Protein AF-A0A7V8SX41-F1 (afdb_monomer)

Sequence (369 aa):
MHSTVRRGIVLGGALMCFCGAIGSQVARRTRQGETAAGKKPERKPSAAEAYRLNTLGVAHLNQQRPADAQKYFEQALQADPKFAVARLNLGVALLGQQKLEAARAALTEATEQLPNDPYAWYNLGLALKDSGEPEKGIAAFQGVTKSRPNEADAYYFIGYLSTQLQKYDDAIAAFEKGLELNPVHASAEFGLARALQRKGDTEAARQHLARFQKITSEHLGTPFGAGYGDQGKFSTAELPVSTAMEVPAAIAVHFAPEASPFVSKSTGGTPLAIGASTGACFFDVDGDGRPDLFLVSGATDGASHLLRNLGNGRFEDITQAAGIHLAGSGLGCAAGDFDNDGKTDLAVCLSDGVRLLRNQGERKFEDVT

pLDDT: mean 84.29, std 21.95, range [24.81, 98.94]

Solvent-accessible surface area (backbone atoms only — not comparable to full-atom values): 20525 Å² total; per-residue (Å²): 134,80,88,80,93,82,91,88,90,84,89,86,88,81,84,90,82,91,78,91,78,93,74,89,82,78,82,80,78,80,79,81,85,78,90,69,88,67,74,78,76,78,77,68,71,33,65,71,55,17,52,52,29,28,52,51,14,46,53,30,41,78,67,75,33,27,75,62,13,33,55,26,15,53,51,12,35,72,32,30,78,80,45,42,59,32,36,30,32,31,12,46,22,26,44,75,66,68,39,38,72,62,11,36,53,32,13,52,58,15,28,73,72,35,78,73,41,48,44,30,23,36,41,32,15,50,29,25,50,76,65,72,37,40,74,60,14,36,53,24,22,50,51,23,39,71,69,38,76,80,45,29,66,40,26,29,51,36,12,53,34,28,44,77,70,66,37,34,69,64,12,36,56,25,12,51,54,12,37,72,65,33,82,48,44,22,50,29,30,44,50,32,15,53,30,32,43,77,73,63,43,54,66,64,14,51,53,28,40,52,49,24,51,48,26,51,76,69,66,65,25,71,58,64,52,89,54,90,48,39,63,39,88,44,47,42,67,71,77,77,76,78,69,73,67,83,71,68,79,78,77,88,80,79,92,70,91,76,87,66,81,43,65,45,71,69,93,86,64,79,85,83,80,73,71,58,63,52,24,66,33,75,45,48,68,78,72,81,82,49,64,17,41,37,37,27,9,46,36,73,84,27,55,42,43,36,30,44,51,74,54,95,72,30,24,36,83,40,26,70,82,17,60,57,84,53,71,30,27,25,61,31,52,48,70,46,50,86,86,69,82,83,45,62,18,38,42,36,37,37,80,90,46,73,41,37,32,44,47,78,50,98,50,30,42,43,82,74,106

Organism: NCBI:txid2741543

Structure (mmCIF, N/CA/C/O backbone):
data_AF-A0A7V8SX41-F1
#
_entry.id   AF-A0A7V8SX41-F1
#
loop_
_atom_site.group_PDB
_atom_site.id
_atom_site.type_symbol
_atom_site.label_atom_id
_atom_site.label_alt_id
_atom_site.label_comp_id
_atom_site.label_asym_id
_atom_site.label_entity_id
_atom_site.label_seq_id
_atom_site.pdbx_PDB_ins_code
_atom_site.Cartn_x
_atom_site.Cartn_y
_atom_site.Cartn_z
_atom_site.occupancy
_atom_site.B_iso_or_equiv
_atom_site.auth_seq_id
_atom_site.auth_comp_id
_atom_site.auth_asym_id
_atom_site.auth_atom_id
_atom_site.pdbx_PDB_model_num
ATOM 1 N N . MET A 1 1 ? 90.798 -10.617 -10.888 1.00 37.78 1 MET A N 1
ATOM 2 C CA . MET A 1 1 ? 91.376 -11.022 -12.187 1.00 37.78 1 MET A CA 1
ATOM 3 C C . MET A 1 1 ? 90.530 -10.400 -13.288 1.00 37.78 1 MET A C 1
ATOM 5 O O . MET A 1 1 ? 89.333 -10.624 -13.264 1.00 37.78 1 MET A O 1
ATOM 9 N N . HIS A 1 2 ? 91.176 -9.583 -14.136 1.00 36.97 2 HIS A N 1
ATOM 10 C CA . HIS A 1 2 ? 90.742 -8.970 -15.415 1.00 36.97 2 HIS A CA 1
ATOM 11 C C . HIS A 1 2 ? 89.414 -8.160 -15.424 1.00 36.97 2 HIS A C 1
ATOM 13 O O . HIS A 1 2 ? 88.357 -8.722 -15.191 1.00 36.97 2 HIS A O 1
ATOM 19 N N . SER A 1 3 ? 89.364 -6.816 -15.569 1.00 29.34 3 SER A N 1
ATOM 20 C CA . SER A 1 3 ? 89.922 -5.900 -16.611 1.00 29.34 3 SER A CA 1
ATOM 21 C C . SER A 1 3 ? 89.490 -6.356 -18.017 1.00 29.34 3 SER A C 1
ATOM 23 O O . SER A 1 3 ? 89.662 -7.529 -18.300 1.00 29.34 3 SER A O 1
ATOM 25 N N . THR A 1 4 ? 88.932 -5.570 -18.953 1.00 34.31 4 THR A N 1
ATOM 26 C CA . THR A 1 4 ? 89.328 -4.246 -19.509 1.00 34.31 4 THR A CA 1
ATOM 27 C C . THR A 1 4 ? 88.165 -3.807 -20.474 1.00 34.31 4 THR A C 1
ATOM 29 O O . THR A 1 4 ? 87.585 -4.682 -21.101 1.00 34.31 4 THR A O 1
ATOM 32 N N . VAL A 1 5 ? 87.661 -2.543 -20.507 1.00 33.12 5 VAL A N 1
ATOM 33 C CA . VAL A 1 5 ? 87.965 -1.447 -21.504 1.00 33.12 5 VAL A CA 1
ATOM 34 C C . VAL A 1 5 ? 87.219 -1.591 -22.864 1.00 33.12 5 VAL A C 1
ATOM 36 O O . VAL A 1 5 ? 87.057 -2.706 -23.315 1.00 33.12 5 VAL A O 1
ATOM 39 N N . ARG A 1 6 ? 86.735 -0.594 -23.644 1.00 30.06 6 ARG A N 1
ATOM 40 C CA . ARG A 1 6 ? 86.707 0.893 -23.707 1.00 30.06 6 ARG A CA 1
ATOM 41 C C . ARG A 1 6 ? 85.616 1.328 -24.724 1.00 30.06 6 ARG A C 1
ATOM 43 O O . ARG A 1 6 ? 85.453 0.686 -25.750 1.00 30.06 6 ARG A O 1
ATOM 50 N N . ARG A 1 7 ? 84.988 2.481 -24.449 1.00 32.50 7 ARG A N 1
ATOM 51 C CA . ARG A 1 7 ? 84.674 3.661 -25.308 1.00 32.50 7 ARG A CA 1
ATOM 52 C C . ARG A 1 7 ? 84.872 3.604 -26.842 1.00 32.50 7 ARG A C 1
ATOM 54 O O . ARG A 1 7 ? 85.958 3.280 -27.307 1.00 32.50 7 ARG A O 1
ATOM 61 N N . GLY A 1 8 ? 83.935 4.241 -27.561 1.00 28.25 8 GLY A N 1
ATOM 62 C CA . GLY A 1 8 ? 84.168 4.874 -28.870 1.00 28.25 8 GLY A CA 1
ATOM 63 C C . GLY A 1 8 ? 82.980 5.718 -29.361 1.00 28.25 8 GLY A C 1
ATOM 64 O O . GLY A 1 8 ? 81.971 5.166 -29.773 1.00 28.25 8 GLY A O 1
ATOM 65 N N . ILE A 1 9 ? 83.110 7.048 -29.301 1.00 31.70 9 ILE A N 1
ATOM 66 C CA . ILE A 1 9 ? 82.245 8.058 -29.943 1.00 31.70 9 ILE A CA 1
ATOM 67 C C . ILE A 1 9 ? 82.850 8.380 -31.314 1.00 31.70 9 ILE A C 1
ATOM 69 O O . ILE A 1 9 ? 84.061 8.585 -31.380 1.00 31.70 9 ILE A O 1
ATOM 73 N N . VAL A 1 10 ? 82.028 8.529 -32.361 1.00 29.11 10 VAL A N 1
ATOM 74 C CA . VAL A 1 10 ? 82.382 9.289 -33.574 1.00 29.11 10 VAL A CA 1
ATOM 75 C C . VAL A 1 10 ? 81.189 10.145 -34.011 1.00 29.11 10 VAL A C 1
ATOM 77 O O . VAL A 1 10 ? 80.094 9.639 -34.241 1.00 29.11 10 VAL A O 1
ATOM 80 N N . LEU A 1 11 ? 81.443 11.453 -34.097 1.00 28.59 11 LEU A N 1
ATOM 81 C CA . LEU A 1 11 ? 80.634 12.482 -34.747 1.00 28.59 11 LEU A CA 1
ATOM 82 C C . LEU A 1 11 ? 80.914 12.461 -36.260 1.00 28.59 11 LEU A C 1
ATOM 84 O O . LEU A 1 11 ? 82.073 12.363 -36.659 1.00 28.59 11 LEU A O 1
ATOM 88 N N . GLY A 1 12 ? 79.892 12.673 -37.085 1.00 26.98 12 GLY A N 1
ATOM 89 C CA . GLY A 1 12 ? 80.048 12.989 -38.505 1.00 26.98 12 GLY A CA 1
ATOM 90 C C . GLY A 1 12 ? 78.853 13.799 -38.995 1.00 26.98 12 GLY A C 1
ATOM 91 O O . GLY A 1 12 ? 77.747 13.277 -39.065 1.00 26.98 12 GLY A O 1
ATOM 92 N N . GLY A 1 13 ? 79.071 15.084 -39.277 1.00 26.47 13 GLY A N 1
ATOM 93 C CA . GLY A 1 13 ? 78.087 15.976 -39.887 1.00 26.47 13 GLY A CA 1
ATOM 94 C C . GLY A 1 13 ? 78.341 16.175 -41.383 1.00 26.47 13 GLY A C 1
ATOM 95 O O . GLY A 1 13 ? 79.489 16.184 -41.815 1.00 26.47 13 GLY A O 1
ATOM 96 N N . ALA A 1 14 ? 77.264 16.377 -42.143 1.00 28.36 14 ALA A N 1
ATOM 97 C CA . ALA A 1 14 ? 77.206 17.078 -43.433 1.00 28.36 14 ALA A CA 1
ATOM 98 C C . ALA A 1 14 ? 75.720 17.431 -43.672 1.00 28.36 14 ALA A C 1
ATOM 100 O O . ALA A 1 14 ? 74.865 16.558 -43.584 1.00 28.36 14 ALA A O 1
ATOM 101 N N . LEU A 1 15 ? 75.337 18.706 -43.593 1.00 27.06 15 LEU A N 1
ATOM 102 C CA . LEU A 1 15 ? 75.278 19.727 -44.652 1.00 27.06 15 LEU A CA 1
ATOM 103 C C . LEU A 1 15 ? 73.933 19.727 -45.410 1.00 27.06 15 LEU A C 1
ATOM 105 O O . LEU A 1 15 ? 73.472 18.715 -45.923 1.00 27.06 15 LEU A O 1
ATOM 109 N N . MET A 1 16 ? 73.315 20.911 -45.417 1.00 26.89 16 MET A N 1
ATOM 110 C CA . MET A 1 16 ? 71.996 21.251 -45.952 1.00 26.89 16 MET A CA 1
ATOM 111 C C . MET A 1 16 ? 71.805 20.934 -47.442 1.00 26.89 16 MET A C 1
ATOM 113 O O . MET A 1 16 ? 72.679 21.207 -48.261 1.00 26.89 16 MET A O 1
ATOM 117 N N . CYS A 1 17 ? 70.565 20.594 -47.804 1.00 25.22 17 CYS A N 1
ATOM 118 C CA . CYS A 1 17 ? 69.924 21.154 -48.994 1.00 25.22 17 CYS A CA 1
ATOM 119 C C . CYS A 1 17 ? 68.429 21.376 -48.729 1.00 25.22 17 CYS A C 1
ATOM 121 O O . CYS A 1 17 ? 67.676 20.442 -48.466 1.00 25.22 17 CYS A O 1
ATOM 123 N N . PHE A 1 18 ? 68.029 22.645 -48.781 1.00 24.81 18 PHE A N 1
ATOM 124 C CA . PHE A 1 18 ? 66.648 23.107 -48.824 1.00 24.81 18 PHE A CA 1
ATOM 125 C C . PHE A 1 18 ? 66.186 23.060 -50.285 1.00 24.81 18 PHE A C 1
ATOM 127 O O . PHE A 1 18 ? 66.821 23.672 -51.140 1.00 24.81 18 PHE A O 1
ATOM 134 N N . CYS A 1 19 ? 65.062 22.405 -50.570 1.00 28.03 19 CYS A N 1
ATOM 135 C CA . CYS A 1 19 ? 64.212 22.786 -51.694 1.00 28.03 19 CYS A CA 1
ATOM 136 C C . CYS A 1 19 ? 62.767 22.415 -51.349 1.00 28.03 19 CYS A C 1
ATOM 138 O O . CYS A 1 19 ? 62.472 21.270 -51.011 1.00 28.03 19 CYS A O 1
ATOM 140 N N . GLY A 1 20 ? 61.900 23.425 -51.318 1.00 27.50 20 GLY A N 1
ATOM 141 C CA . GLY A 1 20 ? 60.529 23.314 -50.846 1.00 27.50 20 GLY A CA 1
ATOM 142 C C . GLY A 1 20 ? 59.582 22.700 -51.873 1.00 27.50 20 GLY A C 1
ATOM 143 O O . GLY A 1 20 ? 59.744 22.873 -53.076 1.00 27.50 20 GLY A O 1
ATOM 144 N N . ALA A 1 21 ? 58.534 22.059 -51.366 1.00 29.72 21 ALA A N 1
ATOM 145 C CA . ALA A 1 21 ? 57.268 21.916 -52.065 1.00 29.72 21 ALA A CA 1
ATOM 146 C C . ALA A 1 21 ? 56.138 21.934 -51.028 1.00 29.72 21 ALA A C 1
ATOM 148 O O . ALA A 1 21 ? 56.124 21.163 -50.070 1.00 29.72 21 ALA A O 1
ATOM 149 N N . ILE A 1 22 ? 55.224 22.881 -51.215 1.00 37.16 22 ILE A N 1
ATOM 150 C CA . ILE A 1 22 ? 54.011 23.097 -50.429 1.00 37.16 22 ILE A CA 1
ATOM 151 C C . ILE A 1 22 ? 53.044 21.948 -50.739 1.00 37.16 22 ILE A C 1
ATOM 153 O O . ILE A 1 22 ? 52.670 21.753 -51.892 1.00 37.16 22 ILE A O 1
ATOM 157 N N . GLY A 1 23 ? 52.636 21.194 -49.717 1.00 29.03 23 GLY A N 1
ATOM 158 C CA . GLY A 1 23 ? 51.655 20.117 -49.834 1.00 29.03 23 GLY A CA 1
ATOM 159 C C . GLY A 1 23 ? 50.889 19.948 -48.525 1.00 29.03 23 GLY A C 1
ATOM 160 O O . GLY A 1 23 ? 51.463 19.608 -47.494 1.00 29.03 23 GLY A O 1
ATOM 161 N N . SER A 1 24 ? 49.593 20.232 -48.564 1.00 33.16 24 SER A N 1
ATOM 162 C CA . SER A 1 24 ? 48.642 20.143 -47.458 1.00 33.16 24 SER A CA 1
ATOM 163 C C . SER A 1 24 ? 48.528 18.713 -46.909 1.00 33.16 24 SER A C 1
ATOM 165 O O . SER A 1 24 ? 48.029 17.806 -47.573 1.00 33.16 24 SER A O 1
ATOM 167 N N . GLN A 1 25 ? 48.957 18.499 -45.662 1.00 29.45 25 GLN A N 1
ATOM 168 C CA . GLN A 1 25 ? 48.731 17.242 -44.946 1.00 29.45 25 GLN A CA 1
ATOM 169 C C . GLN A 1 25 ? 47.313 17.203 -44.362 1.00 29.45 25 GLN A C 1
ATOM 171 O O . GLN A 1 25 ? 47.050 17.718 -43.278 1.00 29.45 25 GLN A O 1
ATOM 176 N N . VAL A 1 26 ? 46.399 16.527 -45.061 1.00 33.28 26 VAL A N 1
ATOM 177 C CA . VAL A 1 26 ? 45.207 15.940 -44.438 1.00 33.28 26 VAL A CA 1
ATOM 178 C C . VAL A 1 26 ? 45.650 14.645 -43.758 1.00 33.28 26 VAL A C 1
ATOM 180 O O . VAL A 1 26 ? 45.923 13.639 -44.414 1.00 33.28 26 VAL A O 1
ATOM 183 N N . ALA A 1 27 ? 45.757 14.667 -42.431 1.00 29.22 27 ALA A N 1
ATOM 184 C CA . ALA A 1 27 ? 46.083 13.490 -41.638 1.00 29.22 27 ALA A CA 1
ATOM 185 C C . ALA A 1 27 ? 44.919 12.480 -41.667 1.00 29.22 27 ALA A C 1
ATOM 187 O O . ALA A 1 27 ? 43.944 12.594 -40.923 1.00 29.22 27 ALA A O 1
ATOM 188 N N . ARG A 1 28 ? 45.030 11.454 -42.520 1.00 31.25 28 ARG A N 1
ATOM 189 C CA . ARG A 1 28 ? 44.234 10.221 -42.436 1.00 31.25 28 ARG A CA 1
ATOM 190 C C . ARG A 1 28 ? 44.620 9.473 -41.156 1.00 31.25 28 ARG A C 1
ATOM 192 O O . ARG A 1 28 ? 45.661 8.827 -41.104 1.00 31.25 28 ARG A O 1
ATOM 199 N N . ARG A 1 29 ? 43.769 9.520 -40.127 1.00 30.20 29 ARG A N 1
ATOM 200 C CA . ARG A 1 29 ? 43.806 8.545 -39.026 1.00 30.20 29 ARG A CA 1
ATOM 201 C C . ARG A 1 29 ? 43.088 7.272 -39.471 1.00 30.20 29 ARG A C 1
ATOM 203 O O . ARG A 1 29 ? 41.865 7.191 -39.423 1.00 30.20 29 ARG A O 1
ATOM 210 N N . THR A 1 30 ? 43.855 6.273 -39.888 1.00 29.78 30 THR A N 1
ATOM 211 C CA . THR A 1 30 ? 43.428 4.870 -39.903 1.00 29.78 30 THR A CA 1
ATOM 212 C C . THR A 1 30 ? 43.164 4.423 -38.464 1.00 29.78 30 THR A C 1
ATOM 214 O O . THR A 1 30 ? 44.101 4.292 -37.681 1.00 29.78 30 THR A O 1
ATOM 217 N N . ARG A 1 31 ? 41.895 4.204 -38.095 1.00 30.98 31 ARG A N 1
ATOM 218 C CA . ARG A 1 31 ? 41.553 3.407 -36.908 1.00 30.98 31 ARG A CA 1
ATOM 219 C C . ARG A 1 31 ? 41.558 1.941 -37.327 1.00 30.98 31 ARG A C 1
ATOM 221 O O . ARG A 1 31 ? 40.654 1.502 -38.032 1.00 30.98 31 ARG A O 1
ATOM 228 N N . GLN A 1 32 ? 42.598 1.216 -36.928 1.00 30.19 32 GLN A N 1
ATOM 229 C CA . GLN A 1 32 ? 42.550 -0.239 -36.859 1.00 30.19 32 GLN A CA 1
ATOM 230 C C . GLN A 1 32 ? 41.503 -0.624 -35.809 1.00 30.19 32 GLN A C 1
ATOM 232 O O . GLN A 1 32 ? 41.494 -0.079 -34.705 1.00 30.19 32 GLN A O 1
ATOM 237 N N . GLY A 1 33 ? 40.576 -1.494 -36.204 1.00 35.00 33 GLY A N 1
ATOM 238 C CA . GLY A 1 33 ? 39.597 -2.089 -35.313 1.00 35.00 33 GLY A CA 1
ATOM 239 C C . GLY A 1 33 ? 40.255 -3.187 -34.493 1.00 35.00 33 GLY A C 1
ATOM 240 O O . GLY A 1 33 ? 40.707 -4.183 -35.048 1.00 35.00 33 GLY A O 1
ATOM 241 N N . GLU A 1 34 ? 40.271 -3.006 -33.179 1.00 32.78 34 GLU A N 1
ATOM 242 C CA . GLU A 1 34 ? 40.421 -4.104 -32.236 1.00 32.78 34 GLU A CA 1
ATOM 243 C C . GLU A 1 34 ? 39.027 -4.471 -31.730 1.00 32.78 34 GLU A C 1
ATOM 245 O O . GLU A 1 34 ? 38.341 -3.701 -31.056 1.00 32.78 34 GLU A O 1
ATOM 250 N N . THR A 1 35 ? 38.591 -5.665 -32.117 1.00 38.78 35 THR A N 1
ATOM 251 C CA . THR A 1 35 ? 37.441 -6.372 -31.565 1.00 38.78 35 THR A CA 1
ATOM 252 C C . THR A 1 35 ? 37.752 -6.777 -30.127 1.00 38.78 35 THR A C 1
ATOM 254 O O . THR A 1 35 ? 38.242 -7.875 -29.873 1.00 38.78 35 THR A O 1
ATOM 257 N N . ALA A 1 36 ? 37.466 -5.894 -29.175 1.00 33.69 36 ALA A N 1
ATOM 258 C CA . ALA A 1 36 ? 37.322 -6.272 -27.779 1.00 33.69 36 ALA A CA 1
ATOM 259 C C . ALA A 1 36 ? 35.832 -6.500 -27.513 1.00 33.69 36 ALA A C 1
ATOM 261 O O . ALA A 1 36 ? 35.051 -5.550 -27.444 1.00 33.69 36 ALA A O 1
ATOM 262 N N . ALA A 1 37 ? 35.434 -7.766 -27.375 1.00 40.91 37 ALA A N 1
ATOM 263 C CA . ALA A 1 37 ? 34.178 -8.139 -26.740 1.00 40.91 37 ALA A CA 1
ATOM 264 C C . ALA A 1 37 ? 34.237 -7.670 -25.277 1.00 40.91 37 ALA A C 1
ATOM 266 O O . ALA A 1 37 ? 34.663 -8.394 -24.377 1.00 40.91 37 ALA A O 1
ATOM 267 N N . GLY A 1 38 ? 33.911 -6.398 -25.059 1.00 35.31 38 GLY A N 1
ATOM 268 C CA . GLY A 1 38 ? 33.841 -5.805 -23.738 1.00 35.31 38 GLY A CA 1
ATOM 269 C C . GLY A 1 38 ? 32.698 -6.455 -22.977 1.00 35.31 38 GLY A C 1
ATOM 270 O O . GLY A 1 38 ? 31.545 -6.374 -23.399 1.00 35.31 38 GLY A O 1
ATOM 271 N N . LYS A 1 39 ? 33.009 -7.086 -21.840 1.00 38.44 39 LYS A N 1
ATOM 272 C CA . LYS A 1 39 ? 32.013 -7.321 -20.792 1.00 38.44 39 LYS A CA 1
ATOM 273 C C . LYS A 1 39 ? 31.237 -6.014 -20.605 1.00 38.44 39 LYS A C 1
ATOM 275 O O . LYS A 1 39 ? 31.874 -4.973 -20.426 1.00 38.44 39 LYS A O 1
ATOM 280 N N . LYS A 1 40 ? 29.897 -6.067 -20.698 1.00 38.22 40 LYS A N 1
ATOM 281 C CA . LYS A 1 40 ? 29.022 -4.920 -20.404 1.00 38.22 40 LYS A CA 1
ATOM 282 C C . LYS A 1 40 ? 29.550 -4.267 -19.120 1.00 38.22 40 LYS A C 1
ATOM 284 O O . LYS A 1 40 ? 29.739 -5.000 -18.146 1.00 38.22 40 LYS A O 1
ATOM 289 N N . PRO A 1 41 ? 29.854 -2.958 -19.111 1.00 38.97 41 PRO A N 1
ATOM 290 C CA . PRO A 1 41 ? 30.299 -2.312 -17.889 1.00 38.97 41 PRO A CA 1
ATOM 291 C C . PRO A 1 41 ? 29.215 -2.539 -16.838 1.00 38.97 41 PRO A C 1
ATOM 293 O O . PRO A 1 41 ? 28.048 -2.233 -17.092 1.00 38.97 41 PRO A O 1
ATOM 296 N N . GLU A 1 42 ? 29.586 -3.125 -15.697 1.00 41.72 42 GLU A N 1
ATOM 297 C CA . GLU A 1 42 ? 28.719 -3.171 -14.520 1.00 41.72 42 GLU A CA 1
ATOM 298 C C . GLU A 1 42 ? 28.193 -1.752 -14.299 1.00 41.72 42 GLU A C 1
ATOM 300 O O . GLU A 1 42 ? 28.967 -0.815 -14.066 1.00 41.72 42 GLU A O 1
ATOM 305 N N . ARG A 1 43 ? 26.877 -1.568 -14.473 1.00 52.75 43 ARG A N 1
ATOM 306 C CA . ARG A 1 43 ? 26.229 -0.292 -14.178 1.00 52.75 43 ARG A CA 1
ATOM 307 C C . ARG A 1 43 ? 26.520 -0.012 -12.712 1.00 52.75 43 ARG A C 1
ATOM 309 O O . ARG A 1 43 ? 26.102 -0.777 -11.848 1.00 52.75 43 ARG A O 1
ATOM 316 N N . LYS A 1 44 ? 27.257 1.068 -12.436 1.00 56.09 44 LYS A N 1
ATOM 317 C CA . LYS A 1 44 ? 27.446 1.531 -11.060 1.00 56.09 44 LYS A CA 1
ATOM 318 C C . LYS A 1 44 ? 26.067 1.656 -10.395 1.00 56.09 44 LYS A C 1
ATOM 320 O 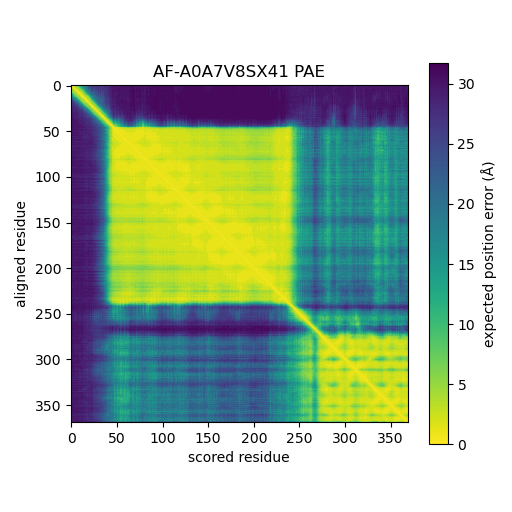O . LYS A 1 44 ? 25.143 2.121 -11.074 1.00 56.09 44 LYS A O 1
ATOM 325 N N . PRO A 1 45 ? 25.940 1.295 -9.105 1.00 60.31 45 PRO A N 1
ATOM 326 C CA . PRO A 1 45 ? 24.772 1.632 -8.303 1.00 60.31 45 PRO A CA 1
ATOM 327 C C . PRO A 1 45 ? 24.389 3.086 -8.573 1.00 60.31 45 PRO A C 1
ATOM 329 O O . PRO A 1 45 ? 25.218 3.989 -8.435 1.00 60.31 45 PRO A O 1
ATOM 332 N N . SER A 1 46 ? 23.183 3.298 -9.085 1.00 77.12 46 SER A N 1
ATOM 333 C CA . SER A 1 46 ? 22.700 4.623 -9.454 1.00 77.12 46 SER A CA 1
ATOM 334 C C . SER A 1 46 ? 21.308 4.803 -8.882 1.00 77.12 46 SER A C 1
ATOM 336 O O . SER A 1 46 ? 20.528 3.852 -8.853 1.00 77.12 46 SER A O 1
ATOM 338 N N . ALA A 1 47 ? 20.984 6.025 -8.461 1.00 82.75 47 ALA A N 1
ATOM 339 C CA . ALA A 1 47 ? 19.649 6.355 -7.975 1.00 82.75 47 ALA A CA 1
ATOM 340 C C . ALA A 1 47 ? 18.570 5.931 -8.989 1.00 82.75 47 ALA A C 1
ATOM 342 O O . ALA A 1 47 ? 17.577 5.325 -8.614 1.00 82.75 47 ALA A O 1
ATOM 343 N N . ALA A 1 48 ? 18.806 6.128 -10.292 1.00 84.88 48 ALA A N 1
ATOM 344 C CA . ALA A 1 48 ? 17.887 5.685 -11.343 1.00 84.88 48 ALA A CA 1
ATOM 345 C C . ALA A 1 48 ? 17.602 4.170 -11.302 1.00 84.88 48 ALA A C 1
ATOM 347 O O . ALA A 1 48 ? 16.461 3.751 -11.493 1.00 84.88 48 ALA A O 1
ATOM 348 N N . GLU A 1 49 ? 18.616 3.350 -11.016 1.00 87.06 49 GLU A N 1
ATOM 349 C CA . GLU A 1 49 ? 18.443 1.903 -10.870 1.00 87.06 49 GLU A CA 1
ATOM 350 C C . GLU A 1 49 ? 17.655 1.551 -9.603 1.00 87.06 49 GLU A C 1
ATOM 352 O O . GLU A 1 49 ? 16.748 0.725 -9.668 1.00 87.06 49 GLU A O 1
ATOM 357 N N . ALA A 1 50 ? 17.923 2.222 -8.477 1.00 91.75 50 ALA A N 1
ATOM 358 C CA . ALA A 1 50 ? 17.158 2.035 -7.245 1.00 91.75 50 ALA A CA 1
ATOM 359 C C . ALA A 1 50 ? 15.666 2.364 -7.442 1.00 91.75 50 ALA A C 1
ATOM 361 O O . ALA A 1 50 ? 14.800 1.590 -7.033 1.00 91.75 50 ALA A O 1
ATOM 362 N N . TYR A 1 51 ? 15.356 3.462 -8.141 1.00 91.75 51 TYR A N 1
ATOM 363 C CA . TYR A 1 51 ? 13.983 3.845 -8.490 1.00 91.75 51 TYR A CA 1
ATOM 364 C C . TYR A 1 51 ? 13.307 2.794 -9.375 1.00 91.75 51 TYR A C 1
ATOM 366 O O . TYR A 1 51 ? 12.192 2.370 -9.074 1.00 91.75 51 TYR A O 1
ATOM 374 N N . ARG A 1 52 ? 13.987 2.333 -10.433 1.00 90.19 52 ARG A N 1
ATOM 375 C CA . ARG A 1 52 ? 13.472 1.290 -11.332 1.00 90.19 52 ARG A CA 1
ATOM 376 C C . ARG A 1 52 ? 13.161 -0.004 -10.573 1.00 90.19 52 ARG A C 1
ATOM 378 O O . ARG A 1 52 ? 12.081 -0.567 -10.743 1.00 90.19 52 ARG A O 1
ATOM 385 N N . LEU A 1 53 ? 14.088 -0.458 -9.728 1.00 95.25 53 LEU A N 1
ATOM 386 C CA . LEU A 1 53 ? 13.931 -1.657 -8.903 1.00 95.25 53 LEU A CA 1
ATOM 387 C C . LEU A 1 53 ? 12.776 -1.508 -7.909 1.00 95.25 53 LEU A C 1
ATOM 389 O O . LEU A 1 53 ? 11.960 -2.417 -7.790 1.00 95.25 53 LEU A O 1
ATOM 393 N N . ASN A 1 54 ? 12.639 -0.350 -7.259 1.00 95.94 54 ASN A N 1
ATOM 394 C CA . ASN A 1 54 ? 11.500 -0.093 -6.386 1.00 95.94 54 ASN A CA 1
ATOM 395 C C . ASN A 1 54 ? 10.170 -0.159 -7.153 1.00 95.94 54 ASN A C 1
ATOM 397 O O . ASN A 1 54 ? 9.238 -0.810 -6.692 1.00 95.94 54 ASN A O 1
ATOM 401 N N . THR A 1 55 ? 10.077 0.460 -8.332 1.00 94.69 55 THR A N 1
ATOM 402 C CA . THR A 1 55 ? 8.859 0.406 -9.156 1.00 94.69 55 THR A CA 1
ATOM 403 C C . THR A 1 55 ? 8.489 -1.028 -9.540 1.00 94.69 55 THR A C 1
ATOM 405 O O . THR A 1 55 ? 7.316 -1.393 -9.454 1.00 94.69 55 THR A O 1
ATOM 408 N N . LEU A 1 56 ? 9.468 -1.872 -9.884 1.00 95.00 56 LEU A N 1
ATOM 409 C CA . LEU A 1 56 ? 9.225 -3.302 -10.109 1.00 95.00 56 LEU A CA 1
ATOM 410 C C . LEU A 1 56 ? 8.721 -4.003 -8.842 1.00 95.00 56 LEU A C 1
ATOM 412 O O . LEU A 1 56 ? 7.747 -4.749 -8.902 1.00 95.00 56 LEU A O 1
ATOM 416 N N . GLY A 1 57 ? 9.327 -3.730 -7.684 1.00 97.44 57 GLY A N 1
ATOM 417 C CA . GLY A 1 57 ? 8.864 -4.272 -6.406 1.00 97.44 57 GLY A CA 1
ATOM 418 C C . GLY A 1 57 ? 7.402 -3.920 -6.112 1.00 97.44 57 GLY A C 1
ATOM 419 O O . GLY A 1 57 ? 6.617 -4.794 -5.742 1.00 97.44 57 GLY A O 1
ATOM 420 N N . VAL A 1 58 ? 6.998 -2.668 -6.354 1.00 97.19 58 VAL A N 1
ATOM 421 C CA . VAL A 1 58 ? 5.598 -2.229 -6.212 1.00 97.19 58 VAL A CA 1
ATOM 422 C C . VAL A 1 58 ? 4.682 -2.987 -7.177 1.00 97.19 58 VAL A C 1
ATOM 424 O O . VAL A 1 58 ? 3.618 -3.456 -6.770 1.00 97.19 58 VAL A O 1
ATOM 427 N N . ALA A 1 59 ? 5.098 -3.182 -8.433 1.00 95.31 59 ALA A N 1
ATOM 428 C CA . ALA A 1 59 ? 4.331 -3.963 -9.403 1.00 95.31 59 ALA A CA 1
ATOM 429 C C . ALA A 1 59 ? 4.125 -5.419 -8.944 1.00 95.31 59 ALA A C 1
ATOM 431 O O . ALA A 1 59 ? 3.019 -5.949 -9.059 1.00 95.31 59 ALA A O 1
ATOM 432 N N . HIS A 1 60 ? 5.146 -6.050 -8.356 1.00 96.31 60 HIS A N 1
ATOM 433 C CA . HIS A 1 60 ? 5.024 -7.391 -7.779 1.00 96.31 60 HIS A CA 1
ATOM 434 C C . HIS A 1 60 ? 4.074 -7.439 -6.572 1.00 96.31 60 HIS A C 1
ATOM 436 O O . HIS A 1 60 ? 3.307 -8.396 -6.451 1.00 96.31 60 HIS A O 1
ATOM 442 N N . LEU A 1 61 ? 4.058 -6.416 -5.709 1.00 96.62 61 LEU A N 1
ATOM 443 C CA . LEU A 1 61 ? 3.075 -6.334 -4.620 1.00 96.62 61 LEU A CA 1
ATOM 444 C C . LEU A 1 61 ? 1.644 -6.195 -5.132 1.00 96.62 61 LEU A C 1
ATOM 446 O O . LEU A 1 61 ? 0.759 -6.894 -4.646 1.00 96.62 61 LEU A O 1
ATOM 450 N N . ASN A 1 62 ? 1.426 -5.372 -6.157 1.00 94.81 62 ASN A N 1
ATOM 451 C CA . ASN A 1 62 ? 0.109 -5.217 -6.780 1.00 94.81 62 ASN A CA 1
ATOM 452 C C . ASN A 1 62 ? -0.399 -6.525 -7.413 1.00 94.81 62 ASN A C 1
ATOM 454 O O . ASN A 1 62 ? -1.602 -6.716 -7.556 1.00 94.81 62 ASN A O 1
ATOM 458 N N . GLN A 1 63 ? 0.506 -7.450 -7.736 1.00 94.94 63 GLN A N 1
ATOM 459 C CA . GLN A 1 63 ? 0.188 -8.804 -8.195 1.00 94.94 63 GLN A CA 1
ATOM 460 C C . GLN A 1 63 ? 0.090 -9.829 -7.050 1.00 94.94 63 GLN A C 1
ATOM 462 O O . GLN A 1 63 ? 0.084 -11.029 -7.309 1.00 94.94 63 GLN A O 1
ATOM 467 N N . GLN A 1 64 ? 0.045 -9.385 -5.789 1.00 95.00 64 GLN A N 1
ATOM 468 C CA . GLN A 1 64 ? 0.007 -10.240 -4.595 1.00 95.00 64 GLN A CA 1
ATOM 469 C C . GLN A 1 64 ? 1.220 -11.192 -4.497 1.00 95.00 64 GLN A C 1
ATOM 471 O O . GLN A 1 64 ? 1.121 -12.298 -3.965 1.00 95.00 64 GLN A O 1
ATOM 476 N N . ARG A 1 65 ? 2.396 -10.765 -4.991 1.00 97.06 65 ARG A N 1
ATOM 477 C CA . ARG A 1 65 ? 3.664 -11.523 -4.945 1.00 97.06 65 ARG A CA 1
ATOM 478 C C . ARG A 1 65 ? 4.690 -10.863 -4.013 1.00 97.06 65 ARG A C 1
ATOM 480 O O . ARG A 1 65 ? 5.725 -10.373 -4.475 1.00 97.06 65 ARG A O 1
ATOM 487 N N . PRO A 1 66 ? 4.465 -10.856 -2.686 1.00 97.50 66 PRO A N 1
ATOM 488 C CA . PRO A 1 66 ? 5.306 -10.101 -1.758 1.00 97.50 66 PRO A CA 1
ATOM 489 C C . PRO A 1 66 ? 6.730 -10.665 -1.620 1.00 97.50 66 PRO A C 1
ATOM 491 O O . PRO A 1 66 ? 7.666 -9.908 -1.378 1.00 97.50 66 PRO A O 1
ATOM 494 N N . ALA A 1 67 ? 6.929 -11.970 -1.838 1.00 97.81 67 ALA A N 1
ATOM 495 C CA . ALA A 1 67 ? 8.260 -12.582 -1.825 1.00 97.81 67 ALA A CA 1
ATOM 496 C C . ALA A 1 67 ? 9.127 -12.154 -3.024 1.00 97.81 67 ALA A C 1
ATOM 498 O O . ALA A 1 67 ? 10.341 -12.015 -2.883 1.00 97.81 67 ALA A O 1
ATOM 499 N N . ASP A 1 68 ? 8.522 -11.926 -4.194 1.00 96.69 68 ASP A N 1
ATOM 500 C CA . ASP A 1 68 ? 9.243 -11.395 -5.354 1.00 96.69 68 ASP A CA 1
ATOM 501 C C . ASP A 1 68 ? 9.524 -9.904 -5.176 1.00 96.69 68 ASP A C 1
ATOM 503 O O . ASP A 1 68 ? 10.648 -9.461 -5.401 1.00 96.69 68 ASP A O 1
ATOM 507 N N . ALA A 1 69 ? 8.544 -9.151 -4.671 1.00 98.25 69 ALA A N 1
ATOM 508 C CA . ALA A 1 69 ? 8.714 -7.738 -4.360 1.00 98.25 69 ALA A CA 1
ATOM 509 C C . ALA A 1 69 ? 9.857 -7.479 -3.366 1.00 98.25 69 ALA A C 1
ATOM 511 O O . ALA A 1 69 ? 10.671 -6.583 -3.591 1.00 98.25 69 ALA A O 1
ATOM 512 N N . GLN A 1 70 ? 9.967 -8.301 -2.312 1.00 98.56 70 GLN A N 1
ATOM 513 C CA . GLN A 1 70 ? 11.053 -8.223 -1.329 1.00 98.56 70 GLN A CA 1
ATOM 514 C C . GLN A 1 70 ? 12.432 -8.208 -2.009 1.00 98.56 70 GLN A C 1
ATOM 516 O O . GLN A 1 70 ? 13.252 -7.348 -1.693 1.00 98.56 70 GLN A O 1
ATOM 521 N N . LYS A 1 71 ? 12.668 -9.110 -2.974 1.00 98.31 71 LYS A N 1
ATOM 522 C CA . LYS A 1 71 ? 13.953 -9.204 -3.691 1.00 98.31 71 LYS A CA 1
ATOM 523 C C . LYS A 1 71 ? 14.289 -7.891 -4.399 1.00 98.31 71 LYS A C 1
ATOM 525 O O . LYS A 1 71 ? 15.430 -7.439 -4.349 1.00 98.31 71 LYS A O 1
ATOM 530 N N . TYR A 1 72 ? 13.303 -7.268 -5.044 1.00 98.12 72 TYR A N 1
ATOM 531 C CA . TYR A 1 72 ? 13.501 -6.005 -5.753 1.00 98.12 72 TYR A CA 1
ATOM 532 C C . TYR A 1 72 ? 13.757 -4.831 -4.806 1.00 98.12 72 TYR A C 1
ATOM 534 O O . TYR A 1 72 ? 14.621 -4.008 -5.097 1.00 98.12 72 TYR A O 1
ATOM 542 N N . PHE A 1 73 ? 13.079 -4.762 -3.657 1.00 98.44 73 PHE A N 1
ATOM 543 C CA . PHE A 1 73 ? 13.351 -3.714 -2.667 1.00 98.44 73 PHE A CA 1
ATOM 544 C C . PHE A 1 73 ? 14.725 -3.874 -2.010 1.00 98.44 73 PHE A C 1
ATOM 546 O O . PHE A 1 73 ? 15.426 -2.885 -1.813 1.00 98.44 73 PHE A O 1
ATOM 553 N N . GLU A 1 74 ? 15.160 -5.105 -1.737 1.00 98.25 74 GLU A N 1
ATOM 554 C CA . GLU A 1 74 ? 16.520 -5.376 -1.261 1.00 98.25 74 GLU A CA 1
ATOM 555 C C . GLU A 1 74 ? 17.572 -4.949 -2.293 1.00 98.25 74 GLU A C 1
ATOM 557 O O . GLU A 1 74 ? 18.548 -4.293 -1.936 1.00 98.25 74 GLU A O 1
ATOM 562 N N . GLN A 1 75 ? 17.358 -5.244 -3.579 1.00 97.06 75 GLN A N 1
ATOM 563 C CA . GLN A 1 75 ? 18.231 -4.764 -4.656 1.00 97.06 75 GLN A CA 1
ATOM 564 C C . GLN A 1 75 ? 18.203 -3.232 -4.777 1.00 97.06 75 GLN A C 1
ATOM 566 O O . GLN A 1 75 ? 19.248 -2.615 -4.983 1.00 97.06 75 GLN A O 1
ATOM 571 N N . ALA A 1 76 ? 17.038 -2.597 -4.609 1.00 96.38 76 ALA A N 1
ATOM 572 C CA . ALA A 1 76 ? 16.921 -1.141 -4.610 1.00 96.38 76 ALA A CA 1
ATOM 573 C C . ALA A 1 76 ? 17.737 -0.513 -3.469 1.00 96.38 76 ALA A C 1
ATOM 575 O O . ALA A 1 76 ? 18.448 0.462 -3.696 1.00 96.38 76 ALA A O 1
ATOM 576 N N . LEU A 1 77 ? 17.707 -1.109 -2.274 1.00 96.19 77 LEU A N 1
ATOM 577 C CA . LEU A 1 77 ? 18.494 -0.671 -1.116 1.00 96.19 77 LEU A CA 1
ATOM 578 C C . LEU A 1 77 ? 19.989 -1.005 -1.238 1.00 96.19 77 LEU A C 1
ATOM 580 O O . LEU A 1 77 ? 20.818 -0.306 -0.665 1.00 96.19 77 LEU A O 1
ATOM 584 N N . GLN A 1 78 ? 20.366 -2.036 -1.997 1.00 96.44 78 GLN A N 1
ATOM 585 C CA . GLN A 1 78 ? 21.767 -2.255 -2.376 1.00 96.44 78 GLN A CA 1
ATOM 586 C C . GLN A 1 78 ? 22.257 -1.167 -3.341 1.00 96.44 78 GLN A C 1
ATOM 588 O O . GLN A 1 78 ? 23.407 -0.736 -3.248 1.00 96.44 78 GLN A O 1
ATOM 593 N N . ALA A 1 79 ? 21.392 -0.717 -4.257 1.00 92.75 79 ALA A N 1
ATOM 594 C CA . ALA A 1 79 ? 21.705 0.342 -5.210 1.00 92.75 79 ALA A CA 1
ATOM 595 C C . ALA A 1 79 ? 21.756 1.736 -4.552 1.00 92.75 79 ALA A C 1
ATOM 597 O O . ALA A 1 79 ? 22.635 2.535 -4.879 1.00 92.75 79 ALA A O 1
ATOM 598 N N . ASP A 1 80 ? 20.843 2.011 -3.618 1.00 93.38 80 ASP A N 1
ATOM 599 C CA . ASP A 1 80 ? 20.819 3.210 -2.781 1.00 93.38 80 ASP A CA 1
ATOM 600 C C . ASP A 1 80 ? 20.355 2.878 -1.343 1.00 93.38 80 ASP A C 1
ATOM 602 O O . ASP A 1 80 ? 19.153 2.829 -1.065 1.00 93.38 80 ASP A O 1
ATOM 606 N N . PRO A 1 81 ? 21.292 2.701 -0.390 1.00 93.19 81 PRO A N 1
ATOM 607 C CA . PRO A 1 81 ? 20.962 2.378 1.002 1.00 93.19 81 PRO A CA 1
ATOM 608 C C . PRO A 1 81 ? 20.151 3.445 1.751 1.00 93.19 81 PRO A C 1
ATOM 610 O O . PRO A 1 81 ? 19.605 3.156 2.820 1.00 93.19 81 PRO A O 1
ATOM 613 N N . LYS A 1 82 ? 20.090 4.679 1.229 1.00 92.25 82 LYS A N 1
ATOM 614 C CA . LYS A 1 82 ? 19.333 5.797 1.813 1.00 92.25 82 LYS A CA 1
ATOM 615 C C . LYS A 1 82 ? 17.950 5.962 1.185 1.00 92.25 82 LYS A C 1
ATOM 617 O O . LYS A 1 82 ? 17.256 6.931 1.493 1.00 92.25 82 LYS A O 1
ATOM 622 N N . PHE A 1 83 ? 17.538 5.047 0.307 1.00 94.56 83 PHE A N 1
ATOM 623 C CA . PHE A 1 83 ? 16.257 5.150 -0.370 1.00 94.56 83 PHE A CA 1
ATOM 624 C C . PHE A 1 83 ? 15.096 4.774 0.562 1.00 94.56 83 PHE A C 1
ATOM 626 O O . PHE A 1 83 ? 14.626 3.635 0.597 1.00 94.56 83 PHE A O 1
ATOM 633 N N . ALA A 1 84 ? 14.621 5.760 1.324 1.00 95.50 84 ALA A N 1
ATOM 634 C CA . ALA A 1 84 ? 13.623 5.574 2.373 1.00 95.50 84 ALA A CA 1
ATOM 635 C C . ALA A 1 84 ? 12.312 4.931 1.882 1.00 95.50 84 ALA A C 1
ATOM 637 O O . ALA A 1 84 ? 11.757 4.071 2.564 1.00 95.50 84 ALA A O 1
ATOM 638 N N . VAL A 1 85 ? 11.849 5.282 0.675 1.00 96.62 85 VAL A N 1
ATOM 639 C CA . VAL A 1 85 ? 10.637 4.692 0.072 1.00 96.62 85 VAL A CA 1
ATOM 640 C C . VAL A 1 85 ? 10.826 3.194 -0.204 1.00 96.62 85 VAL A C 1
ATOM 642 O O . VAL A 1 85 ? 9.935 2.399 0.082 1.00 96.62 85 VAL A O 1
ATOM 645 N N . ALA A 1 86 ? 12.006 2.765 -0.665 1.00 97.38 86 ALA A N 1
ATOM 646 C CA . ALA A 1 86 ? 12.293 1.338 -0.834 1.00 97.38 86 ALA A CA 1
ATOM 647 C C . ALA A 1 86 ? 12.343 0.593 0.508 1.00 97.38 86 ALA A C 1
ATOM 649 O O . ALA A 1 86 ? 11.897 -0.551 0.588 1.00 97.38 86 ALA A O 1
ATOM 650 N N . ARG A 1 87 ? 12.821 1.240 1.580 1.00 98.31 87 ARG A N 1
ATOM 651 C CA . ARG A 1 87 ? 12.780 0.682 2.942 1.00 98.31 87 ARG A CA 1
ATOM 652 C C . ARG A 1 87 ? 11.350 0.497 3.444 1.00 98.31 87 ARG A C 1
ATOM 654 O O . ARG A 1 87 ? 11.019 -0.568 3.964 1.00 98.31 87 ARG A O 1
ATOM 661 N N . LEU A 1 88 ? 10.510 1.514 3.265 1.00 98.44 88 LEU A N 1
ATOM 662 C CA . LEU A 1 88 ? 9.084 1.458 3.575 1.00 98.44 88 LEU A CA 1
ATOM 663 C C . LEU A 1 88 ? 8.430 0.284 2.846 1.00 98.44 88 LEU A C 1
ATOM 665 O O . LEU A 1 88 ? 7.812 -0.574 3.475 1.00 98.44 88 LEU A O 1
ATOM 669 N N . ASN A 1 89 ? 8.638 0.198 1.533 1.00 98.62 89 ASN A N 1
ATOM 670 C CA . ASN A 1 89 ? 8.038 -0.832 0.695 1.00 98.62 89 ASN A CA 1
ATOM 671 C C . ASN A 1 89 ? 8.552 -2.243 1.008 1.00 98.62 89 ASN A C 1
ATOM 673 O O . ASN A 1 89 ? 7.779 -3.202 0.967 1.00 98.62 89 ASN A O 1
ATOM 677 N N . LEU A 1 90 ? 9.828 -2.379 1.388 1.00 98.75 90 LEU A N 1
ATOM 678 C CA . LEU A 1 90 ? 10.367 -3.622 1.936 1.00 98.75 90 LEU A CA 1
ATOM 679 C C . LEU A 1 90 ? 9.587 -4.042 3.188 1.00 98.75 90 LEU A C 1
ATOM 681 O O . LEU A 1 90 ? 9.173 -5.194 3.296 1.00 98.75 90 LEU A O 1
ATOM 685 N N . GLY A 1 91 ? 9.337 -3.103 4.101 1.00 98.44 91 GLY A N 1
ATOM 686 C CA . GLY A 1 91 ? 8.511 -3.320 5.285 1.00 98.44 91 GLY A CA 1
ATOM 687 C C . GLY A 1 91 ? 7.104 -3.827 4.957 1.00 98.44 91 GLY A C 1
ATOM 688 O O . GLY A 1 91 ? 6.656 -4.819 5.532 1.00 98.44 91 GLY A O 1
ATOM 689 N N . VAL A 1 92 ? 6.444 -3.214 3.972 1.00 98.50 92 VAL A N 1
ATOM 690 C CA . VAL A 1 92 ? 5.120 -3.637 3.481 1.00 98.50 92 VAL A CA 1
ATOM 691 C C . VAL A 1 92 ? 5.162 -5.051 2.887 1.00 98.50 92 VAL A C 1
ATOM 693 O O . VAL A 1 92 ? 4.317 -5.890 3.204 1.00 98.50 92 VAL A O 1
ATOM 696 N N . ALA A 1 93 ? 6.178 -5.366 2.079 1.00 98.56 93 ALA A N 1
ATOM 697 C CA . ALA A 1 93 ? 6.352 -6.702 1.509 1.00 98.56 93 ALA A CA 1
ATOM 698 C C . ALA A 1 93 ? 6.630 -7.779 2.568 1.00 98.56 93 ALA A C 1
ATOM 700 O O . ALA A 1 93 ? 6.187 -8.920 2.428 1.00 98.56 93 ALA A O 1
ATOM 701 N N . LEU A 1 94 ? 7.355 -7.439 3.635 1.00 98.62 94 LEU A N 1
ATOM 702 C CA . LEU A 1 94 ? 7.598 -8.336 4.765 1.00 98.62 94 LEU A CA 1
ATOM 703 C C . LEU A 1 94 ? 6.322 -8.565 5.583 1.00 98.62 94 LEU A C 1
ATOM 705 O O . LEU A 1 94 ? 6.058 -9.700 5.987 1.00 98.62 94 LEU A O 1
ATOM 709 N N . LEU A 1 95 ? 5.502 -7.527 5.766 1.00 97.38 95 LEU A N 1
ATOM 710 C CA . LEU A 1 95 ? 4.206 -7.630 6.437 1.00 97.38 95 LEU A CA 1
ATOM 711 C C . LEU A 1 95 ? 3.249 -8.553 5.666 1.00 97.38 95 LEU A C 1
ATOM 713 O O . LEU A 1 95 ? 2.670 -9.466 6.253 1.00 97.38 95 LEU A O 1
ATOM 717 N N . GLY A 1 96 ? 3.175 -8.411 4.337 1.00 96.12 96 GLY A N 1
ATOM 718 C CA . GLY A 1 96 ? 2.405 -9.313 3.469 1.00 96.12 96 GLY A CA 1
ATOM 719 C C . GLY A 1 96 ? 2.867 -10.778 3.514 1.00 96.12 96 GLY A C 1
ATOM 720 O O . GLY A 1 96 ? 2.101 -11.680 3.193 1.00 96.12 96 GLY A O 1
ATOM 721 N N . GLN A 1 97 ? 4.102 -11.037 3.956 1.00 97.25 97 GLN A N 1
ATOM 722 C CA . GLN A 1 97 ? 4.646 -12.382 4.188 1.00 97.25 97 GLN A CA 1
ATOM 723 C C . GLN A 1 97 ? 4.519 -12.857 5.643 1.00 97.25 97 GLN A C 1
ATOM 725 O O . GLN A 1 97 ? 5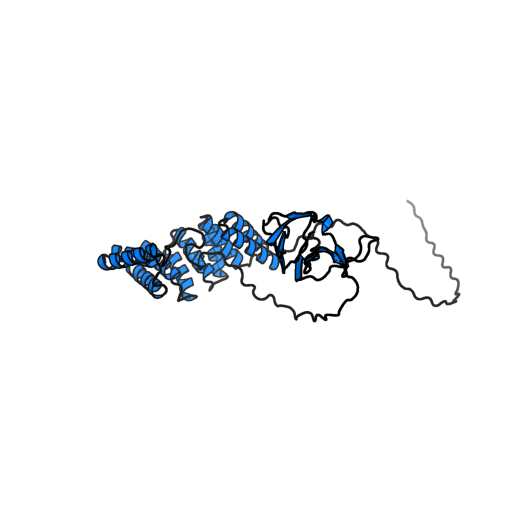.054 -13.913 5.975 1.00 97.25 97 GLN A O 1
ATOM 730 N N . GLN A 1 98 ? 3.875 -12.082 6.524 1.00 96.31 98 GLN A N 1
ATOM 731 C CA . GLN A 1 98 ? 3.794 -12.349 7.967 1.00 96.31 98 GLN A CA 1
ATOM 732 C C . GLN A 1 98 ? 5.169 -12.423 8.663 1.00 96.31 98 GLN A C 1
ATOM 734 O O . GLN A 1 98 ? 5.319 -13.004 9.737 1.00 96.31 98 GLN A O 1
ATOM 739 N N . LYS A 1 99 ? 6.200 -11.790 8.086 1.00 98.00 99 LYS A N 1
ATOM 740 C CA . LYS A 1 99 ? 7.536 -11.658 8.688 1.00 98.00 99 LYS A CA 1
ATOM 741 C C . LYS A 1 99 ? 7.563 -10.449 9.629 1.00 98.00 99 LYS A C 1
ATOM 743 O O . LYS A 1 99 ? 8.272 -9.476 9.380 1.00 98.00 99 LYS A O 1
ATOM 748 N N . LEU A 1 100 ? 6.762 -10.515 10.693 1.00 97.38 100 LEU A N 1
ATOM 749 C CA . LEU A 1 100 ? 6.386 -9.369 11.533 1.00 97.38 100 LEU A CA 1
ATOM 750 C C . LEU A 1 100 ? 7.580 -8.620 12.137 1.00 97.38 100 LEU A C 1
ATOM 752 O O . LEU A 1 100 ? 7.664 -7.401 12.021 1.00 97.38 100 LEU A O 1
ATOM 756 N N . GLU A 1 101 ? 8.547 -9.341 12.703 1.00 97.75 101 GLU A N 1
ATOM 757 C CA . GLU A 1 101 ? 9.728 -8.733 13.331 1.00 97.75 101 GLU A CA 1
ATOM 758 C C . GLU A 1 101 ? 10.592 -7.959 12.322 1.00 97.75 101 GLU A C 1
ATOM 760 O O . GLU A 1 101 ? 11.022 -6.835 12.590 1.00 97.75 101 GLU A O 1
ATOM 765 N N . ALA A 1 102 ? 10.800 -8.531 11.131 1.00 98.38 102 ALA A N 1
ATOM 766 C CA . ALA A 1 102 ? 11.554 -7.886 10.060 1.00 98.38 102 ALA A CA 1
ATOM 767 C C . ALA A 1 102 ? 10.783 -6.696 9.466 1.00 98.38 102 ALA A C 1
ATOM 769 O O . ALA A 1 102 ? 11.378 -5.655 9.192 1.00 98.38 102 ALA A O 1
ATOM 770 N N . ALA A 1 103 ? 9.460 -6.829 9.311 1.00 98.44 103 ALA A N 1
ATOM 771 C CA . ALA A 1 103 ? 8.592 -5.745 8.865 1.00 98.44 103 ALA A CA 1
ATOM 772 C C . ALA A 1 103 ? 8.647 -4.562 9.838 1.00 98.44 103 ALA A C 1
ATOM 774 O O . ALA A 1 103 ? 8.899 -3.435 9.415 1.00 98.44 103 ALA A O 1
ATOM 775 N N . ARG A 1 104 ? 8.495 -4.821 11.145 1.00 98.38 104 ARG A N 1
ATOM 776 C CA . ARG A 1 104 ? 8.587 -3.803 12.199 1.00 98.38 104 ARG A CA 1
ATOM 777 C C . ARG A 1 104 ? 9.926 -3.075 12.139 1.00 98.38 104 ARG A C 1
ATOM 779 O O . ARG A 1 104 ? 9.930 -1.851 12.124 1.00 98.38 104 ARG A O 1
ATOM 786 N N . ALA A 1 105 ? 11.040 -3.805 12.051 1.00 98.25 105 ALA A N 1
ATOM 787 C CA . ALA A 1 105 ? 12.371 -3.204 11.966 1.00 98.25 105 ALA A CA 1
ATOM 788 C C . ALA A 1 105 ? 12.521 -2.280 10.743 1.00 98.25 105 ALA A C 1
ATOM 790 O O . ALA A 1 105 ? 12.910 -1.123 10.896 1.00 98.25 105 ALA A O 1
ATOM 791 N N . ALA A 1 106 ? 12.152 -2.755 9.548 1.00 98.38 106 ALA A N 1
ATOM 792 C CA . ALA A 1 106 ? 12.240 -1.965 8.319 1.00 98.38 106 ALA A CA 1
ATOM 793 C C . ALA A 1 106 ? 11.340 -0.716 8.357 1.00 98.38 106 ALA A C 1
ATOM 795 O O . ALA A 1 106 ? 11.760 0.361 7.936 1.00 98.38 106 ALA A O 1
ATOM 796 N N . LEU A 1 107 ? 10.122 -0.844 8.894 1.00 98.62 107 LEU A N 1
ATOM 797 C CA . LEU A 1 107 ? 9.157 0.253 8.997 1.00 98.62 107 LEU A CA 1
ATOM 798 C C . LEU A 1 107 ? 9.549 1.280 10.062 1.00 98.62 107 LEU A C 1
ATOM 800 O O . LEU A 1 107 ? 9.384 2.473 9.830 1.00 98.62 107 LEU A O 1
ATOM 804 N N . THR A 1 108 ? 10.121 0.854 11.191 1.00 98.50 108 THR A N 1
ATOM 805 C CA . THR A 1 108 ? 10.713 1.778 12.171 1.00 98.50 108 THR A CA 1
ATOM 806 C C . THR A 1 108 ? 11.818 2.606 11.517 1.00 98.50 108 THR A C 1
ATOM 808 O O . THR A 1 108 ? 11.767 3.835 11.551 1.00 98.50 108 THR A O 1
ATOM 811 N N . GLU A 1 109 ? 12.749 1.958 10.817 1.00 98.00 109 GLU A N 1
ATOM 812 C CA . GLU A 1 109 ? 13.837 2.659 10.128 1.00 98.00 109 GLU A CA 1
ATOM 813 C C . GLU A 1 109 ? 13.315 3.581 9.001 1.00 98.00 109 GLU A C 1
ATOM 815 O O . GLU A 1 109 ? 13.900 4.627 8.720 1.00 98.00 109 GLU A O 1
ATOM 820 N N . ALA A 1 110 ? 12.197 3.225 8.355 1.00 97.75 110 ALA A N 1
ATOM 821 C CA . ALA A 1 110 ? 11.524 4.090 7.387 1.00 97.75 110 ALA A CA 1
ATOM 822 C C . ALA A 1 110 ? 10.913 5.335 8.055 1.00 97.75 110 ALA A C 1
ATOM 824 O O . ALA A 1 110 ? 11.094 6.438 7.544 1.00 97.75 110 ALA A O 1
ATOM 825 N N . THR A 1 111 ? 10.255 5.201 9.216 1.00 97.31 111 THR A N 1
ATOM 826 C CA . THR A 1 111 ? 9.697 6.354 9.957 1.00 97.31 111 THR A CA 1
ATOM 827 C C . THR A 1 111 ? 10.764 7.322 10.466 1.00 97.31 111 THR A C 1
ATOM 829 O O . THR A 1 111 ? 10.496 8.514 10.583 1.00 97.31 111 THR A O 1
ATOM 832 N N . GLU A 1 112 ? 11.989 6.854 10.716 1.00 97.06 112 GLU A N 1
ATOM 833 C CA . GLU A 1 112 ? 13.115 7.725 11.081 1.00 97.06 112 GLU A CA 1
ATOM 834 C C . GLU A 1 112 ? 13.556 8.621 9.912 1.00 97.06 112 GLU A C 1
ATOM 836 O O . GLU A 1 112 ? 13.923 9.778 10.115 1.00 97.06 112 GLU A O 1
ATOM 841 N N . GLN A 1 113 ? 13.495 8.106 8.681 1.00 95.31 113 GLN A N 1
ATOM 842 C CA . GLN A 1 113 ? 13.857 8.850 7.467 1.00 95.31 113 GLN A CA 1
ATOM 843 C C . GLN A 1 113 ? 12.697 9.672 6.908 1.00 95.31 113 GLN A C 1
ATOM 845 O O . GLN A 1 113 ? 12.916 10.694 6.259 1.00 95.31 113 GLN A O 1
ATOM 850 N N . LEU A 1 114 ? 11.468 9.236 7.181 1.00 95.25 114 LEU A N 1
ATOM 851 C CA . LEU A 1 114 ? 10.227 9.836 6.712 1.00 95.25 114 LEU A CA 1
ATOM 852 C C . LEU A 1 114 ? 9.323 10.210 7.904 1.00 95.25 114 LEU A C 1
ATOM 854 O O . LEU A 1 114 ? 8.212 9.694 8.033 1.00 95.25 114 LEU A O 1
ATOM 858 N N . PRO A 1 115 ? 9.750 11.135 8.786 1.00 96.00 115 PRO A N 1
ATOM 859 C CA . PRO A 1 115 ? 9.079 11.387 10.065 1.00 96.00 115 PRO A CA 1
ATOM 860 C C . PRO A 1 115 ? 7.652 11.935 9.949 1.00 96.00 115 PRO A C 1
ATOM 862 O O . PRO A 1 115 ? 6.907 11.876 10.922 1.00 96.00 115 PRO A O 1
ATOM 865 N N . ASN A 1 116 ? 7.249 12.445 8.782 1.00 94.06 116 ASN A N 1
ATOM 866 C CA . ASN A 1 116 ? 5.905 12.976 8.534 1.00 94.06 116 ASN A CA 1
ATOM 867 C C . ASN A 1 116 ? 5.133 12.187 7.466 1.00 94.06 116 ASN A C 1
ATOM 869 O O . ASN A 1 116 ? 4.044 12.613 7.069 1.00 94.06 116 ASN A O 1
ATOM 873 N N . ASP A 1 117 ? 5.686 11.075 6.975 1.00 95.81 117 ASP A N 1
ATOM 874 C CA . ASP A 1 117 ? 5.056 10.312 5.906 1.00 95.81 117 ASP A CA 1
ATOM 875 C C . ASP A 1 117 ? 3.934 9.405 6.442 1.00 95.81 117 ASP A C 1
ATOM 877 O O . ASP A 1 117 ? 4.174 8.576 7.326 1.00 95.81 117 ASP A O 1
ATOM 881 N N . PRO A 1 118 ? 2.692 9.543 5.945 1.00 96.88 118 PRO A N 1
ATOM 882 C CA . PRO A 1 118 ? 1.587 8.735 6.430 1.00 96.88 118 PRO A CA 1
ATOM 883 C C . PRO A 1 118 ? 1.722 7.252 6.069 1.00 96.88 118 PRO A C 1
ATOM 885 O O . PRO A 1 118 ? 1.278 6.441 6.873 1.00 96.88 118 PRO A O 1
ATOM 888 N N . TYR A 1 119 ? 2.334 6.865 4.942 1.00 97.62 119 TYR A N 1
ATOM 889 C CA . TYR A 1 119 ? 2.505 5.446 4.600 1.00 97.62 119 TYR A CA 1
ATOM 890 C C . TYR A 1 119 ? 3.447 4.756 5.592 1.00 97.62 119 TYR A C 1
ATOM 892 O O . TYR A 1 119 ? 3.144 3.655 6.059 1.00 97.62 119 TYR A O 1
ATOM 900 N N . ALA A 1 120 ? 4.551 5.406 5.972 1.00 97.75 120 ALA A N 1
ATOM 901 C CA . ALA A 1 120 ? 5.533 4.863 6.907 1.00 97.75 120 ALA A CA 1
ATOM 902 C C . ALA A 1 120 ? 4.891 4.584 8.273 1.00 97.75 120 ALA A C 1
ATOM 904 O O . ALA A 1 120 ? 4.941 3.463 8.786 1.00 97.75 120 ALA A O 1
ATOM 905 N N . TRP A 1 121 ? 4.231 5.599 8.838 1.00 98.62 121 TRP A N 1
ATOM 906 C CA . TRP A 1 121 ? 3.583 5.504 10.146 1.00 98.62 121 TRP A CA 1
ATOM 907 C C . TRP A 1 121 ? 2.390 4.546 10.151 1.00 98.62 121 TRP A C 1
ATOM 909 O O . TRP A 1 121 ? 2.206 3.802 11.115 1.00 98.62 121 TRP A O 1
ATOM 919 N N . TYR A 1 122 ? 1.601 4.521 9.076 1.00 98.75 122 TYR A N 1
ATOM 920 C CA . TYR A 1 122 ? 0.443 3.640 8.968 1.00 98.75 122 TYR A CA 1
ATOM 921 C C . TYR A 1 122 ? 0.853 2.170 8.904 1.00 98.75 122 TYR A C 1
ATOM 923 O O . TYR A 1 122 ? 0.345 1.352 9.671 1.00 98.75 122 TYR A O 1
ATOM 931 N N . ASN A 1 123 ? 1.819 1.832 8.045 1.00 98.56 123 ASN A N 1
ATOM 932 C CA . ASN A 1 123 ? 2.307 0.460 7.930 1.00 98.56 123 ASN A CA 1
ATOM 933 C C . ASN A 1 123 ? 3.049 0.010 9.190 1.00 98.56 123 ASN A C 1
ATOM 935 O O . ASN A 1 123 ? 2.890 -1.141 9.597 1.00 98.56 123 ASN A O 1
ATOM 939 N N . LEU A 1 124 ? 3.790 0.901 9.866 1.00 98.69 124 LEU A N 1
ATOM 940 C CA . LEU A 1 124 ? 4.348 0.598 11.187 1.00 98.69 124 LEU A CA 1
ATOM 941 C C . LEU A 1 124 ? 3.234 0.261 12.193 1.00 98.69 124 LEU A C 1
ATOM 943 O O . LEU A 1 124 ? 3.352 -0.715 12.932 1.00 98.69 124 LEU A O 1
ATOM 947 N N . GLY A 1 125 ? 2.134 1.021 12.190 1.00 98.56 125 GLY A N 1
ATOM 948 C CA . GLY A 1 125 ? 0.953 0.739 13.007 1.00 98.56 125 GLY A CA 1
ATOM 949 C C . GLY A 1 125 ? 0.340 -0.634 12.723 1.00 98.56 125 GLY A C 1
ATOM 950 O O . GLY A 1 125 ? 0.018 -1.364 13.662 1.00 98.56 125 GLY A O 1
ATOM 951 N N . LEU A 1 126 ? 0.241 -1.027 11.448 1.00 98.50 126 LEU A N 1
ATOM 952 C CA . LEU A 1 126 ? -0.223 -2.362 11.052 1.00 98.50 126 LEU A CA 1
ATOM 953 C C . LEU A 1 126 ? 0.731 -3.470 11.518 1.00 98.50 126 LEU A C 1
ATOM 955 O O . LEU A 1 126 ? 0.276 -4.456 12.093 1.00 98.50 126 LEU A O 1
ATOM 959 N N . ALA A 1 127 ? 2.042 -3.292 11.348 1.00 98.31 127 ALA A N 1
ATOM 960 C CA . ALA A 1 127 ? 3.032 -4.260 11.815 1.00 98.31 127 ALA A CA 1
ATOM 961 C C . ALA A 1 127 ? 2.993 -4.433 13.342 1.00 98.31 127 ALA A C 1
ATOM 963 O O . ALA A 1 127 ? 3.068 -5.557 13.834 1.00 98.31 127 ALA A O 1
ATOM 964 N N . LEU A 1 128 ? 2.824 -3.345 14.101 1.00 98.62 128 LEU A N 1
ATOM 965 C CA . LEU A 1 128 ? 2.701 -3.377 15.564 1.00 98.62 128 LEU A CA 1
ATOM 966 C C . LEU A 1 128 ? 1.385 -4.016 16.026 1.00 98.62 128 LEU A C 1
ATOM 968 O O . LEU A 1 128 ? 1.388 -4.780 16.990 1.00 98.62 128 LEU A O 1
ATOM 972 N N . LYS A 1 129 ? 0.276 -3.760 15.319 1.00 97.81 129 LYS A N 1
ATOM 973 C CA . LYS A 1 129 ? -1.004 -4.454 15.529 1.00 97.81 129 LYS A CA 1
ATOM 974 C C . LYS A 1 129 ? -0.830 -5.964 15.379 1.00 97.81 129 LYS A C 1
ATOM 976 O O . LYS A 1 129 ? -1.239 -6.711 16.264 1.00 97.81 129 LYS A O 1
ATOM 981 N N . ASP A 1 130 ? -0.213 -6.401 14.285 1.00 96.56 130 ASP A N 1
ATOM 982 C CA . ASP A 1 130 ? -0.047 -7.828 13.987 1.00 96.56 130 ASP A CA 1
ATOM 983 C C . ASP A 1 130 ? 0.999 -8.490 14.897 1.00 96.56 130 ASP A C 1
ATOM 985 O O . ASP A 1 130 ? 0.884 -9.673 15.209 1.00 96.56 130 ASP A O 1
ATOM 989 N N . SER A 1 131 ? 1.962 -7.714 15.408 1.00 95.75 131 SER A N 1
ATOM 990 C CA . SER A 1 131 ? 2.947 -8.155 16.412 1.00 95.75 131 SER A CA 1
ATOM 991 C C . SER A 1 131 ? 2.386 -8.219 17.841 1.00 95.75 131 SER A C 1
ATOM 993 O O . SER A 1 131 ? 3.093 -8.635 18.755 1.00 95.75 131 SER A O 1
ATOM 995 N N . GLY A 1 132 ? 1.131 -7.807 18.065 1.00 96.25 132 GLY A N 1
ATOM 996 C CA . GLY A 1 132 ? 0.517 -7.807 19.394 1.00 96.25 132 GLY A CA 1
ATOM 997 C C . GLY A 1 132 ? 1.039 -6.706 20.323 1.00 96.25 132 GLY A C 1
ATOM 998 O O . GLY A 1 132 ? 1.048 -6.890 21.538 1.00 96.25 132 GLY A O 1
ATOM 999 N N . GLU A 1 133 ? 1.456 -5.561 19.772 1.00 98.00 133 GLU A N 1
ATOM 1000 C CA . GLU A 1 133 ? 1.970 -4.399 20.512 1.00 98.00 133 GLU A CA 1
ATOM 1001 C C . GLU A 1 133 ? 1.001 -3.195 20.427 1.00 98.00 133 GLU A C 1
ATOM 1003 O O . GLU A 1 133 ? 1.317 -2.174 19.800 1.00 98.00 133 GLU A O 1
ATOM 1008 N N . PRO A 1 134 ? -0.203 -3.284 21.028 1.00 98.25 134 PRO 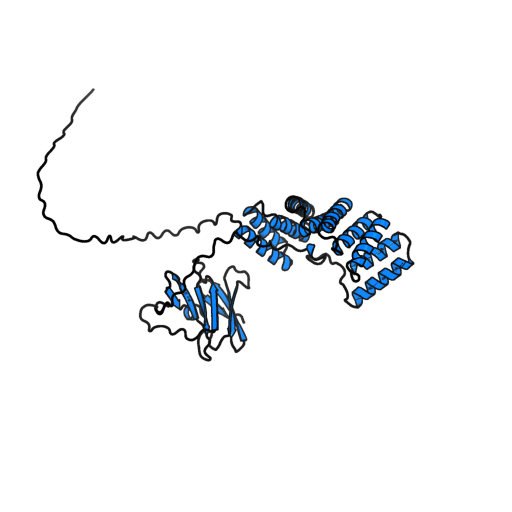A N 1
ATOM 1009 C CA . PRO A 1 134 ? -1.292 -2.334 20.797 1.00 98.25 134 PRO A CA 1
ATOM 1010 C C . PRO A 1 134 ? -0.982 -0.893 21.220 1.00 98.25 134 PRO A C 1
ATOM 1012 O O . PRO A 1 134 ? -1.342 0.027 20.490 1.00 98.25 134 PRO A O 1
ATOM 1015 N N . GLU A 1 135 ? -0.284 -0.646 22.333 1.00 98.50 135 GLU A N 1
ATOM 1016 C CA . GLU A 1 135 ? 0.071 0.721 22.746 1.00 98.50 135 GLU A CA 1
ATOM 1017 C C . GLU A 1 135 ? 0.984 1.411 21.730 1.00 98.50 135 GLU A C 1
ATOM 1019 O O . GLU A 1 135 ? 0.785 2.582 21.397 1.00 98.50 135 GLU A O 1
ATOM 1024 N N . LYS A 1 136 ? 1.976 0.681 21.208 1.00 98.56 136 LYS A N 1
ATOM 1025 C CA . LYS A 1 136 ? 2.882 1.207 20.183 1.00 98.56 136 LYS A CA 1
ATOM 1026 C C . LYS A 1 136 ? 2.144 1.401 18.861 1.00 98.56 136 LYS A C 1
ATOM 1028 O O . LYS A 1 136 ? 2.355 2.413 18.197 1.00 98.56 136 LYS A O 1
ATOM 1033 N N . GLY A 1 137 ? 1.256 0.472 18.499 1.00 98.69 137 GLY A N 1
ATOM 1034 C CA . GLY A 1 137 ? 0.408 0.598 17.315 1.00 98.69 137 GLY A CA 1
ATOM 1035 C C . GLY A 1 137 ? -0.470 1.853 17.364 1.00 98.69 137 GLY A C 1
ATOM 1036 O O . GLY A 1 137 ? -0.511 2.605 16.393 1.00 98.69 137 GLY A O 1
ATOM 1037 N N . ILE A 1 138 ? -1.089 2.148 18.516 1.00 98.88 138 ILE A N 1
ATOM 1038 C CA . ILE A 1 138 ? -1.858 3.386 18.726 1.00 98.88 138 ILE A CA 1
ATOM 1039 C C . ILE A 1 138 ? -0.975 4.616 18.497 1.00 98.88 138 ILE A C 1
ATOM 1041 O O . ILE A 1 138 ? -1.380 5.523 17.771 1.00 98.88 138 ILE A O 1
ATOM 1045 N N . ALA A 1 139 ? 0.238 4.644 19.061 1.00 98.56 139 ALA A N 1
ATOM 1046 C CA . ALA A 1 139 ? 1.166 5.759 18.866 1.00 98.56 139 ALA A CA 1
ATOM 1047 C C . ALA A 1 139 ? 1.552 5.950 17.386 1.00 98.56 139 ALA A C 1
ATOM 1049 O O . ALA A 1 139 ? 1.648 7.086 16.919 1.00 98.56 139 ALA A O 1
ATOM 1050 N N . ALA A 1 140 ? 1.716 4.858 16.634 1.00 98.69 140 ALA A N 1
ATOM 1051 C CA . ALA A 1 140 ? 2.018 4.920 15.208 1.00 98.69 140 ALA A CA 1
ATOM 1052 C C . ALA A 1 140 ? 0.845 5.487 14.386 1.00 98.69 140 ALA A C 1
ATOM 1054 O O . ALA A 1 140 ? 1.040 6.415 13.599 1.00 98.69 140 ALA A O 1
ATOM 1055 N N . PHE A 1 141 ? -0.392 5.039 14.632 1.00 98.81 141 PHE A N 1
ATOM 1056 C CA . PHE A 1 141 ? -1.578 5.611 13.977 1.00 98.81 141 PHE A CA 1
ATOM 1057 C C . PHE A 1 141 ? -1.852 7.061 14.396 1.00 98.81 141 PHE A C 1
ATOM 1059 O O . PHE A 1 141 ? -2.301 7.861 13.578 1.00 98.81 141 PHE A O 1
ATOM 1066 N N . GLN A 1 142 ? -1.511 7.453 15.626 1.00 98.50 142 GLN A N 1
ATOM 1067 C CA . GLN A 1 142 ? -1.506 8.863 16.030 1.00 98.50 142 GLN A CA 1
ATOM 1068 C C . GLN A 1 142 ? -0.457 9.689 15.266 1.00 98.50 142 GLN A C 1
ATOM 1070 O O . GLN A 1 142 ? -0.653 10.883 15.051 1.00 98.50 142 GLN A O 1
ATOM 1075 N N . GLY A 1 143 ? 0.652 9.081 14.835 1.00 97.69 143 GLY A N 1
ATOM 1076 C CA . GLY A 1 143 ? 1.595 9.691 13.893 1.00 97.69 143 GLY A CA 1
ATOM 1077 C C . GLY A 1 143 ? 0.924 10.052 12.565 1.00 97.69 143 GLY A C 1
ATOM 1078 O O . GLY A 1 143 ? 1.088 11.169 12.076 1.00 97.69 143 GLY A O 1
ATOM 1079 N N . VAL A 1 144 ? 0.077 9.156 12.046 1.00 98.44 144 VAL A N 1
ATOM 1080 C CA . VAL A 1 144 ? -0.721 9.404 10.833 1.00 98.44 144 VAL A CA 1
ATOM 1081 C C . VAL A 1 144 ? -1.714 10.542 11.050 1.00 98.44 144 VAL A C 1
ATOM 1083 O O . VAL A 1 144 ? -1.775 11.451 10.230 1.00 98.44 144 VAL A O 1
ATOM 1086 N N . THR A 1 145 ? -2.462 10.555 12.158 1.00 97.81 145 THR A N 1
ATOM 1087 C CA . THR A 1 145 ? -3.472 11.607 12.396 1.00 97.81 145 THR A CA 1
ATOM 1088 C C . THR A 1 145 ? -2.860 12.989 12.643 1.00 97.81 145 THR A C 1
ATOM 1090 O O . THR A 1 145 ? -3.522 13.997 12.406 1.00 97.81 145 THR A O 1
ATOM 1093 N N . LYS A 1 146 ? -1.584 13.074 13.046 1.00 96.38 146 LYS A N 1
ATOM 1094 C CA . LYS A 1 146 ? -0.849 14.349 13.127 1.00 96.38 146 LYS A CA 1
ATOM 1095 C C . LYS A 1 146 ? -0.565 14.952 11.751 1.00 96.38 146 LYS A C 1
ATOM 1097 O O . LYS A 1 146 ? -0.712 16.160 11.589 1.00 96.38 146 LYS A O 1
ATOM 1102 N N . SER A 1 147 ? -0.153 14.144 10.771 1.00 94.62 147 SER A N 1
ATOM 1103 C CA . SER A 1 147 ? 0.136 14.628 9.411 1.00 94.62 147 SER A CA 1
ATOM 1104 C C . SER A 1 147 ? -1.108 14.663 8.516 1.00 94.62 147 SER A C 1
ATOM 1106 O O . SER A 1 147 ? -1.197 15.487 7.604 1.00 94.62 147 SER A O 1
ATOM 1108 N N . ARG A 1 148 ? -2.088 13.792 8.782 1.00 96.50 148 ARG A N 1
ATOM 1109 C CA . ARG A 1 148 ? -3.359 13.642 8.063 1.00 96.50 148 ARG A CA 1
ATOM 1110 C C . ARG A 1 148 ? -4.526 13.575 9.063 1.00 96.50 148 ARG A C 1
ATOM 1112 O O . ARG A 1 148 ? -5.058 12.497 9.318 1.00 96.50 148 ARG A O 1
ATOM 1119 N N . PRO A 1 149 ? -4.979 14.722 9.603 1.00 96.12 149 PRO A N 1
ATOM 1120 C CA . PRO A 1 149 ? -6.053 14.760 10.605 1.00 96.12 149 PRO A CA 1
ATOM 1121 C C . PRO A 1 149 ? -7.415 14.280 10.086 1.00 96.12 149 PRO A C 1
ATOM 1123 O O . PRO A 1 149 ? -8.285 13.946 10.882 1.00 96.12 149 PRO A O 1
ATOM 1126 N N . ASN A 1 150 ? -7.597 14.206 8.765 1.00 96.38 150 ASN A N 1
ATOM 1127 C CA . ASN A 1 150 ? -8.833 13.746 8.130 1.00 96.38 150 ASN A CA 1
ATOM 1128 C C . ASN A 1 150 ? -8.743 12.280 7.658 1.00 96.38 150 ASN A C 1
ATOM 1130 O O . ASN A 1 150 ? -9.434 11.895 6.717 1.00 96.38 150 ASN A O 1
ATOM 1134 N N . GLU A 1 151 ? -7.872 11.468 8.266 1.00 97.44 151 GLU A N 1
ATOM 1135 C CA . GLU A 1 151 ? -7.714 10.053 7.922 1.00 97.44 151 GLU A CA 1
ATOM 1136 C C . GLU A 1 151 ? -8.588 9.147 8.799 1.00 97.44 151 GLU A C 1
ATOM 1138 O O . GLU A 1 151 ? -8.174 8.722 9.879 1.00 97.44 151 GLU A O 1
ATOM 1143 N N . ALA A 1 152 ? -9.799 8.833 8.328 1.00 98.12 152 ALA A N 1
ATOM 1144 C CA . ALA A 1 152 ? -10.767 8.012 9.061 1.00 98.12 152 ALA A CA 1
ATOM 1145 C C . ALA A 1 152 ? -10.207 6.634 9.466 1.00 98.12 152 ALA A C 1
ATOM 1147 O O . ALA A 1 152 ? -10.391 6.199 10.605 1.00 98.12 152 ALA A O 1
ATOM 1148 N N . ASP A 1 153 ? -9.469 5.980 8.567 1.00 98.31 153 ASP A N 1
ATOM 1149 C CA . ASP A 1 153 ? -8.956 4.624 8.776 1.00 98.31 153 ASP A CA 1
ATOM 1150 C C . ASP A 1 153 ? -7.949 4.559 9.941 1.00 98.31 153 ASP A C 1
ATOM 1152 O O . ASP A 1 153 ? -7.906 3.584 10.693 1.00 98.31 153 ASP A O 1
ATOM 1156 N N . ALA A 1 154 ? -7.159 5.620 10.145 1.00 98.44 154 ALA A N 1
ATOM 1157 C CA . ALA A 1 154 ? -6.229 5.703 11.271 1.00 98.44 154 ALA A CA 1
ATOM 1158 C C . ALA A 1 154 ? -6.982 5.763 12.612 1.00 98.44 154 ALA A C 1
ATOM 1160 O O . ALA A 1 154 ? -6.598 5.090 13.571 1.00 98.44 154 ALA A O 1
ATOM 1161 N N . TYR A 1 155 ? -8.093 6.505 12.673 1.00 98.81 155 TYR A N 1
ATOM 1162 C CA . TYR A 1 155 ? -8.965 6.532 13.850 1.00 98.81 155 TYR A CA 1
ATOM 1163 C C . TYR A 1 155 ? -9.648 5.184 14.100 1.00 98.81 155 TYR A C 1
ATOM 1165 O O . TYR A 1 155 ? -9.728 4.753 15.252 1.00 98.81 155 TYR A O 1
ATOM 1173 N N . TYR A 1 156 ? -10.056 4.470 13.044 1.00 98.81 156 TYR A N 1
ATOM 1174 C CA . TYR A 1 156 ? -10.531 3.092 13.178 1.00 98.81 156 TYR A CA 1
ATOM 1175 C C . TYR A 1 156 ? -9.480 2.200 13.854 1.00 98.81 156 TYR A C 1
ATOM 1177 O O . TYR A 1 156 ? -9.805 1.493 14.810 1.00 98.81 156 TYR A O 1
ATOM 1185 N N . PHE A 1 157 ? -8.222 2.235 13.405 1.00 98.81 157 PHE A N 1
ATOM 1186 C CA . PHE A 1 157 ? -7.187 1.378 13.985 1.00 98.81 157 PHE A CA 1
ATOM 1187 C C . PHE A 1 157 ? -6.831 1.760 15.425 1.00 98.81 157 PHE A C 1
ATOM 1189 O O . PHE A 1 157 ? -6.610 0.867 16.246 1.00 98.81 157 PHE A O 1
ATOM 1196 N N . ILE A 1 158 ? -6.863 3.051 15.771 1.00 98.88 158 ILE A N 1
ATOM 1197 C CA . ILE A 1 158 ? -6.760 3.498 17.169 1.00 98.88 158 ILE A CA 1
ATOM 1198 C C . ILE A 1 158 ? -7.896 2.882 17.997 1.00 98.88 158 ILE A C 1
ATOM 1200 O O . ILE A 1 158 ? -7.631 2.274 19.032 1.00 98.88 158 ILE A O 1
ATOM 1204 N N . GLY A 1 159 ? -9.146 2.961 17.528 1.00 98.81 159 GLY A N 1
ATOM 1205 C CA . GLY A 1 159 ? -10.293 2.377 18.228 1.00 98.81 159 GLY A CA 1
ATOM 1206 C C . GLY A 1 159 ? -10.213 0.853 18.363 1.00 98.81 159 GLY A C 1
ATOM 1207 O O . GLY A 1 159 ? -10.513 0.286 19.421 1.00 98.81 159 GLY A O 1
ATOM 1208 N N . TYR A 1 160 ? -9.741 0.175 17.315 1.00 98.69 160 TYR A N 1
ATOM 1209 C CA . TYR A 1 160 ? -9.525 -1.269 17.302 1.00 98.69 160 TYR A CA 1
ATOM 1210 C C . TYR A 1 160 ? -8.519 -1.698 18.378 1.00 98.69 160 TYR A C 1
ATOM 1212 O O . TYR A 1 160 ? -8.820 -2.588 19.177 1.00 98.69 160 TYR A O 1
ATOM 1220 N N . LEU A 1 161 ? -7.357 -1.043 18.437 1.00 98.81 161 LEU A N 1
ATOM 1221 C CA . LEU A 1 161 ? -6.305 -1.353 19.407 1.00 98.81 161 LEU A CA 1
ATOM 1222 C C . LEU A 1 161 ? -6.712 -0.959 20.836 1.00 98.81 161 LEU A C 1
ATOM 1224 O O . LEU A 1 161 ? -6.498 -1.733 21.768 1.00 98.81 161 LEU A O 1
ATOM 1228 N N . SER A 1 162 ? -7.397 0.174 21.020 1.00 98.81 162 SER A N 1
ATOM 1229 C CA . SER A 1 162 ? -7.967 0.559 22.321 1.00 98.81 162 SER A CA 1
ATOM 1230 C C . SER A 1 162 ? -8.985 -0.465 22.831 1.00 98.81 162 SER A C 1
ATOM 1232 O O . SER A 1 162 ? -9.029 -0.754 24.027 1.00 98.81 162 SER A O 1
ATOM 1234 N N . THR A 1 163 ? -9.754 -1.092 21.931 1.00 98.44 163 THR A N 1
ATOM 1235 C CA . THR A 1 163 ? -10.661 -2.195 22.291 1.00 98.44 163 THR A CA 1
ATOM 1236 C C . THR A 1 163 ? -9.893 -3.422 22.789 1.00 98.44 163 THR A C 1
ATOM 1238 O O . THR A 1 163 ? -10.332 -4.052 23.750 1.00 98.44 163 THR A O 1
ATOM 1241 N N . GLN A 1 164 ? -8.752 -3.768 22.175 1.00 97.69 164 GLN A N 1
ATOM 1242 C CA . GLN A 1 164 ? -7.902 -4.876 22.645 1.00 97.69 164 GLN A CA 1
ATOM 1243 C C . GLN A 1 164 ? -7.339 -4.610 24.047 1.00 97.69 164 GLN A C 1
ATOM 1245 O O . GLN A 1 164 ? -7.237 -5.532 24.851 1.00 97.69 164 GLN A O 1
ATOM 1250 N N . LEU A 1 165 ? -7.062 -3.343 24.358 1.00 98.19 165 LEU A N 1
ATOM 1251 C CA . LEU A 1 165 ? -6.641 -2.881 25.682 1.00 98.19 165 LEU A CA 1
ATOM 1252 C C . LEU A 1 165 ? -7.789 -2.715 26.686 1.00 98.19 165 LEU A C 1
ATOM 1254 O O . LEU A 1 165 ? -7.558 -2.251 27.799 1.00 98.19 165 LEU A O 1
ATOM 1258 N N . GLN A 1 166 ? -9.024 -3.052 26.300 1.00 97.94 166 GLN A N 1
ATOM 1259 C CA . GLN A 1 166 ? -10.237 -2.857 27.105 1.00 97.94 166 GLN A CA 1
ATOM 1260 C C . GLN A 1 166 ? -10.489 -1.393 27.518 1.00 97.94 166 GLN A C 1
ATOM 1262 O O . GLN A 1 166 ? -11.283 -1.121 28.419 1.00 97.94 166 GLN A O 1
ATOM 1267 N N . LYS A 1 167 ? -9.866 -0.431 26.828 1.00 98.50 167 LYS A N 1
ATOM 1268 C CA . LYS A 1 167 ? -10.094 1.009 26.995 1.00 98.50 167 LYS A CA 1
ATOM 1269 C C . LYS A 1 167 ? -11.296 1.421 26.152 1.00 98.50 167 LYS A C 1
ATOM 1271 O O . LYS A 1 167 ? -11.159 2.034 25.096 1.00 98.50 167 LYS A O 1
ATOM 1276 N N . TYR A 1 168 ? -12.484 0.996 26.578 1.00 98.56 168 TYR A N 1
ATOM 1277 C CA . TYR A 1 168 ? -13.692 1.122 25.759 1.00 98.56 168 TYR A CA 1
ATOM 1278 C C . TYR A 1 168 ? -14.105 2.577 25.510 1.00 98.56 168 TYR A C 1
ATOM 1280 O O . TYR A 1 168 ? -14.593 2.868 24.424 1.00 98.56 168 TYR A O 1
ATOM 1288 N N . ASP A 1 169 ? -13.864 3.488 26.455 1.00 98.62 169 ASP A N 1
ATOM 1289 C CA . ASP A 1 169 ? -14.132 4.921 26.265 1.00 98.62 169 ASP A CA 1
ATOM 1290 C C . ASP A 1 169 ? -13.260 5.524 25.158 1.00 98.62 169 ASP A C 1
ATOM 1292 O O . ASP A 1 169 ? -13.781 6.136 24.225 1.00 98.62 169 ASP A O 1
ATOM 1296 N N . ASP A 1 170 ? -11.951 5.264 25.203 1.00 98.62 170 ASP A N 1
ATOM 1297 C CA . ASP A 1 170 ? -11.007 5.700 24.168 1.00 98.62 170 ASP A CA 1
ATOM 1298 C C . ASP A 1 170 ? -11.342 5.072 22.807 1.00 98.62 170 ASP A C 1
ATOM 1300 O O . ASP A 1 170 ? -11.228 5.719 21.765 1.00 98.62 170 ASP A O 1
ATOM 1304 N N . ALA A 1 171 ? -11.766 3.802 22.809 1.00 98.88 171 ALA A N 1
ATOM 1305 C CA . ALA A 1 171 ? -12.165 3.101 21.597 1.00 98.88 171 ALA A CA 1
ATOM 1306 C C . ALA A 1 171 ? -13.398 3.736 20.945 1.00 98.88 171 ALA A C 1
ATOM 1308 O O . ALA A 1 171 ? -13.383 3.989 19.742 1.00 98.88 171 ALA A O 1
ATOM 1309 N N . ILE A 1 172 ? -14.440 4.014 21.736 1.00 98.88 172 ILE A N 1
ATOM 1310 C CA . ILE A 1 172 ? -15.671 4.668 21.278 1.00 98.88 172 ILE A CA 1
ATOM 1311 C C . ILE A 1 172 ? -15.343 6.032 20.670 1.00 98.88 172 ILE A C 1
ATOM 1313 O O . ILE A 1 172 ? -15.688 6.263 19.515 1.00 98.88 172 ILE A O 1
ATOM 1317 N N . ALA A 1 173 ? -14.591 6.877 21.384 1.00 98.81 173 ALA A N 1
ATOM 1318 C CA . ALA A 1 173 ? -14.225 8.208 20.900 1.00 98.81 173 ALA A CA 1
ATOM 1319 C C . ALA A 1 173 ? -13.440 8.159 19.575 1.00 98.81 173 ALA A C 1
ATOM 1321 O O . ALA A 1 173 ? -13.669 8.966 18.672 1.00 98.81 173 ALA A O 1
ATOM 1322 N N . ALA A 1 174 ? -12.525 7.195 19.428 1.00 98.88 174 ALA A N 1
ATOM 1323 C CA . ALA A 1 174 ? -11.776 7.013 18.190 1.00 98.88 174 ALA A CA 1
ATOM 1324 C C . ALA A 1 174 ? -12.674 6.540 17.035 1.00 98.88 174 ALA A C 1
ATOM 1326 O O . ALA A 1 174 ? -12.597 7.096 15.940 1.00 98.88 174 ALA A O 1
ATOM 1327 N N . PHE A 1 175 ? -13.561 5.565 17.260 1.00 98.94 175 PHE A N 1
ATOM 1328 C CA . PHE A 1 175 ? -14.488 5.120 16.217 1.00 98.94 175 PHE A CA 1
ATOM 1329 C C . PHE A 1 175 ? -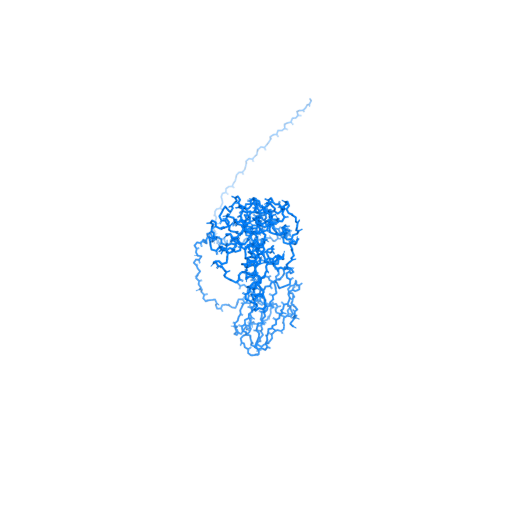15.472 6.217 15.805 1.00 98.94 175 PHE A C 1
ATOM 1331 O O . PHE A 1 175 ? -15.683 6.410 14.610 1.00 98.94 175 PHE A O 1
ATOM 1338 N N . GLU A 1 176 ? -16.024 6.969 16.758 1.00 98.88 176 GLU A N 1
ATOM 1339 C CA . GLU A 1 176 ? -16.890 8.120 16.481 1.00 98.88 176 GLU A CA 1
ATOM 1340 C C . GLU A 1 176 ? -16.163 9.169 15.638 1.00 98.88 176 GLU A C 1
ATOM 1342 O O . GLU A 1 176 ? -16.722 9.656 14.656 1.00 98.88 176 GLU A O 1
ATOM 1347 N N . LYS A 1 177 ? -14.888 9.455 15.940 1.00 98.75 177 LYS A N 1
ATOM 1348 C CA . LYS A 1 177 ? -14.093 10.376 15.122 1.00 98.75 177 LYS A CA 1
ATOM 1349 C C . LYS A 1 177 ? -13.872 9.854 13.701 1.00 98.75 177 LYS A C 1
ATOM 1351 O O . LYS A 1 177 ? -13.962 10.620 12.744 1.00 98.75 177 LYS A O 1
ATOM 1356 N N . GLY A 1 178 ? -13.609 8.555 13.550 1.00 98.62 178 GLY A N 1
ATOM 1357 C CA . GLY A 1 178 ? -13.520 7.909 12.240 1.00 98.62 178 GLY A CA 1
ATOM 1358 C C . GLY A 1 178 ? -14.825 8.020 11.443 1.00 98.62 178 GLY A C 1
ATOM 1359 O O . GLY A 1 178 ? -14.789 8.334 10.256 1.00 98.62 178 GLY A O 1
ATOM 1360 N N . LEU A 1 179 ? -15.974 7.836 12.101 1.00 98.75 179 LEU A N 1
ATOM 1361 C CA . LEU A 1 179 ? -17.304 7.931 11.487 1.00 98.75 179 LEU A CA 1
ATOM 1362 C C . LEU A 1 179 ? -17.734 9.371 11.178 1.00 98.75 179 LEU A C 1
ATOM 1364 O O . LEU A 1 179 ? -18.472 9.588 10.222 1.00 98.75 179 LEU A O 1
ATOM 1368 N N . GLU A 1 180 ? -17.248 10.362 11.928 1.00 98.62 180 GLU A N 1
ATOM 1369 C CA . GLU A 1 180 ? -17.413 11.780 11.584 1.00 98.62 180 GLU A CA 1
ATOM 1370 C C . GLU A 1 180 ? -16.733 12.103 10.242 1.00 98.62 180 GLU A C 1
ATOM 1372 O O . GLU A 1 180 ? -17.285 12.829 9.418 1.00 98.62 180 GLU A O 1
ATOM 1377 N N . LEU A 1 181 ? -15.545 11.534 10.011 1.00 98.25 181 LEU A N 1
ATOM 1378 C CA . LEU A 1 181 ? -14.767 11.728 8.785 1.00 98.25 181 LEU A CA 1
ATOM 1379 C C . LEU A 1 181 ? -15.279 10.875 7.615 1.00 98.25 181 LEU A C 1
ATOM 1381 O O . LEU A 1 181 ? -15.248 11.320 6.468 1.00 98.25 181 LEU A O 1
ATOM 1385 N N . ASN A 1 182 ? -15.741 9.653 7.893 1.00 98.19 182 ASN A N 1
ATOM 1386 C CA . ASN A 1 182 ? -16.325 8.741 6.915 1.00 98.19 182 ASN A CA 1
ATOM 1387 C C . ASN A 1 182 ? -17.573 8.037 7.491 1.00 98.19 182 ASN A C 1
ATOM 1389 O O . ASN A 1 182 ? -17.456 6.958 8.082 1.00 98.19 182 ASN A O 1
ATOM 1393 N N . PRO A 1 183 ? -18.781 8.588 7.258 1.00 98.00 183 PRO A N 1
ATOM 1394 C CA . PRO A 1 183 ? -20.032 8.040 7.793 1.00 98.00 183 PRO A CA 1
ATOM 1395 C C . PRO A 1 183 ? -20.424 6.646 7.282 1.00 98.00 183 PRO A C 1
ATOM 1397 O O . PRO A 1 183 ? -21.350 6.045 7.820 1.00 98.00 183 PRO A O 1
ATOM 1400 N N . VAL A 1 184 ? -19.766 6.132 6.236 1.00 97.81 184 VAL A N 1
ATOM 1401 C CA . VAL A 1 184 ? -20.014 4.788 5.677 1.00 97.81 184 VAL A CA 1
ATOM 1402 C C . VAL A 1 184 ? -18.853 3.824 5.941 1.00 97.81 184 VAL A C 1
ATOM 1404 O O . VAL A 1 184 ? -18.743 2.776 5.304 1.00 97.81 184 VAL A O 1
ATOM 1407 N N . HIS A 1 185 ? -17.980 4.139 6.903 1.00 98.50 185 HIS A N 1
ATOM 1408 C CA . HIS A 1 185 ? -16.871 3.269 7.278 1.00 98.50 185 HIS A CA 1
ATOM 1409 C C . HIS A 1 185 ? -17.372 2.007 8.005 1.00 98.50 185 HIS A C 1
ATOM 1411 O O . HIS A 1 185 ? -17.464 1.960 9.233 1.00 98.50 185 HIS A O 1
ATOM 1417 N N . ALA A 1 186 ? -17.615 0.933 7.247 1.00 98.25 186 ALA A N 1
ATOM 1418 C CA . ALA A 1 186 ? -18.177 -0.325 7.749 1.00 98.25 186 ALA A CA 1
ATOM 1419 C C . ALA A 1 186 ? -17.429 -0.883 8.977 1.00 98.25 186 ALA A C 1
ATOM 1421 O O . ALA A 1 186 ? -18.047 -1.197 9.995 1.00 98.25 186 ALA A O 1
ATOM 1422 N N . SER A 1 187 ? -16.094 -0.962 8.927 1.00 98.38 187 SER A N 1
ATOM 1423 C CA . SER A 1 187 ? -15.313 -1.498 10.053 1.00 98.38 187 SER A CA 1
ATOM 1424 C C . SER A 1 187 ? -15.444 -0.654 11.329 1.00 98.38 187 SER A C 1
ATOM 1426 O O . SER A 1 187 ? -15.443 -1.218 12.421 1.00 98.38 187 SER A O 1
ATOM 1428 N N . ALA A 1 188 ? -15.586 0.672 11.216 1.00 98.69 188 ALA A N 1
ATOM 1429 C CA . ALA A 1 188 ? -15.740 1.565 12.362 1.00 98.69 188 ALA A CA 1
ATOM 1430 C C . ALA A 1 188 ? -17.133 1.448 12.991 1.00 98.69 188 ALA A C 1
ATOM 1432 O O . ALA A 1 188 ? -17.215 1.374 14.212 1.00 98.69 188 ALA A O 1
ATOM 1433 N N . GLU A 1 189 ? -18.200 1.308 12.194 1.00 98.81 189 GLU A N 1
ATOM 1434 C CA . GLU A 1 189 ? -19.545 0.992 12.709 1.00 98.81 189 GLU A CA 1
ATOM 1435 C C . GLU A 1 189 ? -19.547 -0.324 13.502 1.00 98.81 189 GLU A C 1
ATOM 1437 O O . GLU A 1 189 ? -20.042 -0.395 14.629 1.00 98.81 189 GLU A O 1
ATOM 1442 N N . PHE A 1 190 ? -18.924 -1.372 12.953 1.00 98.75 190 PHE A N 1
ATOM 1443 C CA . PHE A 1 190 ? -18.813 -2.658 13.642 1.00 98.75 190 PHE A CA 1
ATOM 1444 C C . PHE A 1 190 ? -17.948 -2.572 14.912 1.00 98.75 190 PHE A C 1
ATOM 1446 O O . PHE A 1 190 ? -18.301 -3.127 15.958 1.00 98.75 190 PHE A O 1
ATOM 1453 N N . GLY A 1 191 ? -16.819 -1.862 14.838 1.00 98.69 191 GLY A N 1
ATOM 1454 C CA . GLY A 1 191 ? -15.923 -1.622 15.967 1.00 98.69 191 GLY A CA 1
ATOM 1455 C C . GLY A 1 191 ? -16.613 -0.874 17.107 1.00 98.69 191 GLY A C 1
ATOM 1456 O O . GLY A 1 191 ? -16.543 -1.317 18.257 1.00 98.69 191 GLY A O 1
ATOM 1457 N N . LEU A 1 192 ? -17.342 0.195 16.776 1.00 98.88 192 LEU A N 1
ATOM 1458 C CA . LEU A 1 192 ? -18.115 1.000 17.716 1.00 98.88 192 LEU A CA 1
ATOM 1459 C C . LEU A 1 192 ? -19.217 0.177 18.381 1.00 98.88 192 LEU A C 1
ATOM 1461 O O . LEU A 1 192 ? -19.303 0.156 19.609 1.00 98.88 192 LEU A O 1
ATOM 1465 N N . ALA A 1 193 ? -19.992 -0.582 17.600 1.00 98.75 193 ALA A N 1
ATOM 1466 C CA . ALA A 1 193 ? -21.015 -1.477 18.134 1.00 98.75 193 ALA A CA 1
ATOM 1467 C C . ALA A 1 193 ? -20.435 -2.455 19.171 1.00 98.75 193 ALA A C 1
ATOM 1469 O O . ALA A 1 193 ? -20.991 -2.636 20.257 1.00 98.75 193 ALA A O 1
ATOM 1470 N N . ARG A 1 194 ? -19.276 -3.053 18.871 1.00 98.56 194 ARG A N 1
ATOM 1471 C CA . ARG A 1 194 ? -18.596 -3.987 19.777 1.00 98.56 194 ARG A CA 1
ATOM 1472 C C . ARG A 1 194 ? -18.086 -3.299 21.046 1.00 98.56 194 ARG A C 1
ATOM 1474 O O . ARG A 1 194 ? -18.216 -3.871 22.129 1.00 98.56 194 ARG A O 1
ATOM 1481 N N . ALA A 1 195 ? -17.508 -2.105 20.930 1.00 98.62 195 ALA A N 1
ATOM 1482 C CA . ALA A 1 195 ? -17.019 -1.342 22.077 1.00 98.62 195 ALA A CA 1
ATOM 1483 C C . ALA A 1 195 ? -18.172 -0.914 23.006 1.00 98.62 195 ALA A C 1
ATOM 1485 O O . ALA A 1 195 ? -18.095 -1.140 24.214 1.00 98.62 195 ALA A O 1
ATOM 1486 N N . LEU A 1 196 ? -19.280 -0.414 22.445 1.00 98.69 196 LEU A N 1
ATOM 1487 C CA . LEU A 1 196 ? -20.501 -0.063 23.183 1.00 98.69 196 LEU A CA 1
ATOM 1488 C C . LEU A 1 196 ? -21.102 -1.274 23.903 1.00 98.69 196 LEU A C 1
ATOM 1490 O O . LEU A 1 196 ? -21.406 -1.201 25.093 1.00 98.69 196 LEU A O 1
ATOM 1494 N N . GLN A 1 197 ? -21.181 -2.424 23.225 1.00 98.19 197 GLN A N 1
ATOM 1495 C CA . GLN A 1 197 ? -21.669 -3.661 23.833 1.00 98.19 197 GLN A CA 1
ATOM 1496 C C . GLN A 1 197 ? -20.810 -4.079 25.034 1.00 98.19 197 GLN A C 1
ATOM 1498 O O . GLN A 1 197 ? -21.344 -4.486 26.064 1.00 98.19 197 GLN A O 1
ATOM 1503 N N . ARG A 1 198 ? -19.479 -3.980 24.923 1.00 97.69 198 ARG A N 1
ATOM 1504 C CA . ARG A 1 198 ? -18.549 -4.305 26.019 1.00 97.69 198 ARG A CA 1
ATOM 1505 C C . ARG A 1 198 ? -18.631 -3.317 27.182 1.00 97.69 198 ARG A C 1
ATOM 1507 O O . ARG A 1 198 ? -18.416 -3.727 28.318 1.00 97.69 198 ARG A O 1
ATOM 1514 N N . LYS A 1 199 ? -18.991 -2.063 26.908 1.00 96.25 199 LYS A N 1
ATOM 1515 C CA . LYS A 1 199 ? -19.274 -1.030 27.913 1.00 96.25 199 LYS A CA 1
ATOM 1516 C C . LYS A 1 199 ? -20.661 -1.185 28.566 1.00 96.25 199 LYS A C 1
ATOM 1518 O O . LYS A 1 199 ? -20.917 -0.581 29.602 1.00 96.25 199 LYS A O 1
ATOM 1523 N N . GLY A 1 200 ? -21.539 -2.012 27.994 1.00 96.94 200 GLY A N 1
ATOM 1524 C CA . GLY A 1 200 ? -22.889 -2.286 28.496 1.00 96.94 200 GLY A CA 1
ATOM 1525 C C . GLY A 1 200 ? -24.001 -1.478 27.818 1.00 96.94 200 GLY A C 1
ATOM 1526 O O . GLY A 1 200 ? -25.176 -1.725 28.093 1.00 96.94 200 GLY A O 1
ATOM 1527 N N . ASP A 1 201 ? -23.670 -0.578 26.889 1.00 97.69 201 ASP A N 1
ATOM 1528 C CA . ASP A 1 201 ? -24.654 0.180 26.110 1.00 97.69 201 ASP A CA 1
ATOM 1529 C C . ASP A 1 201 ? -25.190 -0.665 24.945 1.00 97.69 201 ASP A C 1
ATOM 1531 O O . ASP A 1 201 ? -24.779 -0.570 23.786 1.00 97.69 201 ASP A O 1
ATOM 1535 N N . THR A 1 202 ? -26.095 -1.576 25.293 1.00 97.12 202 THR A N 1
ATOM 1536 C CA . THR A 1 202 ? -26.635 -2.574 24.361 1.00 97.12 202 THR A CA 1
ATOM 1537 C C . THR A 1 202 ? -27.550 -1.948 23.306 1.00 97.12 202 THR A C 1
ATOM 1539 O O . THR A 1 202 ? -27.665 -2.480 22.200 1.00 97.12 202 THR A O 1
ATOM 1542 N N . GLU A 1 203 ? -28.203 -0.829 23.628 1.00 98.19 203 GLU A N 1
ATOM 1543 C CA . GLU A 1 203 ? -29.117 -0.156 22.707 1.00 98.19 203 GLU A CA 1
ATOM 1544 C C . GLU A 1 203 ? -28.342 0.539 21.588 1.00 98.19 203 GLU A C 1
ATOM 1546 O O . GLU A 1 203 ? -28.571 0.241 20.413 1.00 98.19 203 GLU A O 1
ATOM 1551 N N . ALA A 1 204 ? -27.364 1.382 21.939 1.00 98.31 204 ALA A N 1
ATOM 1552 C CA . ALA A 1 204 ? -26.520 2.047 20.951 1.00 98.31 204 ALA A CA 1
ATOM 1553 C C . ALA A 1 204 ? -25.729 1.024 20.117 1.00 98.31 204 ALA A C 1
ATOM 1555 O O . ALA A 1 204 ? -25.659 1.137 18.891 1.00 98.31 204 ALA A O 1
ATOM 1556 N N . ALA A 1 205 ? -25.224 -0.045 20.747 1.00 98.69 205 ALA A N 1
ATOM 1557 C CA . ALA A 1 205 ? -24.549 -1.130 20.037 1.00 98.69 205 ALA A CA 1
ATOM 1558 C C . ALA A 1 205 ? -25.421 -1.756 18.935 1.00 98.69 205 ALA A C 1
ATOM 1560 O O . ALA A 1 205 ? -24.944 -1.992 17.824 1.00 98.69 205 ALA A O 1
ATOM 1561 N N . ARG A 1 206 ? -26.712 -1.998 19.210 1.00 98.69 206 ARG A N 1
ATOM 1562 C CA . ARG A 1 206 ? -27.642 -2.559 18.218 1.00 98.69 206 ARG A CA 1
ATOM 1563 C C . ARG A 1 206 ? -27.860 -1.608 17.044 1.00 98.69 206 ARG A C 1
ATOM 1565 O O . ARG A 1 206 ? -27.943 -2.066 15.906 1.00 98.69 206 ARG A O 1
ATOM 1572 N N . GLN A 1 207 ? -27.928 -0.304 17.304 1.00 98.56 207 GLN A N 1
ATOM 1573 C CA . GLN A 1 207 ? -28.106 0.709 16.262 1.00 98.56 207 GLN A CA 1
ATOM 1574 C C . GLN A 1 207 ? -26.903 0.762 15.311 1.00 98.56 207 GLN A C 1
ATOM 1576 O O . GLN A 1 207 ? -27.087 0.714 14.095 1.00 98.56 207 GLN A O 1
ATOM 1581 N N . HIS A 1 208 ? -25.680 0.787 15.844 1.00 98.69 208 HIS A N 1
ATOM 1582 C CA . HIS A 1 208 ? -24.456 0.771 15.034 1.00 98.69 208 HIS A CA 1
ATOM 1583 C C . HIS A 1 208 ? -24.269 -0.556 14.283 1.00 98.69 208 HIS A C 1
ATOM 1585 O O . HIS A 1 208 ? -23.887 -0.571 13.113 1.00 98.69 208 HIS A O 1
ATOM 1591 N N . LEU A 1 209 ? -24.656 -1.686 14.886 1.00 98.69 209 LEU A N 1
ATOM 1592 C CA . LEU A 1 209 ? -24.657 -2.970 14.182 1.00 98.69 209 LEU A CA 1
ATOM 1593 C C . LEU A 1 209 ? -25.646 -2.984 13.003 1.00 98.69 209 LEU A C 1
ATOM 1595 O O . LEU A 1 209 ? -25.317 -3.499 11.934 1.00 98.69 209 LEU A O 1
ATOM 1599 N N . ALA A 1 210 ? -26.833 -2.391 13.163 1.00 98.69 210 ALA A N 1
ATOM 1600 C CA . ALA A 1 210 ? -27.795 -2.248 12.071 1.00 98.69 210 ALA A CA 1
ATOM 1601 C C . ALA A 1 210 ? -27.261 -1.335 10.950 1.00 98.69 210 ALA A C 1
ATOM 1603 O O . ALA A 1 210 ? -27.458 -1.630 9.771 1.00 98.69 210 ALA A O 1
ATOM 1604 N N . ARG A 1 211 ? -26.529 -0.264 11.292 1.00 98.50 211 ARG A N 1
ATOM 1605 C CA . ARG A 1 211 ? -25.837 0.588 10.305 1.00 98.50 211 ARG A CA 1
ATOM 1606 C C . ARG A 1 211 ? -24.769 -0.186 9.542 1.00 98.50 211 ARG A C 1
ATOM 1608 O O . ARG A 1 211 ? -24.764 -0.132 8.317 1.00 98.50 211 ARG A O 1
ATOM 1615 N N . PHE A 1 212 ? -23.932 -0.962 10.230 1.00 98.62 212 PHE A N 1
ATOM 1616 C CA . PHE A 1 212 ? -22.959 -1.853 9.594 1.00 98.62 212 PHE A CA 1
ATOM 1617 C C . PHE A 1 212 ? -23.622 -2.825 8.601 1.00 98.62 212 PHE A C 1
ATOM 1619 O O . PHE A 1 212 ? -23.176 -2.950 7.458 1.00 98.62 212 PHE A O 1
ATOM 1626 N N . GLN A 1 213 ? -24.715 -3.483 9.004 1.00 98.38 213 GLN A N 1
ATOM 1627 C CA . GLN A 1 213 ? -25.473 -4.388 8.131 1.00 98.38 213 GLN A CA 1
ATOM 1628 C C . GLN A 1 213 ? -26.031 -3.662 6.904 1.00 98.38 213 GLN A C 1
ATOM 1630 O O . GLN A 1 213 ? -25.945 -4.177 5.790 1.00 98.38 213 GLN A O 1
ATOM 1635 N N . LYS A 1 214 ? -26.560 -2.449 7.083 1.00 98.44 214 LYS A N 1
ATOM 1636 C CA . LYS A 1 214 ? -27.045 -1.626 5.974 1.00 98.44 214 LYS A CA 1
ATOM 1637 C C . LYS A 1 214 ? -25.915 -1.254 5.011 1.00 98.44 214 LYS A C 1
ATOM 1639 O O . LYS A 1 214 ? -26.032 -1.511 3.821 1.00 98.44 214 LYS A O 1
ATOM 1644 N N . ILE A 1 215 ? -24.803 -0.722 5.523 1.00 98.38 215 ILE A N 1
ATOM 1645 C CA . ILE A 1 215 ? -23.638 -0.318 4.717 1.00 98.38 215 ILE A CA 1
ATOM 1646 C C . ILE A 1 215 ? -23.126 -1.481 3.865 1.00 98.38 215 ILE A C 1
ATOM 1648 O O . ILE A 1 215 ? -22.828 -1.297 2.687 1.00 98.38 215 ILE A O 1
ATOM 1652 N N . THR A 1 216 ? -23.042 -2.675 4.450 1.00 97.62 216 THR A N 1
ATOM 1653 C CA . THR A 1 216 ? -22.512 -3.859 3.764 1.00 97.62 216 THR A CA 1
ATOM 1654 C C . THR A 1 216 ? -23.503 -4.479 2.780 1.00 97.62 216 THR A C 1
ATOM 1656 O O . THR A 1 216 ? -23.099 -4.839 1.678 1.00 97.62 216 THR A O 1
ATOM 1659 N N . SER A 1 217 ? -24.790 -4.570 3.130 1.00 97.81 217 SER A N 1
ATOM 1660 C CA . SER A 1 217 ? -25.826 -5.122 2.238 1.00 97.81 217 SER A CA 1
ATOM 1661 C C . SER A 1 217 ? -26.175 -4.209 1.060 1.00 97.81 217 SER A C 1
ATOM 1663 O O . SER A 1 217 ? -26.517 -4.704 -0.008 1.00 97.81 217 SER A O 1
ATOM 1665 N N . GLU A 1 218 ? -26.050 -2.891 1.230 1.00 97.88 218 GLU A N 1
ATOM 1666 C CA . GLU A 1 218 ? -26.274 -1.894 0.176 1.00 97.88 218 GLU A CA 1
ATOM 1667 C C . GLU A 1 218 ? -24.978 -1.501 -0.562 1.00 97.88 218 GLU A C 1
ATOM 1669 O O . GLU A 1 218 ? -25.000 -0.609 -1.405 1.00 97.88 218 GLU A O 1
ATOM 1674 N N . HIS A 1 219 ? -23.846 -2.152 -0.261 1.00 95.75 219 HIS A N 1
ATOM 1675 C CA . HIS A 1 219 ? -22.532 -1.877 -0.865 1.00 95.75 219 HIS A CA 1
ATOM 1676 C C . HIS A 1 219 ? -22.068 -0.410 -0.751 1.00 95.75 219 HIS A C 1
ATOM 1678 O O . HIS A 1 219 ? -21.342 0.091 -1.607 1.00 95.75 219 HIS A O 1
ATOM 1684 N N . LEU A 1 220 ? -22.455 0.278 0.327 1.00 96.25 220 LEU A N 1
ATOM 1685 C CA . LEU A 1 220 ? -22.037 1.658 0.609 1.00 96.25 220 LEU A CA 1
ATOM 1686 C C . LEU A 1 220 ? -20.598 1.737 1.136 1.00 96.25 220 LEU A C 1
ATOM 1688 O O . LEU A 1 220 ? -19.967 2.788 1.068 1.00 96.25 220 LEU A O 1
ATOM 1692 N N . GLY A 1 221 ? -20.087 0.631 1.676 1.00 93.44 221 GLY A N 1
ATOM 1693 C CA . GLY A 1 221 ? -18.734 0.521 2.200 1.00 93.44 221 GLY A CA 1
ATOM 1694 C C . GLY A 1 221 ? -18.351 -0.934 2.445 1.00 93.44 221 GLY A C 1
ATOM 1695 O O . GLY A 1 221 ? -19.193 -1.776 2.761 1.00 93.44 221 GLY A O 1
ATOM 1696 N N . THR A 1 222 ? -17.065 -1.234 2.299 1.00 94.06 222 THR A N 1
ATOM 1697 C CA . THR A 1 222 ? -16.512 -2.573 2.513 1.00 94.06 222 THR A CA 1
ATOM 1698 C C . THR A 1 222 ? -15.812 -2.647 3.868 1.00 94.06 222 THR A C 1
ATOM 1700 O O . THR A 1 222 ? -15.057 -1.735 4.212 1.00 94.06 222 THR A O 1
ATOM 1703 N N . PRO A 1 223 ? -16.036 -3.707 4.665 1.00 95.81 223 PRO A N 1
ATOM 1704 C CA . PRO A 1 223 ? -15.222 -3.941 5.846 1.00 95.81 223 PRO A CA 1
ATOM 1705 C C . PRO A 1 223 ? -13.781 -4.238 5.425 1.00 95.81 223 PRO A C 1
ATOM 1707 O O . PRO A 1 223 ? -13.542 -4.770 4.341 1.00 95.81 223 PRO A O 1
ATOM 1710 N N . PHE A 1 224 ? -12.828 -3.915 6.293 1.00 96.56 224 PHE A N 1
ATOM 1711 C CA . PHE A 1 224 ? -11.426 -4.210 6.028 1.00 96.56 224 PHE A CA 1
ATOM 1712 C C . PHE A 1 224 ? -11.188 -5.713 5.942 1.00 96.56 224 PHE A C 1
ATOM 1714 O O . PHE A 1 224 ? -11.645 -6.485 6.791 1.00 96.56 224 PHE A O 1
ATOM 1721 N N . GLY A 1 225 ? -10.442 -6.096 4.912 1.00 93.25 225 GLY A N 1
ATOM 1722 C CA . GLY A 1 225 ? -9.857 -7.418 4.760 1.00 93.25 225 GLY A CA 1
ATOM 1723 C C . GLY A 1 225 ? -8.469 -7.495 5.393 1.00 93.25 225 GLY A C 1
ATOM 1724 O O . GLY A 1 225 ? -7.981 -6.548 6.008 1.00 93.25 225 GLY A O 1
ATOM 1725 N N . ALA A 1 226 ? -7.831 -8.652 5.240 1.00 86.38 226 ALA A N 1
ATOM 1726 C CA . ALA A 1 226 ? -6.449 -8.878 5.665 1.00 86.38 226 ALA A CA 1
ATOM 1727 C C . ALA A 1 226 ? -5.451 -8.826 4.492 1.00 86.38 226 ALA A C 1
ATOM 1729 O O . ALA A 1 226 ? -4.249 -8.959 4.716 1.00 86.38 226 ALA A O 1
ATOM 1730 N N . GLY A 1 227 ? -5.933 -8.670 3.253 1.00 88.56 227 GLY A N 1
ATOM 1731 C CA . GLY A 1 227 ? -5.099 -8.627 2.060 1.00 88.56 227 GLY A CA 1
ATOM 1732 C C . GLY A 1 227 ? -4.316 -7.323 1.923 1.00 88.56 227 GLY A C 1
ATOM 1733 O O . GLY A 1 227 ? -4.609 -6.307 2.559 1.00 88.56 227 GLY A O 1
ATOM 1734 N N . TYR A 1 228 ? -3.298 -7.356 1.064 1.00 93.00 228 TYR A N 1
ATOM 1735 C CA . TYR A 1 228 ? -2.543 -6.165 0.684 1.00 93.00 228 TYR A CA 1
ATOM 1736 C C . TYR A 1 228 ? -3.476 -5.131 0.034 1.00 93.00 228 TYR A C 1
ATOM 1738 O O . TYR A 1 228 ? -4.115 -5.433 -0.973 1.00 93.00 228 TYR A O 1
ATOM 1746 N N . GLY A 1 229 ? -3.542 -3.928 0.615 1.00 92.62 229 GLY A N 1
ATOM 1747 C CA . GLY A 1 229 ? -4.436 -2.844 0.189 1.00 92.62 229 GLY A CA 1
ATOM 1748 C C . GLY A 1 229 ? -5.827 -2.849 0.836 1.00 92.62 229 GLY A C 1
ATOM 1749 O O . GLY A 1 229 ? -6.510 -1.828 0.798 1.00 92.62 229 GLY A O 1
ATOM 1750 N N . ASP A 1 230 ? -6.236 -3.941 1.489 1.00 94.88 230 ASP A N 1
ATOM 1751 C CA . ASP A 1 230 ? -7.582 -4.065 2.070 1.00 94.88 230 ASP A CA 1
ATOM 1752 C C . ASP A 1 230 ? -7.751 -3.291 3.384 1.00 94.88 230 ASP A C 1
ATOM 1754 O O . ASP A 1 230 ? -8.871 -3.101 3.854 1.00 94.88 230 ASP A O 1
ATOM 1758 N N . GLN A 1 231 ? -6.643 -2.882 4.006 1.00 95.56 231 GLN A N 1
ATOM 1759 C CA . GLN A 1 231 ? -6.600 -2.206 5.303 1.00 95.56 231 GLN A CA 1
ATOM 1760 C C . GLN A 1 231 ? -6.432 -0.694 5.139 1.00 95.56 231 GLN A C 1
ATOM 1762 O O . GLN A 1 231 ? -5.766 -0.080 5.956 1.00 95.56 231 GLN A O 1
ATOM 1767 N N . GLY A 1 232 ? -6.981 -0.102 4.076 1.00 94.62 232 GLY A N 1
ATOM 1768 C CA . GLY A 1 232 ? -6.932 1.341 3.822 1.00 94.62 232 GLY A CA 1
ATOM 1769 C C . GLY A 1 232 ? -5.829 1.762 2.851 1.00 94.62 232 GLY A C 1
ATOM 1770 O O . GLY A 1 232 ? -4.870 1.031 2.593 1.00 94.62 232 GLY A O 1
ATOM 1771 N N . LYS A 1 233 ? -5.948 2.973 2.299 1.00 93.44 233 LYS A N 1
ATOM 1772 C CA . LYS A 1 233 ? -5.094 3.451 1.188 1.00 93.44 233 LYS A CA 1
ATOM 1773 C C . LYS A 1 233 ? -3.601 3.526 1.520 1.00 93.44 233 LYS A C 1
ATOM 1775 O O . LYS A 1 233 ? -2.776 3.453 0.621 1.00 93.44 233 LYS A O 1
ATOM 1780 N N . PHE A 1 234 ? -3.253 3.689 2.796 1.00 96.50 234 PHE A N 1
ATOM 1781 C CA . PHE A 1 234 ? -1.862 3.746 3.243 1.00 96.50 234 PHE A CA 1
ATOM 1782 C C . PHE A 1 234 ? -1.270 2.366 3.543 1.00 96.50 234 PHE A C 1
ATOM 1784 O O . PHE A 1 234 ? -0.090 2.284 3.855 1.00 96.50 234 PHE A O 1
ATOM 1791 N N . SER A 1 235 ? -2.051 1.287 3.431 1.00 96.50 235 SER A N 1
ATOM 1792 C CA . SER A 1 235 ? -1.561 -0.091 3.590 1.00 96.50 235 SER A CA 1
ATOM 1793 C C . SER A 1 235 ? -0.841 -0.640 2.349 1.00 96.50 235 SER A C 1
ATOM 1795 O O . SER A 1 235 ? -0.330 -1.760 2.370 1.00 96.50 235 SER A O 1
ATOM 1797 N N . THR A 1 236 ? -0.806 0.125 1.253 1.00 96.38 236 THR A N 1
ATOM 1798 C CA . THR A 1 236 ? -0.099 -0.246 0.024 1.00 96.38 236 THR A CA 1
ATOM 1799 C C . THR A 1 236 ? 1.332 0.278 0.018 1.00 96.38 236 THR A C 1
ATOM 1801 O O . THR A 1 236 ? 1.680 1.208 0.745 1.00 96.38 236 THR A O 1
ATOM 1804 N N . ALA A 1 237 ? 2.159 -0.292 -0.855 1.00 95.06 237 ALA A N 1
ATOM 1805 C CA . ALA A 1 237 ? 3.462 0.265 -1.167 1.00 95.06 237 ALA A CA 1
ATOM 1806 C C . ALA A 1 237 ? 3.332 1.602 -1.910 1.00 95.06 237 ALA A C 1
ATOM 1808 O O . ALA A 1 237 ? 2.384 1.833 -2.666 1.00 95.06 237 ALA A O 1
ATOM 1809 N N . GLU A 1 238 ? 4.310 2.472 -1.697 1.00 92.00 238 GLU A N 1
ATOM 1810 C CA . GLU A 1 238 ? 4.380 3.803 -2.275 1.00 92.00 238 GLU A CA 1
ATOM 1811 C C . GLU A 1 238 ? 5.261 3.797 -3.534 1.00 92.00 238 GLU A C 1
ATOM 1813 O O . GLU A 1 238 ? 6.379 3.269 -3.550 1.00 92.00 238 GLU A O 1
ATOM 1818 N N . LEU A 1 239 ? 4.774 4.419 -4.611 1.00 87.50 239 LEU A N 1
ATOM 1819 C CA . LEU A 1 239 ? 5.641 4.787 -5.727 1.00 87.50 239 LEU A CA 1
ATOM 1820 C C . LEU A 1 239 ? 6.400 6.062 -5.356 1.00 87.50 239 LEU A C 1
ATOM 1822 O O . LEU A 1 239 ? 5.768 7.036 -4.949 1.00 87.50 239 LEU A O 1
ATOM 1826 N N . PRO A 1 240 ? 7.730 6.100 -5.532 1.00 78.06 240 PRO A N 1
ATOM 1827 C CA . PRO A 1 240 ? 8.509 7.270 -5.192 1.00 78.06 240 PRO A CA 1
ATOM 1828 C C . PRO A 1 240 ? 8.025 8.422 -6.062 1.00 78.06 240 PRO A C 1
ATOM 1830 O O . PRO A 1 240 ? 8.027 8.336 -7.295 1.00 78.06 240 PRO A O 1
ATOM 1833 N N . VAL A 1 241 ? 7.615 9.516 -5.425 1.00 68.81 241 VAL A N 1
ATOM 1834 C CA . VAL A 1 241 ? 7.419 10.768 -6.145 1.00 68.81 241 VAL A CA 1
ATOM 1835 C C . VAL A 1 241 ? 8.776 11.101 -6.747 1.00 68.81 241 VAL A C 1
ATOM 1837 O O . VAL A 1 241 ? 9.760 11.200 -6.015 1.00 68.81 241 VAL A O 1
ATOM 1840 N N . SER A 1 242 ? 8.856 11.214 -8.076 1.00 55.38 242 SER A N 1
ATOM 1841 C CA . SER A 1 242 ? 10.062 11.718 -8.725 1.00 55.38 242 SER A CA 1
ATOM 1842 C C . SER A 1 242 ? 10.261 13.136 -8.205 1.00 55.38 242 SER A C 1
ATOM 1844 O O . SER A 1 242 ? 9.644 14.083 -8.691 1.00 55.38 242 SER A O 1
ATOM 1846 N N . THR A 1 243 ? 11.055 13.290 -7.145 1.00 48.78 243 THR A N 1
ATOM 1847 C CA . THR A 1 243 ? 11.580 14.591 -6.769 1.00 48.78 243 THR A CA 1
ATOM 1848 C C . THR A 1 243 ? 12.350 15.012 -7.990 1.00 48.78 243 THR A C 1
ATOM 1850 O O . THR A 1 243 ? 13.293 14.305 -8.354 1.00 48.78 243 THR A O 1
ATOM 1853 N N . ALA A 1 244 ? 11.847 16.050 -8.662 1.00 46.59 244 ALA A N 1
ATOM 1854 C CA . ALA A 1 244 ? 12.376 16.559 -9.910 1.00 46.59 244 ALA A CA 1
ATOM 1855 C C . ALA A 1 244 ? 13.892 16.397 -9.877 1.00 46.59 244 ALA A C 1
ATOM 1857 O O . ALA A 1 244 ? 14.569 17.071 -9.098 1.00 46.59 244 ALA A O 1
ATOM 1858 N N . MET A 1 245 ? 14.414 15.440 -10.657 1.00 52.62 245 MET A N 1
ATOM 1859 C CA . MET A 1 245 ? 15.828 15.486 -10.998 1.00 52.62 245 MET A CA 1
ATOM 1860 C C . MET A 1 245 ? 16.052 16.927 -11.426 1.00 52.62 245 MET A C 1
ATOM 1862 O O . MET A 1 245 ? 15.219 17.432 -12.181 1.00 52.62 245 MET A O 1
ATOM 1866 N N . GLU A 1 246 ? 17.069 17.607 -10.895 1.00 50.62 246 GLU A N 1
ATOM 1867 C CA . GLU A 1 246 ? 17.416 18.934 -11.393 1.00 50.62 246 GLU A CA 1
ATOM 1868 C C . GLU A 1 246 ? 17.535 18.802 -12.908 1.00 50.62 246 GLU A C 1
ATOM 1870 O O . GLU A 1 246 ? 18.477 18.188 -13.410 1.00 50.62 246 GLU A O 1
ATOM 1875 N N . VAL A 1 247 ? 16.502 19.249 -13.627 1.00 58.41 247 VAL A N 1
ATOM 1876 C CA . VAL A 1 247 ? 16.455 19.100 -15.070 1.00 58.41 247 VAL A CA 1
ATOM 1877 C C . VAL A 1 247 ? 17.467 20.129 -15.534 1.00 58.41 247 VAL A C 1
ATOM 1879 O O . VAL A 1 247 ? 17.234 21.325 -15.323 1.00 58.41 247 VAL A O 1
ATOM 1882 N N . PRO A 1 248 ? 18.624 19.710 -16.080 1.00 65.62 248 PRO A N 1
ATOM 1883 C CA . PRO A 1 248 ? 19.571 20.674 -16.605 1.00 65.62 248 PRO A CA 1
ATOM 1884 C C . PRO A 1 248 ? 18.838 21.536 -17.631 1.00 65.62 248 PRO A C 1
ATOM 1886 O O . PRO A 1 248 ? 17.872 21.078 -18.249 1.00 65.62 248 PRO A O 1
ATOM 1889 N N . ALA A 1 249 ? 19.276 22.786 -17.790 1.00 78.75 249 ALA A N 1
ATOM 1890 C CA . ALA A 1 249 ? 18.671 23.699 -18.752 1.00 78.75 249 ALA A CA 1
ATOM 1891 C C . ALA A 1 249 ? 18.420 22.965 -20.077 1.00 78.75 249 ALA A C 1
ATOM 1893 O O . ALA A 1 249 ? 19.318 22.281 -20.579 1.00 78.75 249 ALA A O 1
ATOM 1894 N N . ALA A 1 250 ? 17.186 23.060 -20.586 1.00 74.12 250 ALA A N 1
ATOM 1895 C CA . ALA A 1 250 ? 16.783 22.357 -21.794 1.00 74.12 250 ALA A CA 1
ATOM 1896 C C . ALA A 1 250 ? 17.836 22.587 -22.883 1.00 74.12 250 ALA A C 1
ATOM 1898 O O . ALA A 1 250 ? 18.200 23.731 -23.171 1.00 74.12 250 ALA A O 1
ATOM 1899 N N . ILE A 1 251 ? 18.355 21.500 -23.457 1.00 76.94 251 ILE A N 1
ATOM 1900 C CA . ILE A 1 251 ? 19.291 21.598 -24.575 1.00 76.94 251 ILE A CA 1
ATOM 1901 C C . ILE A 1 251 ? 18.561 22.371 -25.672 1.00 76.94 251 ILE A C 1
ATOM 1903 O O . ILE A 1 251 ? 17.465 21.979 -26.068 1.00 76.94 251 ILE A O 1
ATOM 1907 N N . ALA A 1 252 ? 19.138 23.479 -26.138 1.00 79.44 252 ALA A N 1
ATOM 1908 C CA . ALA A 1 252 ? 18.570 24.235 -27.244 1.00 79.44 252 ALA A CA 1
ATOM 1909 C C . ALA A 1 252 ? 18.573 23.345 -28.498 1.00 79.44 252 ALA A C 1
ATOM 1911 O O . ALA A 1 252 ? 19.608 23.150 -29.135 1.00 79.44 252 ALA A O 1
ATOM 1912 N N . VAL A 1 253 ? 17.419 22.754 -28.815 1.00 80.12 253 VAL A N 1
ATOM 1913 C CA . VAL A 1 253 ? 17.231 21.927 -30.008 1.00 80.12 253 VAL A CA 1
ATOM 1914 C C . VAL A 1 253 ? 16.801 22.834 -31.152 1.00 80.12 253 VAL A C 1
ATOM 1916 O O . VAL A 1 253 ? 15.751 23.473 -31.096 1.00 80.12 253 VAL A O 1
ATOM 1919 N N . HIS A 1 254 ? 17.607 22.872 -32.209 1.00 80.19 254 HIS A N 1
ATOM 1920 C CA . HIS A 1 254 ? 17.229 23.489 -33.473 1.00 80.19 254 HIS A CA 1
ATOM 1921 C C . HIS A 1 254 ? 16.773 22.396 -34.433 1.00 80.19 254 HIS A C 1
ATOM 1923 O O . HIS A 1 254 ? 17.568 21.553 -34.846 1.00 80.19 254 HIS A O 1
ATOM 1929 N N . PHE A 1 255 ? 15.492 22.416 -34.792 1.00 76.31 255 PHE A N 1
ATOM 1930 C CA . PHE A 1 255 ? 14.977 21.561 -35.852 1.00 76.31 255 PHE A CA 1
ATOM 1931 C C . PHE A 1 255 ? 15.345 22.177 -37.200 1.00 76.31 255 PHE A C 1
ATOM 1933 O O . PHE A 1 255 ? 14.920 23.288 -37.519 1.00 76.31 255 PHE A O 1
ATOM 1940 N N . ALA A 1 256 ? 16.137 21.455 -37.985 1.00 76.81 256 ALA A N 1
ATOM 1941 C CA . ALA A 1 256 ? 16.355 21.747 -39.393 1.00 76.81 256 ALA A CA 1
ATOM 1942 C C . ALA A 1 256 ? 15.694 20.632 -40.217 1.00 76.81 256 ALA A C 1
ATOM 1944 O O . ALA A 1 256 ? 15.840 19.461 -39.860 1.00 76.81 256 ALA A O 1
ATOM 1945 N N . PRO A 1 257 ? 14.955 20.957 -41.290 1.00 69.50 257 PRO A N 1
ATOM 1946 C CA . PRO A 1 257 ? 14.441 19.935 -42.189 1.00 69.50 257 PRO A CA 1
ATOM 1947 C C . PRO A 1 257 ? 15.615 19.202 -42.854 1.00 69.50 257 PRO A C 1
ATOM 1949 O O . PRO A 1 257 ? 16.407 19.817 -43.565 1.00 69.50 257 PRO A O 1
ATOM 1952 N N . GLU A 1 258 ? 15.717 17.892 -42.634 1.00 65.69 258 GLU A N 1
ATOM 1953 C CA . GLU A 1 258 ? 16.660 17.019 -43.337 1.00 65.69 258 GLU A CA 1
ATOM 1954 C C . GLU A 1 258 ? 15.914 16.327 -44.481 1.00 65.69 258 GLU A C 1
ATOM 1956 O O . GLU A 1 258 ? 15.071 15.460 -44.260 1.00 65.69 258 GLU A O 1
ATOM 1961 N N . ALA A 1 259 ? 16.190 16.756 -45.713 1.00 63.84 259 ALA A N 1
ATOM 1962 C CA . ALA A 1 259 ? 15.554 16.211 -46.913 1.00 63.84 259 ALA A CA 1
ATOM 1963 C C . ALA A 1 259 ? 16.273 14.963 -47.458 1.00 63.84 259 ALA A C 1
ATOM 1965 O O . ALA A 1 259 ? 15.784 14.332 -48.398 1.00 63.84 259 ALA A O 1
ATOM 1966 N N . SER A 1 260 ? 17.435 14.603 -46.899 1.00 62.72 260 SER A N 1
ATOM 1967 C CA . SER A 1 260 ? 18.148 13.389 -47.290 1.00 62.72 260 SER A CA 1
ATOM 1968 C C . SER A 1 260 ? 17.412 12.147 -46.773 1.00 62.72 260 SER A C 1
ATOM 1970 O O . SER A 1 260 ? 16.993 12.123 -45.615 1.00 62.72 260 SER A O 1
ATOM 1972 N N . PRO A 1 261 ? 17.274 11.078 -47.576 1.00 60.34 261 PRO A N 1
ATOM 1973 C CA . PRO A 1 261 ? 16.704 9.825 -47.095 1.00 60.34 261 PRO A CA 1
ATOM 1974 C C . PRO A 1 261 ? 17.557 9.265 -45.945 1.00 60.34 261 PRO A C 1
ATOM 1976 O O . PRO A 1 261 ? 18.709 8.880 -46.144 1.00 60.34 261 PRO A O 1
ATOM 1979 N N . PHE A 1 262 ? 16.986 9.226 -44.737 1.00 66.38 262 PHE A N 1
ATOM 1980 C CA . PHE A 1 262 ? 17.651 8.748 -43.516 1.00 66.38 262 PHE A CA 1
ATOM 1981 C C . PHE A 1 262 ? 17.637 7.215 -43.382 1.00 66.38 262 PHE A C 1
ATOM 1983 O O . PHE A 1 262 ? 18.340 6.641 -42.550 1.00 66.38 262 PHE A O 1
ATOM 1990 N N . VAL A 1 263 ? 16.874 6.520 -44.229 1.00 59.34 263 VAL A N 1
ATOM 1991 C CA . VAL A 1 263 ? 16.869 5.054 -44.289 1.00 59.34 263 VAL A CA 1
ATOM 1992 C C . VAL A 1 263 ? 17.879 4.598 -45.334 1.00 59.34 263 VAL A C 1
ATOM 1994 O O . VAL A 1 263 ? 17.709 4.783 -46.540 1.00 59.34 263 VAL A O 1
ATOM 1997 N N . SER A 1 264 ? 18.989 4.056 -44.842 1.00 53.16 264 SER A N 1
ATOM 1998 C CA . SER A 1 264 ? 20.086 3.555 -45.655 1.00 53.16 264 SER A CA 1
ATOM 1999 C C . SER A 1 264 ? 19.779 2.163 -46.203 1.00 53.16 264 SER A C 1
ATOM 2001 O O . SER A 1 264 ? 19.175 1.320 -45.546 1.00 53.16 264 SER A O 1
ATOM 2003 N N . LYS A 1 265 ? 20.208 1.944 -47.444 1.00 55.06 265 LYS A N 1
ATOM 2004 C CA . LYS A 1 265 ? 19.988 0.716 -48.206 1.00 55.06 265 LYS A CA 1
ATOM 2005 C C . LYS A 1 265 ? 20.664 -0.494 -47.545 1.00 55.06 265 LYS A C 1
ATOM 2007 O O . LYS A 1 265 ? 21.846 -0.420 -47.219 1.00 55.06 265 LYS A O 1
ATOM 2012 N N . SER A 1 266 ? 19.995 -1.646 -47.563 1.00 45.69 266 SER A N 1
ATOM 2013 C CA . SER A 1 266 ? 20.685 -2.911 -47.848 1.00 45.69 266 SER A CA 1
ATOM 2014 C C . SER A 1 266 ? 21.294 -2.795 -49.255 1.00 45.69 266 SER A C 1
ATOM 2016 O O . SER A 1 266 ? 20.623 -2.363 -50.196 1.00 45.69 266 SER A O 1
ATOM 2018 N N . THR A 1 267 ? 22.597 -3.044 -49.393 1.00 40.31 267 THR A N 1
ATOM 2019 C CA . THR A 1 267 ? 23.393 -2.780 -50.607 1.00 40.31 267 THR A CA 1
ATOM 2020 C C . THR A 1 267 ? 22.674 -3.177 -51.907 1.00 40.31 267 THR A C 1
ATOM 2022 O O . THR A 1 267 ? 22.542 -4.360 -52.196 1.00 40.31 267 THR A O 1
ATOM 2025 N N . GLY A 1 268 ? 22.257 -2.185 -52.714 1.00 46.75 268 GLY A N 1
ATOM 2026 C CA . GLY A 1 268 ?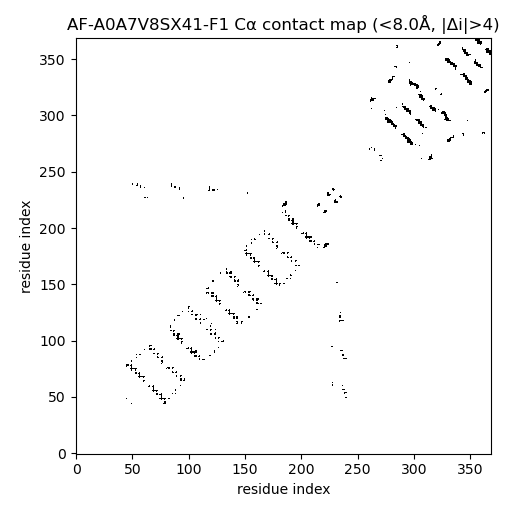 21.785 -2.379 -54.098 1.00 46.75 268 GLY A CA 1
ATOM 2027 C C . GLY A 1 268 ? 20.326 -2.011 -54.423 1.00 46.75 268 GLY A C 1
ATOM 2028 O O . GLY A 1 268 ? 19.994 -1.951 -55.601 1.00 46.75 268 GLY A O 1
ATOM 2029 N N . GLY A 1 269 ? 19.463 -1.715 -53.443 1.00 48.72 269 GLY A N 1
ATOM 2030 C CA . GLY A 1 269 ? 18.026 -1.459 -53.687 1.00 48.72 269 GLY A CA 1
ATOM 2031 C C . GLY A 1 269 ? 17.624 -0.019 -54.065 1.00 48.72 269 GLY A C 1
ATOM 2032 O O . GLY A 1 269 ? 18.372 0.943 -53.838 1.00 48.72 269 GLY A O 1
ATOM 2033 N N . THR A 1 270 ? 16.422 0.142 -54.636 1.00 51.41 270 THR A N 1
ATOM 2034 C CA . THR A 1 270 ? 15.688 1.419 -54.774 1.00 51.41 270 THR A CA 1
ATOM 2035 C C . THR A 1 270 ? 15.381 2.033 -53.397 1.00 51.41 270 THR A C 1
ATOM 2037 O O . THR A 1 270 ? 15.246 1.287 -52.430 1.00 51.41 270 THR A O 1
ATOM 2040 N N . PRO A 1 271 ? 15.288 3.373 -53.266 1.00 54.62 271 PRO A N 1
ATOM 2041 C CA . PRO A 1 271 ? 14.900 4.019 -52.010 1.00 54.62 271 PRO A CA 1
ATOM 2042 C C . PRO A 1 271 ? 13.552 3.484 -51.512 1.00 54.62 271 PRO A C 1
ATOM 2044 O O . PRO A 1 271 ? 12.592 3.443 -52.282 1.00 54.62 271 PRO A O 1
ATOM 2047 N N . LEU A 1 272 ? 13.484 3.079 -50.242 1.00 61.25 272 LEU A N 1
ATOM 2048 C CA . LEU A 1 272 ? 12.231 2.673 -49.615 1.00 61.25 272 LEU A CA 1
ATOM 2049 C C . LEU A 1 272 ? 11.375 3.923 -49.369 1.00 61.25 272 LEU A C 1
ATOM 2051 O O . LEU A 1 272 ? 11.771 4.816 -48.620 1.00 61.25 272 LEU A O 1
ATOM 2055 N N . ALA A 1 273 ? 10.213 3.999 -50.014 1.00 65.94 273 ALA A N 1
ATOM 2056 C CA . ALA A 1 273 ? 9.233 5.043 -49.751 1.00 65.94 273 ALA A CA 1
ATOM 2057 C C . ALA A 1 273 ? 8.384 4.626 -48.543 1.00 65.94 273 ALA A C 1
ATOM 2059 O O . ALA A 1 273 ? 7.474 3.820 -48.679 1.00 65.94 273 ALA A O 1
ATOM 2060 N N . ILE A 1 274 ? 8.685 5.185 -47.371 1.00 71.44 274 ILE A N 1
ATOM 2061 C CA . ILE A 1 274 ? 8.028 4.849 -46.090 1.00 71.44 274 ILE A CA 1
ATOM 2062 C C . ILE A 1 274 ? 6.563 5.329 -46.011 1.00 71.44 274 ILE A C 1
ATOM 2064 O O . ILE A 1 274 ? 5.839 5.008 -45.075 1.00 71.44 274 ILE A O 1
ATOM 2068 N N . GLY A 1 275 ? 6.075 6.028 -47.041 1.00 74.38 275 GLY A N 1
ATOM 2069 C CA . GLY A 1 275 ? 4.689 6.485 -47.115 1.00 74.38 275 GLY A CA 1
ATOM 2070 C C . GLY A 1 275 ? 4.330 7.475 -46.003 1.00 74.38 275 GLY A C 1
ATOM 2071 O O . GLY A 1 275 ? 5.182 7.948 -45.251 1.00 74.38 275 GLY A O 1
ATOM 2072 N N . ALA A 1 276 ? 3.050 7.834 -45.921 1.00 82.25 276 ALA A N 1
ATOM 2073 C CA . ALA A 1 276 ? 2.549 8.617 -44.799 1.00 82.25 276 ALA A CA 1
ATOM 2074 C C . ALA A 1 276 ? 2.469 7.728 -43.551 1.00 82.25 276 ALA A C 1
ATOM 2076 O O . ALA A 1 276 ? 1.979 6.602 -43.629 1.00 82.25 276 ALA A O 1
ATOM 2077 N N . SER A 1 277 ? 2.905 8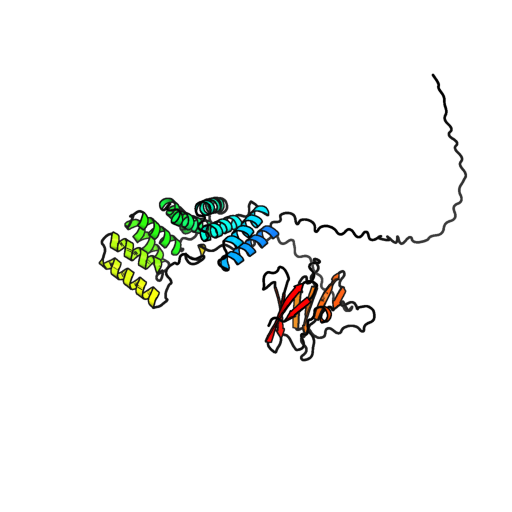.253 -42.406 1.00 85.00 277 SER A N 1
ATOM 2078 C CA . SER A 1 277 ? 2.816 7.578 -41.110 1.00 85.00 277 SER A CA 1
ATOM 2079 C C . SER A 1 277 ? 1.927 8.371 -40.154 1.00 85.00 277 SER A C 1
ATOM 2081 O O . SER A 1 277 ? 1.952 9.602 -40.148 1.00 85.00 277 SER A O 1
ATOM 2083 N N . THR A 1 278 ? 1.125 7.660 -39.366 1.00 91.25 278 THR A N 1
ATOM 2084 C CA . THR A 1 278 ? 0.167 8.212 -38.388 1.00 91.25 278 THR A CA 1
ATOM 2085 C C . THR A 1 278 ? 0.620 8.028 -36.942 1.00 91.25 278 THR A C 1
ATOM 2087 O O . THR A 1 278 ? 0.064 8.658 -36.047 1.00 91.25 278 THR A O 1
ATOM 2090 N N . GLY A 1 279 ? 1.648 7.212 -36.703 1.00 91.31 279 GLY A N 1
ATOM 2091 C CA . GLY A 1 279 ? 2.176 6.943 -35.373 1.00 91.31 279 GLY A CA 1
ATOM 2092 C C . GLY A 1 279 ? 3.590 6.382 -35.409 1.00 91.31 279 GLY A C 1
ATOM 2093 O O . GLY A 1 279 ? 3.990 5.740 -36.379 1.00 91.31 279 GLY A O 1
ATOM 2094 N N . ALA A 1 280 ? 4.338 6.624 -34.336 1.00 94.38 280 ALA A N 1
ATOM 2095 C CA . ALA A 1 280 ? 5.723 6.204 -34.198 1.00 94.38 280 ALA A CA 1
ATOM 2096 C C . ALA A 1 280 ? 6.010 5.710 -32.776 1.00 94.38 280 ALA A C 1
ATOM 2098 O O . ALA A 1 280 ? 5.547 6.316 -31.810 1.00 94.38 280 ALA A O 1
ATOM 2099 N N . CYS A 1 281 ? 6.818 4.658 -32.656 1.00 95.88 281 CYS A N 1
ATOM 2100 C CA . CYS A 1 281 ? 7.330 4.155 -31.384 1.00 95.88 281 CYS A CA 1
ATOM 2101 C C . CYS A 1 281 ? 8.849 4.091 -31.419 1.00 95.88 281 CYS A C 1
ATOM 2103 O O . CYS A 1 281 ? 9.426 3.574 -32.375 1.00 95.88 281 CYS A O 1
ATOM 2105 N N . PHE A 1 282 ? 9.479 4.585 -30.355 1.00 95.00 282 PHE A N 1
ATOM 2106 C CA . PHE A 1 282 ? 10.917 4.477 -30.146 1.00 95.00 282 PHE A CA 1
ATOM 2107 C C . PHE A 1 282 ? 11.199 3.453 -29.054 1.00 95.00 282 PHE A C 1
ATOM 2109 O O . PHE A 1 282 ? 10.690 3.588 -27.942 1.00 95.00 282 PHE A O 1
ATOM 2116 N N . PHE A 1 283 ? 12.012 2.450 -29.363 1.00 93.56 283 PHE A N 1
ATOM 2117 C CA . PHE A 1 283 ? 12.454 1.429 -28.413 1.00 93.56 283 PHE A CA 1
ATOM 2118 C C . PHE A 1 283 ? 13.726 0.756 -28.929 1.00 93.56 283 PHE A C 1
ATOM 2120 O O . PHE A 1 283 ? 14.045 0.875 -30.103 1.00 93.56 283 PHE A O 1
ATOM 2127 N N . ASP A 1 284 ? 14.471 0.091 -28.055 1.00 91.81 284 ASP A N 1
ATOM 2128 C CA . ASP A 1 284 ? 15.723 -0.587 -28.407 1.00 91.81 284 ASP A CA 1
ATOM 2129 C C . ASP A 1 284 ? 15.438 -2.074 -28.678 1.00 91.81 284 ASP A C 1
ATOM 2131 O O . ASP A 1 284 ? 15.239 -2.855 -27.745 1.00 91.81 284 ASP A O 1
ATOM 2135 N N . VAL A 1 285 ? 15.337 -2.457 -29.955 1.00 91.31 285 VAL A N 1
ATOM 2136 C CA . VAL A 1 285 ? 14.907 -3.802 -30.376 1.00 91.31 285 VAL A CA 1
ATOM 2137 C C . VAL A 1 285 ? 15.972 -4.865 -30.126 1.00 91.31 285 VAL A C 1
ATOM 2139 O O . VAL A 1 285 ? 15.640 -6.042 -29.969 1.00 91.31 285 VAL A O 1
ATOM 2142 N N . ASP A 1 286 ? 17.250 -4.480 -30.115 1.00 87.88 286 ASP A N 1
ATOM 2143 C CA . ASP A 1 286 ? 18.378 -5.405 -29.979 1.00 87.88 286 ASP A CA 1
ATOM 2144 C C . ASP A 1 286 ? 19.274 -5.150 -28.758 1.00 87.88 286 ASP A C 1
ATOM 2146 O O . ASP A 1 286 ? 20.249 -5.878 -28.542 1.00 87.88 286 ASP A O 1
ATOM 2150 N N . GLY A 1 287 ? 18.905 -4.192 -27.910 1.00 85.19 287 GLY A N 1
ATOM 2151 C CA . GLY A 1 287 ? 19.587 -3.886 -26.659 1.00 85.19 287 GLY A CA 1
ATOM 2152 C C . GLY A 1 287 ? 20.945 -3.213 -26.860 1.00 85.19 287 GLY A C 1
ATOM 2153 O O . GLY A 1 287 ? 21.810 -3.326 -25.978 1.00 85.19 287 GLY A O 1
ATOM 2154 N N . ASP A 1 288 ? 21.180 -2.584 -28.017 1.00 86.81 288 ASP A N 1
ATOM 2155 C CA . ASP A 1 288 ? 22.452 -1.946 -28.362 1.00 86.81 288 ASP A CA 1
ATOM 2156 C C . ASP A 1 288 ? 22.604 -0.514 -27.808 1.00 86.81 288 ASP A C 1
ATOM 2158 O O . ASP A 1 288 ? 23.674 0.102 -27.921 1.00 86.81 288 ASP A O 1
ATOM 2162 N N . GLY A 1 289 ? 21.565 -0.019 -27.132 1.00 86.06 289 GLY A N 1
ATOM 2163 C CA . GLY A 1 289 ? 21.490 1.290 -26.501 1.00 86.06 289 GLY A CA 1
ATOM 2164 C C . GLY A 1 289 ? 21.098 2.416 -27.455 1.00 86.06 289 GLY A C 1
ATOM 2165 O O . GLY A 1 289 ? 21.075 3.574 -27.026 1.00 86.06 289 GLY A O 1
ATOM 2166 N N . ARG A 1 290 ? 20.814 2.125 -28.731 1.00 88.62 290 ARG A N 1
ATOM 2167 C CA . ARG A 1 290 ? 20.256 3.091 -29.681 1.00 88.62 290 ARG A CA 1
ATOM 2168 C C . ARG A 1 290 ? 18.765 2.814 -29.865 1.00 88.62 290 ARG A C 1
ATOM 2170 O O . ARG A 1 290 ? 18.403 1.705 -30.221 1.00 88.62 290 ARG A O 1
ATOM 2177 N N . PRO A 1 291 ? 17.890 3.815 -29.675 1.00 91.62 291 PRO A N 1
ATOM 2178 C CA . PRO A 1 291 ? 16.478 3.629 -29.960 1.00 91.62 291 PRO A CA 1
ATOM 2179 C C . PRO A 1 291 ? 16.270 3.448 -31.466 1.00 91.62 291 PRO A C 1
ATOM 2181 O O . PRO A 1 291 ? 16.690 4.290 -32.271 1.00 91.62 291 PRO A O 1
ATOM 2184 N N . ASP A 1 292 ? 15.607 2.355 -31.812 1.00 94.62 292 ASP A N 1
ATOM 2185 C CA . ASP A 1 292 ? 15.042 2.042 -33.115 1.00 94.62 292 ASP A CA 1
ATOM 2186 C C . ASP A 1 292 ? 13.669 2.701 -33.266 1.00 94.62 292 ASP A C 1
ATOM 2188 O O . ASP A 1 292 ? 13.118 3.268 -32.318 1.00 94.62 292 ASP A O 1
ATOM 2192 N N . LEU A 1 293 ? 13.126 2.667 -34.480 1.00 94.81 293 LEU A N 1
ATOM 2193 C CA . LEU A 1 293 ? 11.909 3.382 -34.837 1.00 94.81 293 LEU A CA 1
ATOM 2194 C C . LEU A 1 293 ? 10.914 2.443 -35.515 1.00 94.81 293 LEU A C 1
ATOM 2196 O O . LEU A 1 293 ? 11.174 1.940 -36.603 1.00 94.81 293 LEU A O 1
ATOM 2200 N N . PHE A 1 294 ? 9.748 2.257 -34.909 1.00 95.56 294 PHE A N 1
ATOM 2201 C CA . PHE A 1 294 ? 8.608 1.622 -35.558 1.00 95.56 294 PHE A CA 1
ATOM 2202 C C . PHE A 1 294 ? 7.629 2.680 -36.056 1.00 95.56 294 PHE A C 1
ATOM 2204 O O . PHE A 1 294 ? 7.238 3.558 -35.291 1.00 95.56 294 PHE A O 1
ATOM 2211 N N . LEU A 1 295 ? 7.236 2.599 -37.325 1.00 94.50 295 LEU A N 1
ATOM 2212 C CA . LEU A 1 295 ? 6.320 3.523 -37.984 1.00 94.50 295 LEU A CA 1
ATOM 2213 C C . LEU A 1 295 ? 5.044 2.802 -38.383 1.00 94.50 295 LEU A C 1
ATOM 2215 O O . LEU A 1 295 ? 5.076 1.819 -39.120 1.00 94.50 295 LEU A O 1
ATOM 2219 N N . VAL A 1 296 ? 3.918 3.344 -37.937 1.00 94.31 296 VAL A N 1
ATOM 2220 C CA . VAL A 1 296 ? 2.586 2.868 -38.299 1.00 94.31 296 VAL A CA 1
ATOM 2221 C C . VAL A 1 296 ? 2.164 3.533 -39.596 1.00 94.31 296 VAL A C 1
ATOM 2223 O O . VAL A 1 296 ? 2.249 4.761 -39.717 1.00 94.31 296 VAL A O 1
ATOM 2226 N N . SER A 1 297 ? 1.725 2.732 -40.565 1.00 91.88 297 SER A N 1
ATOM 2227 C CA . SER A 1 297 ? 1.270 3.250 -41.853 1.00 91.88 297 SER A CA 1
ATOM 2228 C C . SER A 1 297 ? -0.026 4.037 -41.715 1.00 91.88 297 SER A C 1
ATOM 2230 O O . SER A 1 297 ? -0.968 3.581 -41.077 1.00 91.88 297 SER A O 1
ATOM 2232 N N . GLY A 1 298 ? -0.105 5.196 -42.362 1.00 87.88 298 GLY A N 1
ATOM 2233 C CA . GLY A 1 298 ? -1.350 5.947 -42.503 1.00 87.88 298 GLY A CA 1
ATOM 2234 C C . GLY A 1 298 ? -2.184 5.534 -43.717 1.00 87.88 298 GLY A C 1
ATOM 2235 O O . GLY A 1 298 ? -3.369 5.859 -43.783 1.00 87.88 298 GLY A O 1
ATOM 2236 N N . ALA A 1 299 ? -1.589 4.831 -44.683 1.00 86.62 299 ALA A N 1
ATOM 2237 C CA . ALA A 1 299 ? -2.247 4.469 -45.935 1.00 86.62 299 ALA A CA 1
ATOM 2238 C C . ALA A 1 299 ? -3.103 3.202 -45.792 1.00 86.62 299 ALA A C 1
ATOM 2240 O O . ALA A 1 299 ? -2.739 2.272 -45.080 1.00 86.62 299 ALA A O 1
ATOM 2241 N N . THR A 1 300 ? -4.230 3.144 -46.507 1.00 82.69 300 THR A N 1
ATOM 2242 C CA . THR A 1 300 ? -5.180 2.014 -46.481 1.00 82.69 300 THR A CA 1
ATOM 2243 C C . THR A 1 300 ? -4.579 0.685 -46.929 1.00 82.69 300 THR A C 1
ATOM 2245 O O . THR A 1 300 ? -5.020 -0.361 -46.473 1.00 82.69 300 THR A O 1
ATOM 2248 N N . ASP A 1 301 ? -3.583 0.729 -47.805 1.00 83.00 301 ASP A N 1
ATOM 2249 C CA . ASP A 1 301 ? -2.834 -0.399 -48.362 1.00 83.00 301 ASP A CA 1
ATOM 2250 C C . ASP A 1 301 ? -1.342 -0.349 -47.983 1.00 83.00 301 ASP A C 1
ATOM 2252 O O . ASP A 1 301 ? -0.526 -1.098 -48.521 1.00 83.00 301 ASP A O 1
ATOM 2256 N N . GLY A 1 302 ? -0.972 0.543 -47.061 1.00 83.31 302 GLY A N 1
ATOM 2257 C CA . GLY A 1 302 ? 0.410 0.725 -46.643 1.00 83.31 302 GLY A CA 1
ATOM 2258 C C . GLY A 1 302 ? 0.875 -0.327 -45.639 1.00 83.31 302 GLY A C 1
ATOM 2259 O O . GLY A 1 302 ? 0.075 -0.980 -44.970 1.00 83.31 302 GLY A O 1
ATOM 2260 N N . ALA A 1 303 ? 2.194 -0.481 -45.532 1.00 89.31 303 ALA A N 1
ATOM 2261 C CA . ALA A 1 303 ? 2.836 -1.353 -44.556 1.00 89.31 303 ALA A CA 1
ATOM 2262 C C . ALA A 1 303 ? 3.412 -0.531 -43.399 1.00 89.31 303 ALA A C 1
ATOM 2264 O O . ALA A 1 303 ? 3.892 0.587 -43.597 1.00 89.31 303 ALA A O 1
ATOM 2265 N N . SER A 1 304 ? 3.346 -1.078 -42.186 1.00 93.31 304 SER A N 1
ATOM 2266 C CA . SER A 1 304 ? 4.071 -0.519 -41.039 1.00 93.31 304 SER A CA 1
ATOM 2267 C C . SER A 1 304 ? 5.519 -1.014 -41.053 1.00 93.31 304 SER A C 1
ATOM 2269 O O . SER A 1 304 ? 5.769 -2.151 -41.449 1.00 93.31 304 SER A O 1
ATOM 2271 N N . HIS A 1 305 ? 6.465 -0.175 -40.629 1.00 93.00 305 HIS A N 1
ATOM 2272 C CA . HIS A 1 305 ? 7.899 -0.431 -40.788 1.00 93.00 305 HIS A CA 1
ATOM 2273 C C . HIS A 1 305 ? 8.649 -0.416 -39.458 1.00 93.00 305 HIS A C 1
ATOM 2275 O O . HIS A 1 305 ? 8.517 0.530 -38.687 1.00 93.00 305 HIS A O 1
ATOM 2281 N N . LEU A 1 306 ? 9.503 -1.412 -39.226 1.00 94.38 306 LEU A N 1
ATOM 2282 C CA . LEU A 1 306 ? 10.497 -1.421 -38.157 1.00 94.38 306 LEU A CA 1
ATOM 2283 C C . LEU A 1 306 ? 11.871 -1.038 -38.714 1.00 94.38 306 LEU A C 1
ATOM 2285 O O . LEU A 1 306 ? 12.463 -1.764 -39.515 1.00 94.38 306 LEU A O 1
ATOM 2289 N N . LEU A 1 307 ? 12.386 0.097 -38.257 1.00 93.38 307 LEU A N 1
ATOM 2290 C CA . LEU A 1 307 ? 13.630 0.700 -38.709 1.00 93.38 307 LEU A CA 1
ATOM 2291 C C . LEU A 1 307 ? 14.683 0.635 -37.605 1.00 93.38 307 LEU A C 1
ATOM 2293 O O . LEU A 1 307 ? 14.585 1.332 -36.594 1.00 93.38 307 LEU A O 1
ATOM 2297 N N . ARG A 1 308 ? 15.731 -0.152 -37.830 1.00 93.06 308 ARG A N 1
ATOM 2298 C CA . ARG A 1 308 ? 16.853 -0.294 -36.909 1.00 93.06 308 ARG A CA 1
ATOM 2299 C C . ARG A 1 308 ? 17.830 0.872 -37.024 1.00 93.06 308 ARG A C 1
ATOM 2301 O O . ARG A 1 308 ? 18.277 1.193 -38.124 1.00 93.06 308 ARG A O 1
ATOM 2308 N N . ASN A 1 309 ? 18.211 1.476 -35.908 1.00 91.94 309 ASN A N 1
ATOM 2309 C CA . ASN A 1 309 ? 19.107 2.619 -35.839 1.00 91.94 309 ASN A CA 1
ATOM 2310 C C . ASN A 1 309 ? 20.584 2.195 -35.913 1.00 91.94 309 ASN A C 1
ATOM 2312 O O . ASN A 1 309 ? 21.183 1.679 -34.968 1.00 91.94 309 ASN A O 1
ATOM 2316 N N . LEU A 1 310 ? 21.221 2.494 -37.046 1.00 89.50 310 LEU A N 1
ATOM 2317 C CA . LEU A 1 310 ? 22.640 2.220 -37.290 1.00 89.50 310 LEU A CA 1
ATOM 2318 C C . LEU A 1 310 ? 23.570 3.332 -36.768 1.00 89.50 310 LEU A C 1
ATOM 2320 O O . LEU A 1 310 ? 24.790 3.266 -36.958 1.00 89.50 310 LEU A O 1
ATOM 2324 N N . GLY A 1 311 ? 23.010 4.376 -36.153 1.00 84.06 311 GLY A N 1
ATOM 2325 C CA . GLY A 1 311 ? 23.714 5.584 -35.742 1.00 84.06 311 GLY A CA 1
ATOM 2326 C C . GLY A 1 311 ? 23.954 6.572 -36.888 1.00 84.06 311 GLY A C 1
ATOM 2327 O O . GLY A 1 311 ? 23.777 6.270 -38.070 1.00 84.06 311 GLY A O 1
ATOM 2328 N N . ASN A 1 312 ? 24.383 7.787 -36.527 1.00 82.25 312 ASN A N 1
ATOM 2329 C CA . ASN A 1 312 ? 24.658 8.891 -37.461 1.00 82.25 312 ASN A CA 1
ATOM 2330 C C . ASN A 1 312 ? 23.477 9.215 -38.397 1.00 82.25 312 ASN A C 1
ATOM 2332 O O . ASN A 1 312 ? 23.683 9.497 -39.575 1.00 82.25 312 ASN A O 1
ATOM 2336 N N . GLY A 1 313 ? 22.247 9.121 -37.881 1.00 76.56 313 GLY A N 1
ATOM 2337 C CA . GLY A 1 313 ? 21.028 9.395 -38.647 1.00 76.56 313 GLY A CA 1
ATOM 2338 C C . GLY A 1 313 ? 20.706 8.354 -39.722 1.00 76.56 313 GLY A C 1
ATOM 2339 O O . GLY A 1 313 ? 19.930 8.653 -40.621 1.00 76.56 313 GLY A O 1
ATOM 2340 N N . ARG A 1 314 ? 21.306 7.157 -39.669 1.00 82.75 314 ARG A N 1
ATOM 2341 C CA . ARG A 1 314 ? 21.050 6.079 -40.631 1.00 82.75 314 ARG A CA 1
ATOM 2342 C C . ARG A 1 314 ? 20.208 4.979 -40.015 1.00 82.75 314 ARG A C 1
ATOM 2344 O O . ARG A 1 314 ? 20.504 4.523 -38.912 1.00 82.75 314 ARG A O 1
ATOM 2351 N N . PHE A 1 315 ? 19.240 4.504 -40.783 1.00 87.19 315 PHE A N 1
ATOM 2352 C CA . PHE A 1 315 ? 18.375 3.396 -40.403 1.00 87.19 315 PHE A CA 1
ATOM 2353 C C . PHE A 1 315 ? 18.408 2.262 -41.430 1.00 87.19 315 PHE A C 1
ATOM 2355 O O . PHE A 1 315 ? 18.721 2.490 -42.598 1.00 87.19 315 PHE A O 1
ATOM 2362 N N . GLU A 1 316 ? 18.084 1.052 -40.994 1.00 88.69 316 GLU A N 1
ATOM 2363 C CA . GLU A 1 316 ? 17.891 -0.141 -41.824 1.00 88.69 316 GLU A CA 1
ATOM 2364 C C . GLU A 1 316 ? 16.466 -0.658 -41.617 1.00 88.69 316 GLU A C 1
ATOM 2366 O O . GLU A 1 316 ? 16.053 -0.859 -40.479 1.00 88.69 316 GLU A O 1
ATOM 2371 N N . ASP A 1 317 ? 15.707 -0.875 -42.692 1.00 89.88 317 ASP A N 1
ATOM 2372 C CA . ASP A 1 317 ? 14.400 -1.529 -42.576 1.00 89.88 317 ASP A CA 1
ATOM 2373 C C . ASP A 1 317 ? 14.600 -3.030 -42.326 1.00 89.88 317 ASP A C 1
ATOM 2375 O O . ASP A 1 317 ? 15.119 -3.754 -43.180 1.00 89.88 317 ASP A O 1
ATOM 2379 N N . ILE A 1 318 ? 14.179 -3.484 -41.146 1.00 93.31 318 ILE A N 1
ATOM 2380 C CA . ILE A 1 318 ? 14.239 -4.883 -40.725 1.00 93.31 318 ILE A CA 1
ATOM 2381 C C . ILE A 1 318 ? 12.852 -5.528 -40.631 1.00 93.31 318 ILE A C 1
ATOM 2383 O O . ILE A 1 318 ? 12.754 -6.648 -40.151 1.00 93.31 318 ILE A O 1
ATOM 2387 N N . THR A 1 319 ? 11.784 -4.879 -41.100 1.00 92.62 319 THR A N 1
ATOM 2388 C CA . THR A 1 319 ? 10.379 -5.307 -40.935 1.00 92.62 319 THR A CA 1
ATOM 2389 C C . THR A 1 319 ? 10.156 -6.765 -41.331 1.00 92.62 319 THR A C 1
ATOM 2391 O O . THR A 1 319 ? 9.687 -7.573 -40.529 1.00 92.62 319 THR A O 1
ATOM 2394 N N . GLN A 1 320 ? 10.562 -7.135 -42.551 1.00 90.62 320 GLN A N 1
ATOM 2395 C CA . GLN A 1 320 ? 10.417 -8.510 -43.037 1.00 90.62 320 GLN A CA 1
ATOM 2396 C C . GLN A 1 320 ? 11.343 -9.480 -42.302 1.00 90.62 320 GLN A C 1
ATOM 2398 O O . GLN A 1 320 ? 10.935 -10.586 -41.954 1.00 90.62 320 GLN A O 1
ATOM 2403 N N . ALA A 1 321 ? 12.586 -9.068 -42.035 1.00 91.69 321 ALA A N 1
ATOM 2404 C CA . ALA A 1 321 ? 13.536 -9.885 -41.288 1.00 91.69 321 ALA A CA 1
ATOM 2405 C C . ALA A 1 321 ? 13.045 -10.151 -39.857 1.00 91.69 321 ALA A C 1
ATOM 2407 O O . ALA A 1 321 ? 13.312 -11.224 -39.318 1.00 91.69 321 ALA A O 1
ATOM 2408 N N . ALA A 1 322 ? 12.283 -9.222 -39.287 1.00 93.62 322 ALA A N 1
ATOM 2409 C CA . ALA A 1 322 ? 11.688 -9.310 -37.968 1.00 93.62 322 ALA A CA 1
ATOM 2410 C C . ALA A 1 322 ? 10.405 -10.151 -37.915 1.00 93.62 322 ALA A C 1
ATOM 2412 O O . ALA A 1 322 ? 9.934 -10.447 -36.824 1.00 93.62 322 ALA A O 1
ATOM 2413 N N . GLY A 1 323 ? 9.872 -10.587 -39.063 1.00 93.94 323 GLY A N 1
ATOM 2414 C CA . GLY A 1 323 ? 8.625 -11.357 -39.130 1.00 93.94 323 GLY A CA 1
ATOM 2415 C C . GLY A 1 323 ? 7.362 -10.506 -38.977 1.00 93.94 323 GLY A C 1
ATOM 2416 O O . GLY A 1 323 ? 6.288 -11.045 -38.734 1.00 93.94 323 GLY A O 1
ATOM 2417 N N . ILE A 1 324 ? 7.471 -9.182 -39.119 1.00 94.00 324 ILE A N 1
ATOM 2418 C CA . ILE A 1 324 ? 6.331 -8.276 -38.986 1.00 94.00 324 ILE A CA 1
ATOM 2419 C C . ILE A 1 324 ? 5.605 -8.180 -40.329 1.00 94.00 324 ILE A C 1
ATOM 2421 O O . ILE A 1 324 ? 6.174 -7.767 -41.341 1.00 94.00 324 ILE A O 1
ATOM 2425 N N . HIS A 1 325 ? 4.320 -8.527 -40.319 1.00 90.81 325 HIS A N 1
ATOM 2426 C CA . HIS A 1 325 ? 3.440 -8.493 -41.486 1.00 90.81 325 HIS A CA 1
ATOM 2427 C C . HIS A 1 325 ? 2.185 -7.668 -41.186 1.00 90.81 325 HIS A C 1
ATOM 2429 O O . HIS A 1 325 ? 1.077 -8.192 -41.135 1.00 90.81 325 HIS A O 1
ATOM 2435 N N . LEU A 1 326 ? 2.367 -6.363 -40.965 1.00 89.94 326 LEU A N 1
ATOM 2436 C CA . LEU A 1 326 ? 1.269 -5.436 -40.691 1.00 89.94 326 LEU A CA 1
ATOM 2437 C C . LEU A 1 326 ? 0.986 -4.559 -41.910 1.00 89.94 326 LEU A C 1
ATOM 2439 O O . LEU A 1 326 ? 1.783 -3.682 -42.253 1.00 89.94 326 LEU A O 1
ATOM 2443 N N . ALA A 1 327 ? -0.163 -4.804 -42.536 1.00 87.81 327 ALA A N 1
ATOM 2444 C CA . ALA A 1 327 ? -0.692 -4.021 -43.643 1.00 87.81 327 ALA A CA 1
ATOM 2445 C C . ALA A 1 327 ? -2.004 -3.345 -43.235 1.00 87.81 327 ALA A C 1
ATOM 2447 O O . ALA A 1 327 ? -2.767 -3.890 -42.438 1.00 87.81 327 ALA A O 1
ATOM 2448 N N . GLY A 1 328 ? -2.269 -2.178 -43.813 1.00 85.12 328 GLY A N 1
ATOM 2449 C CA . GLY A 1 328 ? -3.480 -1.408 -43.570 1.00 85.12 328 GLY A CA 1
ATOM 2450 C C . GLY A 1 328 ? -3.219 -0.077 -42.878 1.00 85.12 328 GLY A C 1
ATOM 2451 O O . GLY A 1 328 ? -2.134 0.194 -42.361 1.00 85.12 328 GLY A O 1
ATOM 2452 N N . SER A 1 329 ? -4.257 0.759 -42.861 1.00 89.94 329 SER A N 1
ATOM 2453 C CA . SER A 1 329 ? -4.200 2.055 -42.189 1.00 89.94 329 SER A CA 1
ATOM 2454 C C . SER A 1 329 ? -4.231 1.846 -40.681 1.00 89.94 329 SER A C 1
ATOM 2456 O O . SER A 1 329 ? -5.153 1.210 -40.160 1.00 89.94 329 SER A O 1
ATOM 2458 N N . GLY A 1 330 ? -3.227 2.374 -39.990 1.00 89.62 330 GLY A N 1
ATOM 2459 C CA . GLY A 1 330 ? -3.140 2.387 -38.542 1.00 89.62 330 GLY A CA 1
ATOM 2460 C C . GLY A 1 330 ? -3.230 3.777 -37.937 1.00 89.62 330 GLY A C 1
ATOM 2461 O O . GLY A 1 330 ? -3.188 4.799 -38.620 1.00 89.62 330 GLY A O 1
ATOM 2462 N N . LEU A 1 331 ? -3.404 3.796 -36.621 1.00 91.62 331 LEU A N 1
ATOM 2463 C CA . LEU A 1 331 ? -3.642 4.996 -35.822 1.00 91.62 331 LEU A CA 1
ATOM 2464 C C . LEU A 1 331 ? -2.459 5.321 -34.911 1.00 91.62 331 LEU A C 1
ATOM 2466 O O . LEU A 1 331 ? -2.213 6.484 -34.612 1.00 91.62 331 LEU A O 1
ATOM 2470 N N . GLY A 1 332 ? -1.738 4.300 -34.451 1.00 93.69 332 GLY A N 1
ATOM 2471 C CA . GLY A 1 332 ? -0.653 4.479 -33.500 1.00 93.69 332 GLY A CA 1
ATOM 2472 C C . GLY A 1 332 ? -0.094 3.163 -32.991 1.00 93.69 332 GLY A C 1
ATOM 2473 O O . GLY A 1 332 ? -0.582 2.085 -33.328 1.00 93.69 332 GLY A O 1
ATOM 2474 N N . CYS A 1 333 ? 0.947 3.264 -32.177 1.00 96.19 333 CYS A N 1
ATOM 2475 C CA . CYS A 1 333 ? 1.551 2.131 -31.499 1.00 96.19 333 CYS A CA 1
ATOM 2476 C C . CYS A 1 333 ? 1.896 2.513 -30.055 1.00 96.19 333 CYS A C 1
ATOM 2478 O O . CYS A 1 333 ? 2.012 3.695 -29.723 1.00 96.19 333 CYS A O 1
ATOM 2480 N N . ALA A 1 334 ? 2.082 1.505 -29.213 1.00 96.75 334 ALA A N 1
ATOM 2481 C CA . ALA A 1 334 ? 2.692 1.615 -27.899 1.00 96.75 334 ALA A CA 1
ATOM 2482 C C . ALA A 1 334 ? 3.784 0.549 -27.778 1.00 96.75 334 ALA A C 1
ATOM 2484 O O . ALA A 1 334 ? 3.591 -0.583 -28.218 1.00 96.75 334 ALA A O 1
ATOM 2485 N N . ALA A 1 335 ? 4.919 0.918 -27.189 1.00 95.44 335 ALA A N 1
ATOM 2486 C CA . ALA A 1 335 ? 6.016 0.002 -26.901 1.00 95.44 335 ALA A CA 1
ATOM 2487 C C . ALA A 1 335 ? 6.080 -0.258 -25.392 1.00 95.44 335 ALA A C 1
ATOM 2489 O O . ALA A 1 335 ? 6.029 0.686 -24.600 1.00 95.44 335 ALA A O 1
ATOM 2490 N N . GLY A 1 336 ? 6.182 -1.521 -24.995 1.00 90.94 336 GLY A N 1
ATOM 2491 C CA . GLY A 1 336 ? 6.250 -1.926 -23.593 1.00 90.94 336 GLY A CA 1
ATOM 2492 C C . GLY A 1 336 ? 6.503 -3.421 -23.467 1.00 90.94 336 GLY A C 1
ATOM 2493 O O . GLY A 1 336 ? 6.166 -4.168 -24.369 1.00 90.94 336 GLY A O 1
ATOM 2494 N N . ASP A 1 337 ? 7.120 -3.839 -22.371 1.00 90.88 337 ASP A N 1
ATOM 2495 C CA . ASP A 1 337 ? 7.359 -5.249 -22.041 1.00 90.88 337 ASP A CA 1
ATOM 2496 C C . ASP A 1 337 ? 6.128 -5.783 -21.287 1.00 90.88 337 ASP A C 1
ATOM 2498 O O . ASP A 1 337 ? 5.960 -5.498 -20.095 1.00 90.88 337 ASP A O 1
ATOM 2502 N N . PHE A 1 338 ? 5.188 -6.422 -21.997 1.00 87.56 338 PHE A N 1
ATOM 2503 C CA . PHE A 1 338 ? 3.884 -6.784 -21.412 1.00 87.56 338 PHE A CA 1
ATOM 2504 C C . PHE A 1 338 ? 3.933 -8.101 -20.634 1.00 87.56 338 PHE A C 1
ATOM 2506 O O . PHE A 1 338 ? 3.119 -8.304 -19.727 1.00 87.56 338 PHE A O 1
ATOM 2513 N N . ASP A 1 339 ? 4.859 -8.994 -20.988 1.00 89.00 339 ASP A N 1
ATOM 2514 C CA . ASP A 1 339 ? 5.055 -10.283 -20.323 1.00 89.00 339 ASP A CA 1
ATOM 2515 C C . ASP A 1 339 ? 6.205 -10.261 -19.299 1.00 89.00 339 ASP A C 1
ATOM 2517 O O . ASP A 1 339 ? 6.383 -11.222 -18.542 1.00 89.00 339 ASP A O 1
ATOM 2521 N N . ASN A 1 340 ? 6.896 -9.122 -19.195 1.00 80.00 340 ASN A N 1
ATOM 2522 C CA . ASN A 1 340 ? 7.977 -8.845 -18.262 1.00 80.00 340 ASN A CA 1
ATOM 2523 C C . ASN A 1 340 ? 9.171 -9.803 -18.463 1.00 80.00 340 ASN A C 1
ATOM 2525 O O . ASN A 1 340 ? 9.805 -10.222 -17.484 1.00 80.00 340 ASN A O 1
ATOM 2529 N N . ASP A 1 341 ? 9.462 -10.170 -19.721 1.00 85.94 341 ASP A N 1
ATOM 2530 C CA . ASP A 1 341 ? 10.607 -11.004 -20.115 1.00 85.94 341 ASP A CA 1
ATOM 2531 C C . ASP A 1 341 ? 11.913 -10.204 -20.316 1.00 85.94 341 ASP A C 1
ATOM 2533 O O . ASP A 1 341 ? 12.992 -10.781 -20.504 1.00 85.94 341 ASP A O 1
ATOM 2537 N N . GLY A 1 342 ? 11.838 -8.876 -20.196 1.00 83.75 342 GLY A N 1
ATOM 2538 C CA . GLY A 1 342 ? 12.944 -7.942 -20.353 1.00 83.75 342 GLY A CA 1
ATOM 2539 C C . GLY A 1 342 ? 13.130 -7.429 -21.780 1.00 83.75 342 GLY A C 1
ATOM 2540 O O . GLY A 1 342 ? 14.097 -6.697 -22.024 1.00 83.75 342 GLY A O 1
ATOM 2541 N N . LYS A 1 343 ? 12.255 -7.795 -22.722 1.00 89.19 343 LYS A N 1
ATOM 2542 C CA . LYS A 1 343 ? 12.276 -7.331 -24.110 1.00 89.19 343 LYS A CA 1
ATOM 2543 C C . LYS A 1 343 ? 11.060 -6.456 -24.369 1.00 89.19 343 LYS A C 1
ATOM 2545 O O . LYS A 1 343 ? 9.975 -6.674 -23.862 1.00 89.19 343 LYS A O 1
ATOM 2550 N N . THR A 1 344 ? 11.253 -5.402 -25.153 1.00 92.50 344 THR A N 1
ATOM 2551 C CA . THR A 1 344 ? 10.153 -4.485 -25.465 1.00 92.50 344 THR A CA 1
ATOM 2552 C C . THR A 1 344 ? 9.290 -5.051 -26.588 1.00 92.50 344 THR A C 1
ATOM 2554 O O . THR A 1 344 ? 9.804 -5.283 -27.686 1.00 92.50 344 THR A O 1
ATOM 2557 N N . ASP A 1 345 ? 7.998 -5.212 -26.313 1.00 95.00 345 ASP A N 1
ATOM 2558 C CA . ASP A 1 345 ? 6.951 -5.610 -27.254 1.00 95.00 345 ASP A CA 1
ATOM 2559 C C . ASP A 1 345 ? 6.263 -4.388 -27.880 1.00 95.00 345 ASP A C 1
ATOM 2561 O O . ASP A 1 345 ? 6.483 -3.240 -27.476 1.00 95.00 345 ASP A O 1
ATOM 2565 N N . LEU A 1 346 ? 5.399 -4.632 -28.869 1.00 96.56 346 LEU A N 1
ATOM 2566 C CA . LEU A 1 346 ? 4.620 -3.595 -29.543 1.00 96.56 346 LEU A CA 1
ATOM 2567 C C . LEU A 1 346 ? 3.127 -3.917 -29.540 1.00 96.56 346 LEU A C 1
ATOM 2569 O O . LEU A 1 346 ? 2.710 -4.959 -30.027 1.00 96.56 346 LEU A O 1
ATOM 2573 N N . ALA A 1 347 ? 2.304 -2.969 -29.105 1.00 96.75 347 ALA A N 1
ATOM 2574 C CA . ALA A 1 347 ? 0.878 -2.948 -29.409 1.00 96.75 347 ALA A CA 1
ATOM 2575 C C . ALA A 1 347 ? 0.631 -1.948 -30.544 1.00 96.75 347 ALA A C 1
ATOM 2577 O O . ALA A 1 347 ? 0.950 -0.767 -30.407 1.00 96.75 347 ALA A O 1
ATOM 2578 N N . 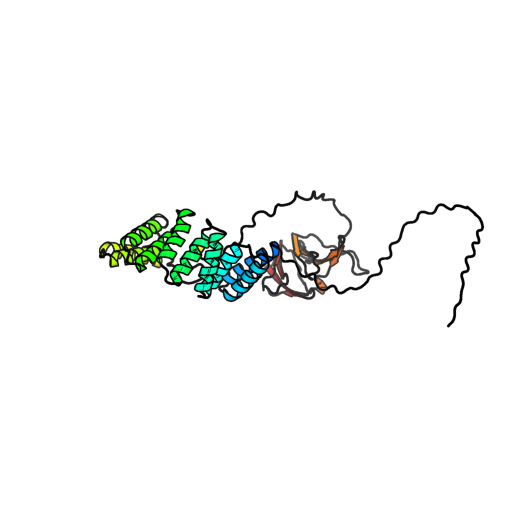VAL A 1 348 ? 0.071 -2.393 -31.666 1.00 96.31 348 VAL A N 1
ATOM 2579 C CA . VAL A 1 348 ? -0.190 -1.561 -32.850 1.00 96.31 348 VAL A CA 1
ATOM 2580 C C . VAL A 1 348 ? -1.690 -1.459 -33.072 1.00 96.31 348 VAL A C 1
ATOM 2582 O O . VAL A 1 348 ? -2.373 -2.468 -33.204 1.00 96.31 348 VAL A O 1
ATOM 2585 N N . CYS A 1 349 ? -2.214 -0.239 -33.121 1.00 95.44 349 CYS A N 1
ATOM 2586 C CA . CYS A 1 349 ? -3.620 0.013 -33.405 1.00 95.44 349 CYS A CA 1
ATOM 2587 C C . CYS A 1 349 ? -3.804 0.210 -34.910 1.00 95.44 349 CYS A C 1
ATOM 2589 O O . CYS A 1 349 ? -3.369 1.224 -35.467 1.00 95.44 349 CYS A O 1
ATOM 2591 N N . LEU A 1 350 ? -4.439 -0.762 -35.557 1.00 92.38 350 LEU A N 1
ATOM 2592 C CA . LEU A 1 350 ? -4.876 -0.699 -36.944 1.00 92.38 350 LEU A CA 1
ATOM 2593 C C . LEU A 1 350 ? -6.370 -0.363 -37.013 1.00 92.38 350 LEU A C 1
ATOM 2595 O O . LEU A 1 350 ? -7.110 -0.492 -36.038 1.00 92.38 350 LEU A O 1
ATOM 2599 N N . SER A 1 351 ? -6.828 0.075 -38.182 1.00 89.06 351 SER A N 1
ATOM 2600 C CA . SER A 1 351 ? -8.246 0.366 -38.441 1.00 89.06 351 SER A CA 1
ATOM 2601 C C . SER A 1 351 ? -9.167 -0.848 -38.261 1.00 89.06 351 SER A C 1
ATOM 2603 O O . SER A 1 351 ? -10.360 -0.667 -38.024 1.00 89.06 351 SER A O 1
ATOM 2605 N N . ASP A 1 352 ? -8.627 -2.066 -38.338 1.00 90.06 352 ASP A N 1
ATOM 2606 C CA . ASP A 1 352 ? -9.353 -3.327 -38.174 1.00 90.06 352 ASP A CA 1
ATOM 2607 C C . ASP A 1 352 ? -9.183 -3.969 -36.781 1.00 90.06 352 ASP A C 1
ATOM 2609 O O . ASP A 1 352 ? -9.776 -5.013 -36.513 1.00 90.06 352 ASP A O 1
ATOM 2613 N N . GLY A 1 353 ? -8.394 -3.364 -35.887 1.00 91.69 353 GLY A N 1
ATOM 2614 C CA . GLY A 1 353 ? -8.159 -3.866 -34.536 1.00 91.69 353 GLY A CA 1
ATOM 2615 C C . GLY A 1 353 ? -6.747 -3.603 -34.020 1.00 91.69 353 GLY A C 1
ATOM 2616 O O . GLY A 1 353 ? -5.887 -3.056 -34.706 1.00 91.69 353 GLY A O 1
ATOM 2617 N N . VAL A 1 354 ? -6.494 -4.016 -32.781 1.00 94.94 354 VAL A N 1
ATOM 2618 C CA . VAL A 1 354 ? -5.151 -3.975 -32.189 1.00 94.94 354 VAL A CA 1
ATOM 2619 C C . VAL A 1 354 ? -4.395 -5.241 -32.591 1.00 94.94 354 VAL A C 1
ATOM 2621 O O . VAL A 1 354 ? -5.013 -6.293 -32.702 1.00 94.94 354 VAL A O 1
ATOM 2624 N N . ARG A 1 355 ? -3.086 -5.144 -32.829 1.00 95.44 355 ARG A N 1
ATOM 2625 C CA . ARG A 1 355 ? -2.164 -6.283 -32.920 1.00 95.44 355 ARG A CA 1
ATOM 2626 C C . ARG A 1 355 ? -1.132 -6.194 -31.809 1.00 95.44 355 ARG A C 1
ATOM 2628 O O . ARG A 1 355 ? -0.548 -5.127 -31.619 1.00 95.44 355 ARG A O 1
ATOM 2635 N N . LEU A 1 356 ? -0.915 -7.283 -31.084 1.00 96.69 356 LEU A N 1
ATOM 2636 C CA . LEU A 1 356 ? 0.119 -7.395 -30.064 1.00 96.69 356 LEU A CA 1
ATOM 2637 C C . LEU A 1 356 ? 1.276 -8.222 -30.625 1.00 96.69 356 LEU A C 1
ATOM 2639 O O . LEU A 1 356 ? 1.141 -9.416 -30.864 1.00 96.69 356 LEU A O 1
ATOM 2643 N N . LEU A 1 357 ? 2.411 -7.571 -30.853 1.00 97.00 357 LEU A N 1
ATOM 2644 C 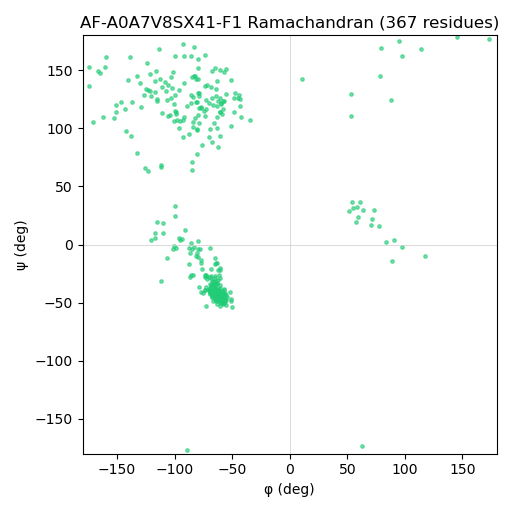CA . LEU A 1 357 ? 3.631 -8.180 -31.357 1.00 97.00 357 LEU A CA 1
ATOM 2645 C C . LEU A 1 357 ? 4.598 -8.411 -30.197 1.00 97.00 357 LEU A C 1
ATOM 2647 O O . LEU A 1 357 ? 5.218 -7.464 -29.706 1.00 97.00 357 LEU A O 1
ATOM 2651 N N . ARG A 1 358 ? 4.751 -9.670 -29.793 1.00 96.56 358 ARG A N 1
ATOM 2652 C CA . ARG A 1 358 ? 5.693 -10.097 -28.761 1.00 96.56 358 ARG A CA 1
ATOM 2653 C C . ARG A 1 358 ? 7.108 -10.199 -29.323 1.00 96.56 358 ARG A C 1
ATOM 2655 O O . ARG A 1 358 ? 7.324 -10.877 -30.329 1.00 96.56 358 ARG A O 1
ATOM 2662 N N . ASN A 1 359 ? 8.077 -9.564 -28.677 1.00 94.94 359 ASN A N 1
ATOM 2663 C CA . ASN A 1 359 ? 9.483 -9.618 -29.047 1.00 94.94 359 ASN A CA 1
ATOM 2664 C C . ASN A 1 359 ? 10.113 -10.914 -28.528 1.00 94.94 359 ASN A C 1
ATOM 2666 O O . ASN A 1 359 ? 10.321 -11.111 -27.337 1.00 94.94 359 ASN A O 1
ATOM 2670 N N . GLN A 1 360 ? 10.479 -11.813 -29.434 1.00 93.25 360 GLN A N 1
ATOM 2671 C CA . GLN A 1 360 ? 11.100 -13.084 -29.064 1.00 93.25 360 GLN A CA 1
ATOM 2672 C C . GLN A 1 360 ? 12.600 -12.940 -28.750 1.00 93.25 360 GLN A C 1
ATOM 2674 O O . GLN A 1 360 ? 13.207 -13.842 -28.167 1.00 93.25 360 GLN A O 1
ATOM 2679 N N . GLY A 1 361 ? 13.197 -11.786 -29.050 1.00 88.06 361 GLY A N 1
ATOM 2680 C CA . GLY A 1 361 ? 14.639 -11.572 -29.066 1.00 88.06 361 GLY A CA 1
ATOM 2681 C C . GLY A 1 361 ? 15.208 -11.761 -30.468 1.00 88.06 361 GLY A C 1
ATOM 2682 O O . GLY A 1 361 ? 14.492 -12.080 -31.414 1.00 88.06 361 GLY A O 1
ATOM 2683 N N . GLU A 1 362 ? 16.507 -11.493 -30.624 1.00 86.88 362 GLU A N 1
ATOM 2684 C CA . GLU A 1 362 ? 17.205 -11.604 -31.919 1.00 86.88 362 GLU A CA 1
ATOM 2685 C C . GLU A 1 362 ? 16.508 -10.842 -33.065 1.00 86.88 362 GLU A C 1
ATOM 2687 O O . GLU A 1 362 ? 16.635 -11.191 -34.240 1.00 86.88 362 GLU A O 1
ATOM 2692 N N . ARG A 1 363 ? 15.800 -9.757 -32.716 1.00 89.12 363 ARG A N 1
ATOM 2693 C CA . ARG A 1 363 ? 15.016 -8.909 -33.627 1.00 89.12 363 ARG A CA 1
ATOM 2694 C C . ARG A 1 363 ? 13.837 -9.627 -34.289 1.00 89.12 363 ARG A C 1
ATOM 2696 O O . ARG A 1 363 ? 13.484 -9.272 -35.408 1.00 89.12 363 ARG A O 1
ATOM 2703 N N . LYS A 1 364 ? 13.243 -10.627 -33.638 1.00 94.81 364 LYS A N 1
ATOM 2704 C CA . LYS A 1 364 ? 12.061 -11.355 -34.122 1.00 94.81 364 LYS A CA 1
ATOM 2705 C C . LYS A 1 364 ? 10.819 -10.999 -33.317 1.00 94.81 364 LYS A C 1
ATOM 2707 O O . LYS A 1 364 ? 10.885 -10.898 -32.096 1.00 94.81 364 LYS A O 1
ATOM 2712 N N . PHE A 1 365 ? 9.695 -10.863 -34.012 1.00 96.50 365 PHE A N 1
ATOM 2713 C CA . PHE A 1 365 ? 8.386 -10.626 -33.422 1.00 96.50 365 PHE A CA 1
ATOM 2714 C C . PHE A 1 365 ? 7.395 -11.719 -33.810 1.00 96.50 365 PHE A C 1
ATOM 2716 O O . PHE A 1 365 ? 7.430 -12.246 -34.922 1.00 96.50 365 PHE A O 1
ATOM 2723 N N . GLU A 1 366 ? 6.498 -12.018 -32.882 1.00 95.88 366 GLU A N 1
ATOM 2724 C CA . GLU A 1 366 ? 5.364 -12.919 -33.055 1.00 95.88 366 GLU A CA 1
ATOM 2725 C C . GLU A 1 366 ? 4.071 -12.159 -32.767 1.00 95.88 366 GLU A C 1
ATOM 2727 O O . GLU A 1 366 ? 3.975 -11.466 -31.758 1.00 95.88 366 GLU A O 1
ATOM 2732 N N . ASP A 1 367 ? 3.083 -12.281 -33.649 1.00 94.88 367 ASP A N 1
ATOM 2733 C CA . ASP A 1 367 ? 1.737 -11.769 -33.394 1.00 94.88 367 ASP A CA 1
ATOM 2734 C C . ASP A 1 367 ? 1.008 -12.725 -32.436 1.00 94.88 367 ASP A C 1
ATOM 2736 O O . ASP A 1 367 ? 0.816 -13.899 -32.756 1.00 94.88 367 ASP A O 1
ATOM 2740 N N . VAL A 1 368 ? 0.650 -12.227 -31.252 1.00 95.19 368 VAL A N 1
ATOM 2741 C CA . VAL A 1 368 ? 0.010 -12.987 -30.163 1.00 95.19 368 VAL A CA 1
ATOM 2742 C C . VAL A 1 368 ? -1.414 -12.500 -29.867 1.00 95.19 368 VAL A C 1
ATOM 2744 O O . VAL A 1 368 ? -1.926 -12.728 -28.768 1.00 95.19 368 VAL A O 1
ATOM 2747 N N . THR A 1 369 ? -2.023 -11.784 -30.815 1.00 87.94 369 THR A N 1
ATOM 2748 C CA . THR A 1 369 ? -3.368 -11.199 -30.676 1.00 87.94 369 THR A CA 1
ATOM 2749 C C . THR A 1 369 ? -4.487 -12.236 -30.715 1.00 87.94 369 THR A C 1
ATOM 2751 O O . THR A 1 369 ? -4.378 -13.215 -31.491 1.00 87.94 369 THR A O 1
#

Foldseek 3Di:
DDDDDDDDDDDDDDDDDDDDDDDDDPDDDDDDDDPDPDDDPPDQLDLVQLLVLQVVLQVCVVVLNLVVSLVSLVVSCVSPVLPLLSLLSNLLSCVSVVVLVSSLVSLVVSCVSVVQDLLSLQSNLVSCVSVVNLVVSLVSLVSNCVNVVLQLLSLLSNLVSCVVVLVLVSNLVSLVSSCVSPVLALSSLQSNLVSCVSVVVNPSSVVSVVSSVCSVVVVVYDHADPGQCSSDPSSGRDNDDPPPPPPPDPDPDDDDDDPDLLEDDPPPDDRDDQADFQEKDWDQLAPPPHTWIWTFHQDQFHAIWTWDDPDPSYTYTCCVVQVHDDTGHWNYKDWAQPVPPPGIWMWTGHPVGIWTWHRPHPSHTDTPD

Mean predicted aligned error: 14.67 Å

Nearest PDB structures (foldseek):
  8cqq-assembly1_A  TM=9.630E-01  e=2.717E-09  synthetic construct
  6eou-assembly1_A  TM=9.159E-01  e=5.521E-08  Homo sapiens
  5lfm-assembly6_F  TM=9.133E-01  e=5.521E-08  Solidesulfovibrio magneticus RS-1
  3vtx-assembly2_B  TM=8.820E-01  e=6.373E-08  Candidatus Magnetobacterium bavaricum
  2q7f-assembly2_B  TM=8.352E-01  e=3.737E-07  Bacillus subtilis

Radius of gyration: 34.01 Å; Cα contacts (8 Å, |Δi|>4): 599; chains: 1; bounding box: 120×37×83 Å

Secondary structure (DSSP, 8-state):
----------------------------------------------HHHHHHHHHHHHHHHHTT-HHHHHHHHHHHHHH-TT-HHHHHHHHHHHHHTT-HHHHHHHHHHHHHH-TT-HHHHHHHHHHHHHTT-HHHHHHHHHHHHHH-TT-HHHHHHHHHHHHHTT-HHHHHHHHHHHHHH-TT-HHHHHHHHHHHHHHT-HHHHHHHHHHHHHHHHTTS-PPP-SSTTTT-GGGSPPPPP-------S----------S--BPPSTTPPPP----EEEEEEE-SSSSSSPEEEEEE-STTPBPEEEEEEETTEEEE-TTTTT---BS-EEEEEEE-SS-SSS-EEEEEETTEEEEEEEEETTEEEE--

InterPro domains:
  IPR011990 Tetratricopeptide-like helical domain superfamily [G3DSA:1.25.40.10] (41-117)
  IPR011990 Tetratricopeptide-like helical domain superfamily [G3DSA:1.25.40.10] (118-221)
  IPR011990 Tetratricopeptide-like helical domain superfamily [SSF48452] (50-218)
  IPR013517 FG-GAP repeat [PF13517] (284-348)
  IPR019734 Tetratricopeptide repeat [PS50005] (50-83)
  IPR019734 Tetratricopeptide repeat [PS50005] (118-151)
  IPR019734 Tetratricopeptide repeat [PS50005] (152-185)
  IPR019734 Tetratricopeptide repeat [SM00028] (50-83)
  IPR019734 Tetratricopeptide repeat [SM00028] (84-117)
  IPR019734 Tetratricopeptide repeat [SM00028] (118-151)
  IPR019734 Tetratricopeptide repeat [SM00028] (152-185)
  IPR019734 Tetratricopeptide repeat [SM00028] (186-219)
  IPR028994 Integrin alpha, N-terminal [G3DSA:2.130.10.130] (252-361)
  IPR028994 Integrin alpha, N-terminal [SSF69318]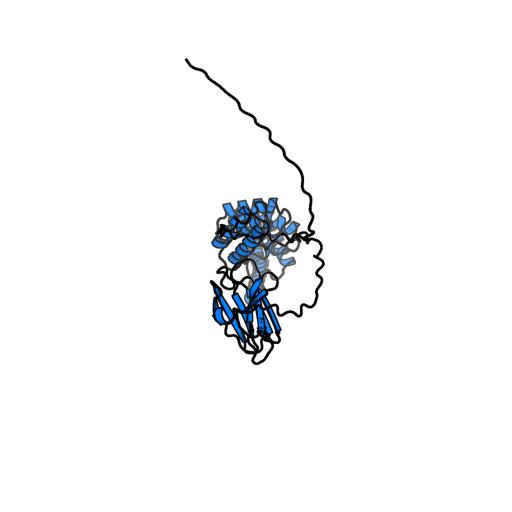 (267-367)